Protein AF-A0A7V6W7D2-F1 (afdb_monomer_lite)

Sequence (387 aa):
TKGYAPPEQHGSRQTDERSDIYALGMTLHHLLTGVDPRPADYIYVPIRQWNPSLSGGLERIIDKCTALDPSDRYQNCNELMYDLSHYEEMDASYQRRNKAKLRYFLTAVAVVIVMTLTGIAGQILKAYEINTQYEQLISVSQATDYDKKIESYLAAMDLSGSDPRAYLQLLRAYQETGHFGDEESNEFNAHFNRNKAAFDPHSEVYLEMMYEAGSTYLFLYSGSDNTFRTRILKAYPFFKQVADSEVKDNPYAAVANSYALLGEFYSDFVVDATSVREPTRDAYEELLQSLALCLETVDRYESDDAAYIKLVMYRELSNLLHDHRNGLATTGVERDQVIGILNEIQEKTKTLSVTQAVSLDLQEIIISTHATYVEDIERSYANLLGR

Radius of gyration: 49.21 Å; chains: 1; bounding box: 96×36×135 Å

Foldseek 3Di:
DAQLQAPVVVDDDDDDQLRVLSSVLSVVLCVLQVDDRRDPPDDDDQSCVSPVPDAPLNSVLSCQSNDNDSVSHDVHVVVSVVSVVCSNVVGPVNVVVVVVVVVVVVVVVVVVVVVVVVVVVVVVVVVVVLVVLLCVLLPDDPPDDLVSNLVSLLVSCVSPLQDLSSLLSNLVSCVVVLADEPVNLVSSCVSCVVCVVNYDLQDLSLLVSLLSQLVCLQQRYDYPDNPNLRSLLSSQVSLVSNCPHPHPPNVCNLVSVLSNLVNVCSVPQVPDPPDNDQDALVSVVSNLVSLVSNLVVLVPDDDPCSLVRNLVSLVVSLVVLLVCLLSCQVNPPDLCSSLVSLVVSLVCLVPDDDDDPNSVVSSCVSNVCSVVSNVSSVVSNVVVVVD

Secondary structure (DSSP, 8-state):
-TTTS-GGGGTTSPP-HHHHHHHHHHHHHHHHH---S-STT-----HHHH-TTS-HHHHHHHHHHT-SSGGGS-SSHHHHHHHHHTTTTTSHHHHHHHHHHHHHHHHHHHHHHHHHHHHHHHHHHHHHHHHHHHHHHHS--TTS-HHHHHHHHHHHHHH-TT-HHHHHHHHHHHHHHT-B-HHHHHHHHHHHHHHGGGS-TT-HHHHHHHHHHHHHHHHTB-SS---HHHHHHHHHHHHHHHHT---TT-TTHHHHHHHHHHHHHHHHHTS-SS--PPPPHHHHHHHHHHHHHHHHHHHT--STTHHHHHHHHHHHHHHHHHHTHHHHHHTT--HHHHHHHHHHHHHHHHHS---SHHHHHHHHHHHHHHHHHHHHHHHHHHHHHT-

pLDDT: mean 89.58, std 8.89, range [45.0, 98.31]

Structure (mmCIF, N/CA/C/O backbone):
data_AF-A0A7V6W7D2-F1
#
_entry.id   AF-A0A7V6W7D2-F1
#
loop_
_atom_site.group_PDB
_atom_site.id
_atom_site.type_symbol
_atom_site.label_atom_id
_atom_site.label_alt_id
_atom_site.label_comp_id
_atom_site.label_asym_id
_atom_site.label_entity_id
_atom_site.label_seq_id
_atom_site.pdbx_PDB_ins_code
_atom_site.Cartn_x
_atom_site.Cartn_y
_atom_site.Cartn_z
_atom_site.occupancy
_atom_site.B_iso_or_equiv
_atom_site.auth_seq_id
_atom_site.auth_comp_id
_atom_site.auth_asym_id
_atom_site.auth_atom_id
_atom_site.pdbx_PDB_model_num
ATOM 1 N N . THR A 1 1 ? 33.618 -3.111 -96.592 1.00 71.44 1 THR A N 1
ATOM 2 C CA . THR A 1 1 ? 34.487 -1.925 -96.787 1.00 71.44 1 THR A CA 1
ATOM 3 C C . THR A 1 1 ? 35.830 -2.183 -96.141 1.00 71.44 1 THR A C 1
ATOM 5 O O . THR A 1 1 ? 35.834 -2.661 -95.012 1.00 71.44 1 THR A O 1
ATOM 8 N N . LYS A 1 2 ? 36.953 -1.919 -96.828 1.00 79.62 2 LYS A N 1
ATOM 9 C CA . LYS A 1 2 ? 38.308 -2.114 -96.266 1.00 79.62 2 LYS A CA 1
ATOM 10 C C . LYS A 1 2 ? 38.415 -1.408 -94.902 1.00 79.62 2 LYS A C 1
ATOM 12 O O . LYS A 1 2 ? 37.872 -0.318 -94.768 1.00 79.62 2 LYS A O 1
ATOM 17 N N . GLY A 1 3 ? 39.008 -2.046 -93.895 1.00 80.88 3 GLY A N 1
ATOM 18 C CA . GLY A 1 3 ? 39.093 -1.515 -92.522 1.00 80.88 3 GLY A CA 1
ATOM 19 C C . GLY A 1 3 ? 37.903 -1.827 -91.600 1.00 80.88 3 GLY A C 1
ATOM 20 O O . GLY A 1 3 ? 38.085 -1.896 -90.394 1.00 80.88 3 GLY A O 1
ATOM 21 N N . TYR A 1 4 ? 36.704 -2.071 -92.142 1.00 89.06 4 TYR A N 1
ATOM 22 C CA . TYR A 1 4 ? 35.518 -2.486 -91.362 1.00 89.06 4 TYR A CA 1
ATOM 23 C C . TYR A 1 4 ? 35.174 -3.959 -91.564 1.00 89.06 4 TYR A C 1
ATOM 25 O O . TYR A 1 4 ? 34.538 -4.581 -90.724 1.00 89.06 4 TYR A O 1
ATOM 33 N N . ALA A 1 5 ? 35.555 -4.508 -92.715 1.00 87.69 5 ALA A N 1
ATOM 34 C CA . ALA A 1 5 ? 35.389 -5.918 -93.010 1.00 87.69 5 ALA A CA 1
ATOM 35 C C . ALA A 1 5 ? 36.337 -6.742 -92.122 1.00 87.69 5 ALA A C 1
ATOM 37 O O . ALA A 1 5 ? 37.532 -6.427 -92.085 1.00 87.69 5 ALA A O 1
ATOM 38 N N . PRO A 1 6 ? 35.848 -7.788 -91.441 1.00 87.12 6 PRO A N 1
ATOM 39 C CA . PRO A 1 6 ? 36.695 -8.638 -90.625 1.00 87.12 6 PRO A CA 1
ATOM 40 C C . PRO A 1 6 ? 37.739 -9.408 -91.456 1.00 87.12 6 PRO A C 1
ATOM 42 O O . PRO A 1 6 ? 37.597 -9.548 -92.679 1.00 87.12 6 PRO A O 1
ATOM 45 N N . PRO A 1 7 ? 38.801 -9.935 -90.820 1.00 84.19 7 PRO A N 1
ATOM 46 C CA . PRO A 1 7 ? 39.882 -10.632 -91.518 1.00 84.19 7 PRO A CA 1
ATOM 47 C C . PRO A 1 7 ? 39.406 -11.822 -92.362 1.00 84.19 7 PRO A C 1
ATOM 49 O O . PRO A 1 7 ? 39.915 -12.034 -93.462 1.00 84.19 7 PRO A O 1
ATOM 52 N N . GLU A 1 8 ? 38.396 -12.566 -91.901 1.00 84.19 8 GLU A N 1
ATOM 53 C CA . GLU A 1 8 ? 37.854 -13.717 -92.628 1.00 84.19 8 GLU A CA 1
ATOM 54 C C . GLU A 1 8 ? 37.227 -13.356 -93.984 1.00 84.19 8 GLU A C 1
ATOM 56 O O . GLU A 1 8 ? 37.327 -14.157 -94.910 1.00 84.19 8 GLU A O 1
ATOM 61 N N . GLN A 1 9 ? 36.690 -12.137 -94.151 1.00 82.25 9 GLN A N 1
ATOM 62 C CA . GLN A 1 9 ? 36.133 -11.657 -95.427 1.00 82.25 9 GLN A CA 1
ATOM 63 C C . GLN A 1 9 ? 37.195 -11.428 -96.511 1.00 82.25 9 GLN A C 1
ATOM 65 O O . GLN A 1 9 ? 36.861 -11.337 -97.691 1.00 82.25 9 GLN A O 1
ATOM 70 N N . HIS A 1 10 ? 38.466 -11.323 -96.123 1.00 76.44 10 HIS A N 1
ATOM 71 C CA . HIS A 1 10 ? 39.592 -11.175 -97.044 1.00 76.44 10 HIS A CA 1
ATOM 72 C C . HIS A 1 10 ? 40.284 -12.520 -97.343 1.00 76.44 10 HIS A C 1
ATOM 74 O O . HIS A 1 10 ? 41.186 -12.569 -98.178 1.00 76.44 10 HIS A O 1
ATOM 80 N N . GLY A 1 11 ? 39.882 -13.601 -96.660 1.00 71.62 11 GLY A N 1
ATOM 81 C CA . GLY A 1 11 ? 40.419 -14.954 -96.814 1.00 71.62 11 GLY A CA 1
ATOM 82 C C . GLY A 1 11 ? 39.405 -15.945 -97.399 1.00 71.62 11 GLY A C 1
ATOM 83 O O . GLY A 1 11 ? 38.419 -15.566 -98.019 1.00 71.62 11 GLY A O 1
ATOM 84 N N . SER A 1 12 ? 39.655 -17.243 -97.199 1.00 59.41 12 SER A N 1
ATOM 85 C CA . SER A 1 12 ? 38.819 -18.356 -97.687 1.00 59.41 12 SER A CA 1
ATOM 86 C C . SER A 1 12 ? 37.833 -18.915 -96.648 1.00 59.41 12 SER A C 1
ATOM 88 O O . SER A 1 12 ? 37.252 -19.979 -96.865 1.00 59.41 12 SER A O 1
ATOM 90 N N . ARG A 1 13 ? 37.656 -18.246 -95.499 1.00 70.00 13 ARG A N 1
ATOM 91 C CA . ARG A 1 13 ? 36.721 -18.675 -94.444 1.00 70.00 13 ARG A CA 1
ATOM 92 C C . ARG A 1 13 ? 35.325 -18.110 -94.712 1.00 70.00 13 ARG A C 1
ATOM 94 O O . ARG A 1 13 ? 35.185 -16.975 -95.153 1.00 70.00 13 ARG A O 1
ATOM 101 N N . GLN A 1 14 ? 34.296 -18.908 -94.438 1.00 75.75 14 GLN A N 1
ATOM 102 C CA . GLN A 1 14 ? 32.905 -18.482 -94.575 1.00 75.75 14 GLN A CA 1
ATOM 103 C C . GLN A 1 14 ? 32.557 -17.443 -93.501 1.00 75.75 14 GLN A C 1
ATOM 105 O O . GLN A 1 14 ? 32.919 -17.606 -92.338 1.00 75.75 14 GLN A O 1
ATOM 110 N N . THR A 1 15 ? 31.854 -16.387 -93.902 1.00 81.00 15 THR A N 1
ATOM 111 C CA . THR A 1 15 ? 31.313 -15.364 -93.000 1.00 81.00 15 THR A CA 1
ATOM 112 C C . THR A 1 15 ? 30.073 -15.868 -92.275 1.00 81.00 15 THR A C 1
ATOM 114 O O . THR A 1 15 ? 29.241 -16.547 -92.881 1.00 81.00 15 THR A O 1
ATOM 117 N N . ASP A 1 16 ? 29.911 -15.465 -91.020 1.00 86.12 16 ASP A N 1
ATOM 118 C CA . ASP A 1 16 ? 28.704 -15.692 -90.224 1.00 86.12 16 ASP A CA 1
ATOM 119 C C . ASP A 1 16 ? 28.278 -14.402 -89.498 1.00 86.12 16 ASP A C 1
ATOM 121 O O . ASP A 1 16 ? 28.831 -13.329 -89.740 1.00 86.12 16 ASP A O 1
ATOM 125 N N . GLU A 1 17 ? 27.282 -14.492 -88.616 1.00 87.44 17 GLU A N 1
ATOM 126 C CA . GLU A 1 17 ? 26.745 -13.362 -87.842 1.00 87.44 17 GLU A CA 1
ATOM 127 C C . GLU A 1 17 ? 27.808 -12.587 -87.035 1.00 87.44 17 GLU A C 1
ATOM 129 O O . GLU A 1 17 ? 27.656 -11.393 -86.771 1.00 87.44 17 GLU A O 1
ATOM 134 N N . ARG A 1 18 ? 28.944 -13.215 -86.709 1.00 92.00 18 ARG A N 1
ATOM 135 C CA . ARG A 1 18 ? 30.051 -12.593 -85.965 1.00 92.00 18 ARG A CA 1
ATOM 136 C C . ARG A 1 18 ? 30.905 -11.683 -86.844 1.00 92.00 18 ARG A C 1
ATOM 138 O O . ARG A 1 18 ? 31.683 -10.875 -86.326 1.00 92.00 18 ARG A O 1
ATOM 145 N N . SER A 1 19 ? 30.774 -11.790 -88.167 1.00 91.25 19 SER A N 1
ATOM 146 C CA . SER A 1 19 ? 31.380 -10.851 -89.109 1.00 91.25 19 SER A CA 1
ATOM 147 C C . SER A 1 19 ? 30.695 -9.479 -89.051 1.00 91.25 19 SER A C 1
ATOM 149 O O . SER A 1 19 ? 31.384 -8.457 -89.091 1.00 91.25 19 SER A O 1
ATOM 151 N N . ASP A 1 20 ? 29.370 -9.443 -88.870 1.00 92.19 20 ASP A N 1
ATOM 152 C CA . ASP A 1 20 ? 28.613 -8.194 -88.693 1.00 92.19 20 ASP A CA 1
ATOM 153 C C . ASP A 1 20 ? 28.908 -7.544 -87.333 1.00 92.19 20 ASP A C 1
ATOM 155 O O . ASP A 1 20 ? 29.052 -6.324 -87.244 1.00 92.19 20 ASP A O 1
ATOM 159 N N . ILE A 1 21 ? 29.096 -8.356 -86.286 1.00 95.31 21 ILE A N 1
ATOM 160 C CA . ILE A 1 21 ? 29.528 -7.896 -84.954 1.00 95.31 21 ILE A CA 1
ATOM 161 C C . ILE A 1 21 ? 30.895 -7.201 -85.022 1.00 95.31 21 ILE A C 1
ATOM 163 O O . ILE A 1 21 ? 31.075 -6.137 -84.429 1.00 95.31 21 ILE A O 1
ATOM 167 N N . TYR A 1 22 ? 31.845 -7.751 -85.783 1.00 94.00 22 TYR A N 1
ATOM 168 C CA . TYR A 1 22 ? 33.147 -7.110 -85.989 1.00 94.00 22 TYR A CA 1
ATOM 169 C C . TYR A 1 22 ? 33.021 -5.782 -86.731 1.00 94.00 22 TYR A C 1
ATOM 171 O O . TYR A 1 22 ? 33.601 -4.778 -86.311 1.00 94.00 22 TYR A O 1
ATOM 179 N N . ALA A 1 23 ? 32.245 -5.760 -87.819 1.00 93.44 23 ALA A N 1
ATOM 180 C CA . ALA A 1 23 ? 32.035 -4.545 -88.594 1.00 93.44 23 ALA A CA 1
ATOM 181 C C . ALA A 1 23 ? 31.404 -3.440 -87.738 1.00 93.44 23 ALA A C 1
ATOM 183 O O . ALA A 1 23 ? 31.875 -2.303 -87.768 1.00 93.44 23 ALA A O 1
ATOM 184 N N . LEU A 1 24 ? 30.413 -3.791 -86.914 1.00 94.38 24 LEU A N 1
ATOM 185 C CA . LEU A 1 24 ? 29.808 -2.883 -85.945 1.00 94.38 24 LEU A CA 1
ATOM 186 C C . LEU A 1 24 ? 30.826 -2.396 -84.903 1.00 94.38 24 LEU A C 1
ATOM 188 O O . LEU A 1 24 ? 30.880 -1.198 -84.636 1.00 94.38 24 LEU A O 1
ATOM 192 N N . GLY A 1 25 ? 31.671 -3.282 -84.366 1.00 95.19 25 GLY A N 1
ATOM 193 C CA . GLY A 1 25 ? 32.755 -2.923 -83.446 1.00 95.19 25 GLY A CA 1
ATOM 194 C C . GLY A 1 25 ? 33.726 -1.900 -84.041 1.00 95.19 25 GLY A C 1
ATOM 195 O O . GLY A 1 25 ? 34.005 -0.879 -83.416 1.00 95.19 25 GLY A O 1
ATOM 196 N N . MET A 1 26 ? 34.167 -2.112 -85.284 1.00 94.62 26 MET A N 1
ATOM 197 C CA . MET A 1 26 ? 35.031 -1.168 -86.004 1.00 94.62 26 MET A CA 1
ATOM 198 C C . MET A 1 26 ? 34.318 0.146 -86.341 1.00 94.62 26 MET A C 1
ATOM 200 O O . MET A 1 26 ? 34.935 1.211 -86.311 1.00 94.62 26 MET A O 1
ATOM 204 N N . THR A 1 27 ? 33.013 0.108 -86.632 1.00 95.19 27 THR A N 1
ATOM 205 C CA . THR A 1 27 ? 32.205 1.322 -86.799 1.00 95.19 27 THR A CA 1
ATOM 206 C C . THR A 1 27 ? 32.121 2.116 -85.498 1.00 95.19 27 THR A C 1
ATOM 208 O O . THR A 1 27 ? 32.364 3.319 -85.518 1.00 95.19 27 THR A O 1
ATOM 211 N N . LEU A 1 28 ? 31.838 1.468 -84.366 1.00 94.38 28 LEU A N 1
ATOM 212 C CA . LEU A 1 28 ? 31.812 2.116 -83.053 1.00 94.38 28 LEU A CA 1
ATOM 213 C C . LEU A 1 28 ? 33.186 2.685 -82.681 1.00 94.38 28 LEU A C 1
ATOM 215 O O . LEU A 1 28 ? 33.269 3.823 -82.222 1.00 94.38 28 LEU A O 1
ATOM 219 N N . HIS A 1 29 ? 34.262 1.935 -82.938 1.00 95.38 29 HIS A N 1
ATOM 220 C CA . HIS A 1 29 ? 35.635 2.397 -82.731 1.00 95.38 29 HIS A CA 1
ATOM 221 C C . HIS A 1 29 ? 35.926 3.674 -83.523 1.00 95.38 29 HIS A C 1
ATOM 223 O O . HIS A 1 29 ? 36.360 4.672 -82.945 1.00 95.38 29 HIS A O 1
ATOM 229 N N . HIS A 1 30 ? 35.612 3.687 -84.820 1.00 94.75 30 HIS A N 1
ATOM 230 C CA . HIS A 1 30 ? 35.800 4.866 -85.662 1.00 94.75 30 HIS A CA 1
ATOM 231 C C . HIS A 1 30 ? 34.952 6.054 -85.187 1.00 94.75 30 HIS A C 1
ATOM 233 O O . HIS A 1 30 ? 35.463 7.167 -85.102 1.00 94.75 30 HIS A O 1
ATOM 239 N N . LEU A 1 31 ? 33.684 5.844 -84.824 1.00 94.50 31 LEU A N 1
ATOM 240 C CA . LEU A 1 31 ? 32.814 6.923 -84.341 1.00 94.50 31 LEU A CA 1
ATOM 241 C C . LEU A 1 31 ? 33.328 7.560 -83.041 1.00 94.50 31 LEU A C 1
ATOM 243 O O . LEU A 1 31 ? 33.190 8.768 -82.859 1.00 94.50 31 LEU A O 1
ATOM 247 N N . LEU A 1 32 ? 33.917 6.764 -82.146 1.00 93.38 32 LEU A N 1
ATOM 248 C CA . LEU A 1 32 ? 34.380 7.230 -80.836 1.00 93.38 32 LEU A CA 1
ATOM 249 C C . LEU A 1 32 ? 35.798 7.808 -80.857 1.00 93.38 32 LEU A C 1
ATOM 251 O O . LEU A 1 32 ? 36.115 8.665 -80.034 1.00 93.38 32 LEU A O 1
ATOM 255 N N . THR A 1 33 ? 36.651 7.346 -81.773 1.00 92.50 33 THR A N 1
ATOM 256 C CA . THR A 1 33 ? 38.042 7.820 -81.896 1.00 92.50 33 THR A CA 1
ATOM 257 C C . THR A 1 33 ? 38.222 8.868 -82.993 1.00 92.50 33 THR A C 1
ATOM 259 O O . THR A 1 33 ? 39.187 9.627 -82.956 1.00 92.50 33 THR A O 1
ATOM 262 N N . GLY A 1 34 ? 37.313 8.919 -83.972 1.00 91.44 34 GLY A N 1
ATOM 263 C CA . GLY A 1 34 ? 37.444 9.721 -85.191 1.00 91.44 34 GLY A CA 1
ATOM 264 C C . GLY A 1 34 ? 38.501 9.199 -86.172 1.00 91.44 34 GLY A C 1
ATOM 265 O O . GLY A 1 34 ? 38.789 9.868 -87.164 1.00 91.44 34 GLY A O 1
ATOM 266 N N . VAL A 1 35 ? 39.097 8.030 -85.908 1.00 90.06 35 VAL A N 1
ATOM 267 C CA . VAL A 1 35 ? 40.179 7.459 -86.718 1.00 90.06 35 VAL A CA 1
ATOM 268 C C . VAL A 1 35 ? 39.613 6.510 -87.763 1.00 90.06 35 VAL A C 1
ATOM 270 O O . VAL A 1 35 ? 39.015 5.487 -87.437 1.00 90.06 35 VAL A O 1
ATOM 273 N N . ASP A 1 36 ? 39.835 6.837 -89.031 1.00 90.50 36 ASP A N 1
ATOM 274 C CA . ASP A 1 36 ? 39.398 6.017 -90.156 1.00 90.50 36 ASP A CA 1
ATOM 275 C C . ASP A 1 36 ? 40.226 4.719 -90.252 1.00 90.50 36 ASP A C 1
ATOM 277 O O . ASP A 1 36 ? 41.445 4.803 -90.411 1.00 90.50 36 ASP A O 1
ATOM 281 N N . PRO A 1 37 ? 39.607 3.520 -90.215 1.00 89.06 37 PRO A N 1
ATOM 282 C CA . PRO A 1 37 ? 40.328 2.247 -90.269 1.00 89.06 37 PRO A CA 1
ATOM 283 C C . PRO A 1 37 ? 40.732 1.798 -91.688 1.00 89.06 37 PRO A C 1
ATOM 285 O O . PRO A 1 37 ? 41.272 0.708 -91.868 1.00 89.06 37 PRO A O 1
ATOM 288 N N . ARG A 1 38 ? 40.446 2.589 -92.733 1.00 88.50 38 ARG A N 1
ATOM 289 C CA . ARG A 1 38 ? 40.747 2.261 -94.146 1.00 88.50 38 ARG A CA 1
ATOM 290 C C . ARG A 1 38 ? 42.231 2.297 -94.569 1.00 88.50 38 ARG A C 1
ATOM 292 O O . ARG A 1 38 ? 42.565 1.526 -95.483 1.00 88.50 38 ARG A O 1
ATOM 299 N N . PRO A 1 39 ? 43.096 3.186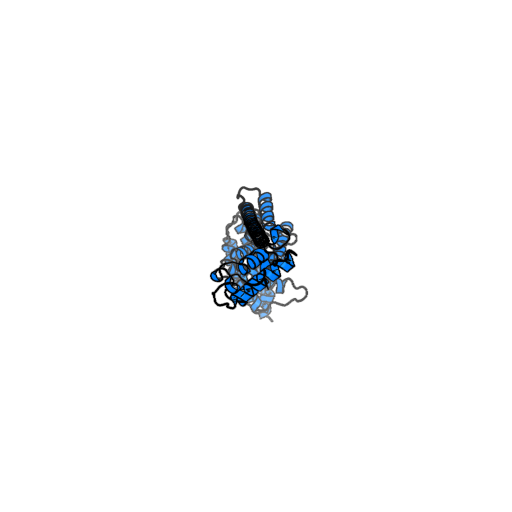 -94.035 1.00 88.81 39 PRO A N 1
ATOM 300 C CA . PRO A 1 39 ? 44.513 3.237 -94.393 1.00 88.81 39 PRO A CA 1
ATOM 301 C C . PRO A 1 39 ? 45.225 1.897 -94.166 1.00 88.81 39 PRO A C 1
ATOM 303 O O . PRO A 1 39 ? 44.860 1.121 -93.289 1.00 88.81 39 PRO A O 1
ATOM 306 N N . ALA A 1 40 ? 46.231 1.594 -94.991 1.00 80.06 40 ALA A N 1
ATOM 307 C CA . ALA A 1 40 ? 46.928 0.302 -94.947 1.00 80.06 40 ALA A CA 1
ATOM 308 C C . ALA A 1 40 ? 47.847 0.140 -93.720 1.00 80.06 40 ALA A C 1
ATOM 310 O O . ALA A 1 40 ? 48.209 -0.979 -93.374 1.00 80.06 40 ALA A O 1
ATOM 311 N N . ASP A 1 41 ? 48.216 1.251 -93.093 1.00 85.50 41 ASP A N 1
ATOM 312 C CA . ASP A 1 41 ? 49.046 1.382 -91.898 1.00 85.50 41 ASP A CA 1
ATOM 313 C C . ASP A 1 41 ? 48.224 1.540 -90.607 1.00 85.50 41 ASP A C 1
ATOM 315 O O . ASP A 1 41 ? 48.788 1.816 -89.550 1.00 85.50 41 ASP A O 1
ATOM 319 N N . TYR A 1 42 ? 46.899 1.361 -90.667 1.00 86.25 42 TYR A N 1
ATOM 320 C CA . TYR A 1 42 ? 46.043 1.434 -89.486 1.00 86.25 42 TYR A CA 1
ATOM 321 C C . TYR A 1 42 ? 46.416 0.358 -88.453 1.00 86.25 42 TYR A C 1
ATOM 323 O O . TYR A 1 42 ? 46.486 -0.834 -88.762 1.00 86.25 42 TYR A O 1
ATOM 331 N N . ILE A 1 43 ? 46.596 0.786 -87.202 1.00 86.88 43 ILE A N 1
ATOM 332 C CA . ILE A 1 43 ? 46.830 -0.080 -86.044 1.00 86.88 43 ILE A CA 1
ATOM 333 C C . ILE A 1 43 ? 45.671 0.125 -85.074 1.00 86.88 43 ILE A C 1
ATOM 335 O O . ILE A 1 43 ? 45.380 1.254 -84.677 1.00 86.88 43 ILE A O 1
ATOM 339 N N . TYR A 1 44 ? 45.023 -0.970 -84.675 1.00 90.31 44 TYR A N 1
ATOM 340 C CA . TYR A 1 44 ? 43.976 -0.914 -83.662 1.00 90.31 44 TYR A CA 1
ATOM 341 C C . TYR A 1 44 ? 44.560 -0.467 -82.319 1.00 90.31 44 TYR A C 1
ATOM 343 O O . TYR A 1 44 ? 45.518 -1.054 -81.812 1.00 90.31 44 TYR A O 1
ATOM 351 N N . VAL A 1 45 ? 43.956 0.564 -81.737 1.00 92.06 45 VAL A N 1
ATOM 352 C CA . VAL A 1 45 ? 44.331 1.123 -80.438 1.00 92.06 45 VAL A CA 1
ATOM 353 C C . VAL A 1 45 ? 43.060 1.266 -79.598 1.00 92.06 45 VAL A C 1
ATOM 355 O O . VAL A 1 45 ? 42.118 1.890 -80.089 1.00 92.06 45 VAL A O 1
ATOM 358 N N . PRO A 1 46 ? 43.011 0.752 -78.354 1.00 93.44 46 PRO A N 1
ATOM 359 C CA . PRO A 1 46 ? 41.826 0.845 -77.502 1.00 93.44 46 PRO A CA 1
ATOM 360 C C . PRO A 1 46 ? 41.312 2.280 -77.339 1.00 93.44 46 PRO A C 1
ATOM 362 O O . PRO A 1 46 ? 42.089 3.236 -77.233 1.00 93.44 46 PRO A O 1
ATOM 365 N N . ILE A 1 47 ? 39.988 2.443 -77.316 1.00 94.06 47 ILE A N 1
ATOM 366 C CA . ILE A 1 47 ? 39.328 3.756 -77.389 1.00 94.06 47 ILE A CA 1
ATOM 367 C C . ILE A 1 47 ? 39.723 4.710 -76.247 1.00 94.06 47 ILE A C 1
ATOM 369 O O . ILE A 1 47 ? 39.729 5.927 -76.443 1.00 94.06 47 ILE A O 1
ATOM 373 N N . ARG A 1 48 ? 40.116 4.204 -75.067 1.00 93.12 48 ARG A N 1
ATOM 374 C CA . ARG A 1 48 ? 40.504 5.052 -73.927 1.00 93.12 48 ARG A CA 1
ATOM 375 C C . ARG A 1 48 ? 41.930 5.576 -74.013 1.00 93.12 48 ARG A C 1
ATOM 377 O O . ARG A 1 48 ? 42.264 6.489 -73.262 1.00 93.12 48 ARG A O 1
ATOM 384 N N . GLN A 1 49 ? 42.758 5.069 -74.929 1.00 92.25 49 GLN A N 1
ATOM 385 C CA . GLN A 1 49 ? 44.034 5.720 -75.248 1.00 92.25 49 GLN A CA 1
ATOM 386 C C . GLN A 1 49 ? 43.819 7.015 -76.044 1.00 92.25 49 GLN A C 1
ATOM 388 O O . GLN A 1 49 ? 44.600 7.952 -75.902 1.00 92.25 49 GLN A O 1
ATOM 393 N N . TRP A 1 50 ? 42.736 7.093 -76.824 1.00 91.06 50 TRP A N 1
ATOM 394 C CA . TRP A 1 50 ? 42.327 8.304 -77.541 1.00 91.06 50 TRP A CA 1
ATOM 395 C C . TRP A 1 50 ? 41.590 9.279 -76.630 1.00 91.06 50 TRP A C 1
ATOM 397 O O . TRP A 1 50 ? 41.868 10.476 -76.632 1.00 91.06 50 TRP A O 1
ATOM 407 N N . ASN A 1 51 ? 40.661 8.763 -75.824 1.00 88.75 51 ASN A N 1
ATOM 408 C CA . ASN A 1 51 ? 39.927 9.561 -74.855 1.00 88.75 51 ASN A CA 1
ATOM 409 C C . ASN A 1 51 ? 39.756 8.799 -73.527 1.00 88.75 51 ASN A C 1
ATOM 411 O O . ASN A 1 51 ? 38.813 8.014 -73.383 1.00 88.75 51 ASN A O 1
ATOM 415 N N . PRO A 1 52 ? 40.604 9.076 -72.517 1.00 87.69 52 PRO A N 1
ATOM 416 C CA . PRO A 1 52 ? 40.542 8.410 -71.215 1.00 87.69 52 PRO A CA 1
ATOM 417 C C . PRO A 1 52 ? 39.216 8.575 -70.457 1.00 87.69 52 PRO A C 1
ATOM 419 O O . PRO A 1 52 ? 38.976 7.824 -69.507 1.00 87.69 52 PRO A O 1
ATOM 422 N N . SER A 1 53 ? 38.372 9.542 -70.852 1.00 86.06 53 SER A N 1
ATOM 423 C CA . SER A 1 53 ? 37.048 9.781 -70.256 1.00 86.06 53 SER A CA 1
ATOM 424 C C . SER A 1 53 ? 35.964 8.796 -70.713 1.00 86.06 53 SER A C 1
ATOM 426 O O . SER A 1 53 ? 34.906 8.740 -70.091 1.00 86.06 53 SER A O 1
ATOM 428 N N . LEU A 1 54 ? 36.216 7.994 -71.756 1.00 88.94 54 LEU A N 1
ATOM 429 C CA . LEU A 1 54 ? 35.298 6.937 -72.189 1.00 88.94 54 LEU A CA 1
ATOM 430 C C . LEU A 1 54 ? 35.254 5.784 -71.165 1.00 88.94 54 LEU A C 1
ATOM 432 O O . LEU A 1 54 ? 36.247 5.486 -70.493 1.00 88.94 54 LEU A O 1
ATOM 436 N N . SER A 1 55 ? 34.094 5.123 -71.052 1.00 88.31 55 SER A N 1
ATOM 437 C CA . SER A 1 55 ? 33.871 4.023 -70.100 1.00 88.31 55 SER A CA 1
ATOM 438 C C . SER A 1 55 ? 34.781 2.825 -70.384 1.00 88.31 55 SER A C 1
ATOM 440 O O . SER A 1 55 ? 34.899 2.369 -71.522 1.00 88.31 55 SER A O 1
ATOM 442 N N . GLY A 1 56 ? 35.380 2.263 -69.329 1.00 88.25 56 GLY A N 1
ATOM 443 C CA . GLY A 1 56 ? 36.153 1.019 -69.416 1.00 88.25 56 GLY A CA 1
ATOM 444 C C . GLY A 1 56 ? 35.314 -0.193 -69.829 1.00 88.25 56 GLY A C 1
ATOM 445 O O . GLY A 1 56 ? 35.844 -1.118 -70.437 1.00 88.25 56 GLY A O 1
ATOM 446 N N . GLY A 1 57 ? 34.009 -0.188 -69.538 1.00 89.94 57 GLY A N 1
ATOM 447 C CA . GLY A 1 57 ? 33.097 -1.219 -70.031 1.00 89.94 57 GLY A CA 1
ATOM 448 C C . GLY A 1 57 ? 32.890 -1.124 -71.540 1.00 89.94 57 GLY A C 1
ATOM 449 O O . GLY A 1 57 ? 32.968 -2.136 -72.226 1.00 89.94 57 GLY A O 1
ATOM 450 N N . LEU A 1 58 ? 32.740 0.094 -72.070 1.00 92.25 58 LEU A N 1
ATOM 451 C CA . LEU A 1 58 ? 32.582 0.319 -73.509 1.00 92.25 58 LEU A CA 1
ATOM 452 C C . LEU A 1 58 ? 33.831 -0.100 -74.299 1.00 92.25 58 LEU A C 1
ATOM 454 O O . LEU A 1 58 ? 33.709 -0.718 -75.351 1.00 92.25 58 LEU A O 1
ATOM 458 N N . GLU A 1 59 ? 35.025 0.179 -73.767 1.00 92.94 59 GLU A N 1
ATOM 459 C CA . GLU A 1 59 ? 36.291 -0.277 -74.357 1.00 92.94 59 GLU A CA 1
ATOM 460 C C . GLU A 1 59 ? 36.351 -1.803 -74.464 1.00 92.94 59 GLU A C 1
ATOM 462 O O . GLU A 1 59 ? 36.604 -2.326 -75.544 1.00 92.94 59 GLU A O 1
ATOM 467 N N . ARG A 1 60 ? 36.015 -2.520 -73.385 1.00 92.38 60 ARG A N 1
ATOM 468 C CA . ARG A 1 60 ? 35.994 -3.993 -73.377 1.00 92.38 60 ARG A CA 1
ATOM 469 C C . ARG A 1 60 ? 35.021 -4.580 -74.393 1.00 92.38 60 ARG A C 1
ATOM 471 O O . ARG A 1 60 ? 35.328 -5.598 -75.006 1.00 92.38 60 ARG A O 1
ATOM 478 N N . ILE A 1 61 ? 33.855 -3.957 -74.552 1.00 94.62 61 ILE A N 1
ATOM 479 C CA . ILE A 1 61 ? 32.837 -4.403 -75.508 1.00 94.62 61 ILE A CA 1
ATOM 480 C C . ILE A 1 61 ? 33.349 -4.238 -76.939 1.00 94.62 61 ILE A C 1
ATOM 482 O O . ILE A 1 61 ? 33.237 -5.169 -77.737 1.00 94.62 61 ILE A O 1
ATOM 486 N N . ILE A 1 62 ? 33.942 -3.084 -77.261 1.00 95.25 62 ILE A N 1
ATOM 487 C CA . ILE A 1 62 ? 34.494 -2.818 -78.595 1.00 95.25 62 ILE A CA 1
ATOM 488 C C . ILE A 1 62 ? 35.677 -3.746 -78.875 1.00 95.25 62 ILE A C 1
ATOM 490 O O . ILE A 1 62 ? 35.664 -4.405 -79.910 1.00 95.25 62 ILE A O 1
ATOM 494 N N . ASP A 1 63 ? 36.611 -3.896 -77.930 1.00 94.88 63 ASP A N 1
ATOM 495 C CA . ASP A 1 63 ? 37.754 -4.812 -78.045 1.00 94.88 63 ASP A CA 1
ATOM 496 C C . ASP A 1 63 ? 37.299 -6.254 -78.323 1.00 94.88 63 ASP A C 1
ATOM 498 O O . ASP A 1 63 ? 37.876 -6.940 -79.169 1.00 94.88 63 ASP A O 1
ATOM 502 N N . LYS A 1 64 ? 36.232 -6.707 -77.648 1.00 95.31 64 LYS A N 1
ATOM 503 C CA . LYS A 1 64 ? 35.644 -8.034 -77.867 1.00 95.31 64 LYS A CA 1
ATOM 504 C C . LYS A 1 64 ? 34.967 -8.144 -79.235 1.00 95.31 64 LYS A C 1
ATOM 506 O O . LYS A 1 64 ? 35.121 -9.161 -79.902 1.00 95.31 64 LYS A O 1
ATOM 511 N N . CYS A 1 65 ? 34.256 -7.114 -79.699 1.00 96.00 65 CYS A N 1
ATOM 512 C CA . CYS A 1 65 ? 33.688 -7.103 -81.054 1.00 96.00 65 CYS A CA 1
ATOM 513 C C . CYS A 1 65 ? 34.779 -7.196 -82.127 1.00 96.00 65 CYS A C 1
ATOM 515 O O . CYS A 1 65 ? 34.618 -7.915 -83.111 1.00 96.00 65 CYS A O 1
ATOM 517 N N . THR A 1 66 ? 35.896 -6.493 -81.926 1.00 94.31 66 THR A N 1
ATOM 518 C CA . THR A 1 66 ? 36.997 -6.383 -82.890 1.00 94.31 66 THR A CA 1
ATOM 519 C C . THR A 1 66 ? 38.087 -7.443 -82.701 1.00 94.31 66 THR A C 1
ATOM 521 O O . THR A 1 66 ? 39.182 -7.303 -83.252 1.00 94.31 66 THR A O 1
ATOM 524 N N . ALA A 1 67 ? 37.820 -8.511 -81.942 1.00 93.88 67 ALA A N 1
ATOM 525 C CA . ALA A 1 67 ? 38.762 -9.611 -81.771 1.00 93.88 67 ALA A CA 1
ATOM 526 C C . ALA A 1 67 ? 39.070 -10.291 -83.118 1.00 93.88 67 ALA A C 1
ATOM 528 O O . ALA A 1 67 ? 38.192 -10.458 -83.971 1.00 93.88 67 ALA A O 1
ATOM 529 N N . LEU A 1 68 ? 40.329 -10.683 -83.332 1.00 89.56 68 LEU A N 1
ATOM 530 C CA . LEU A 1 68 ? 40.750 -11.283 -84.603 1.00 89.56 68 LEU A CA 1
ATOM 531 C C . LEU A 1 68 ? 40.116 -12.662 -84.819 1.00 89.56 68 LEU A C 1
ATOM 533 O O . LEU A 1 68 ? 39.645 -12.934 -85.924 1.00 89.56 68 LEU A O 1
ATOM 537 N N . ASP A 1 69 ? 40.064 -13.498 -83.779 1.00 90.31 69 ASP A N 1
ATOM 538 C CA . ASP A 1 69 ? 39.385 -14.793 -83.828 1.00 90.31 69 ASP A CA 1
ATOM 539 C C . ASP A 1 69 ? 37.867 -14.616 -83.623 1.00 90.31 69 ASP A C 1
ATOM 541 O O . ASP A 1 69 ? 37.455 -14.050 -82.606 1.00 90.31 69 ASP A O 1
ATOM 545 N N . PRO A 1 70 ? 37.006 -15.097 -84.544 1.00 89.94 70 PRO A N 1
ATOM 546 C CA . PRO A 1 70 ? 35.560 -15.108 -84.337 1.00 89.94 70 PRO A CA 1
ATOM 547 C C . PRO A 1 70 ? 35.103 -15.812 -83.047 1.00 89.94 70 PRO A C 1
ATOM 549 O O . PRO A 1 70 ? 34.041 -15.469 -82.526 1.00 89.94 70 PRO A O 1
ATOM 552 N N . SER A 1 71 ? 35.865 -16.773 -82.501 1.00 91.31 71 SER A N 1
ATOM 553 C CA . SER A 1 71 ? 35.512 -17.420 -81.223 1.00 91.31 71 SER A CA 1
ATOM 554 C C . SER A 1 71 ? 35.597 -16.483 -80.021 1.00 91.31 71 SER A C 1
ATOM 556 O O . SER A 1 71 ? 34.889 -16.691 -79.039 1.00 91.31 71 SER A O 1
ATOM 558 N N . ASP A 1 72 ? 36.435 -15.452 -80.105 1.00 92.62 72 ASP A N 1
ATOM 559 C CA . ASP A 1 72 ? 36.661 -14.505 -79.012 1.00 92.62 72 ASP A CA 1
ATOM 560 C C . ASP A 1 72 ? 35.667 -13.333 -79.051 1.00 92.62 72 ASP A C 1
ATOM 562 O O . ASP A 1 72 ? 35.563 -12.565 -78.093 1.00 92.62 72 ASP A O 1
ATOM 566 N N . ARG A 1 73 ? 34.896 -13.211 -80.143 1.00 94.94 73 ARG A N 1
ATOM 567 C CA . ARG A 1 73 ? 33.831 -12.214 -80.302 1.00 94.94 73 ARG A CA 1
ATOM 568 C C . ARG A 1 73 ? 32.566 -12.617 -79.546 1.00 94.94 73 ARG A C 1
ATOM 570 O O . ARG A 1 73 ? 32.422 -13.737 -79.055 1.00 94.94 73 ARG A O 1
ATOM 577 N N . TYR A 1 74 ? 31.608 -11.698 -79.459 1.00 95.56 74 TYR A N 1
ATOM 578 C CA . TYR A 1 74 ? 30.242 -12.058 -79.075 1.00 95.56 74 TYR A CA 1
ATOM 579 C C . TYR A 1 74 ? 29.677 -13.070 -80.064 1.00 95.56 74 TYR A C 1
ATOM 581 O O . TYR A 1 74 ? 29.837 -12.900 -81.273 1.00 95.56 74 TYR A O 1
ATOM 589 N N . GLN A 1 75 ? 29.043 -14.125 -79.556 1.00 94.06 75 GLN A N 1
ATOM 590 C CA . GLN A 1 75 ? 28.577 -15.199 -80.432 1.00 94.06 75 GLN A CA 1
ATOM 591 C C . GLN A 1 75 ? 27.254 -14.851 -81.114 1.00 94.06 75 GLN A C 1
ATOM 593 O O . GLN A 1 75 ? 26.918 -15.460 -82.116 1.00 94.06 75 GLN A O 1
ATOM 598 N N . ASN A 1 76 ? 26.524 -13.855 -80.608 1.00 93.56 76 ASN A N 1
ATOM 599 C CA . ASN A 1 76 ? 25.283 -13.363 -81.196 1.00 93.56 76 ASN A CA 1
ATOM 600 C C . ASN A 1 76 ? 25.032 -11.897 -80.798 1.00 93.56 76 ASN A C 1
ATOM 602 O O . ASN A 1 76 ? 25.596 -11.382 -79.829 1.00 93.56 76 ASN A O 1
ATOM 606 N N . CYS A 1 77 ? 24.146 -11.222 -81.533 1.00 92.00 77 CYS A N 1
ATOM 607 C CA . CYS A 1 77 ? 23.812 -9.816 -81.289 1.00 92.00 77 CYS A CA 1
ATOM 608 C C . CYS A 1 77 ? 23.120 -9.570 -79.938 1.00 92.00 77 CYS A C 1
ATOM 610 O O . CYS A 1 77 ? 23.196 -8.455 -79.425 1.00 92.00 77 CYS A O 1
ATOM 612 N N . ASN A 1 78 ? 22.461 -10.576 -79.350 1.00 92.94 78 ASN A N 1
ATOM 613 C CA . ASN A 1 78 ? 21.791 -10.423 -78.055 1.00 92.94 78 ASN A CA 1
ATOM 614 C C . ASN A 1 78 ? 22.806 -10.258 -76.919 1.00 92.94 78 ASN A C 1
ATOM 616 O O . ASN A 1 78 ? 22.614 -9.400 -76.061 1.00 92.94 78 ASN A O 1
ATOM 620 N N . GLU A 1 79 ? 23.902 -11.024 -76.935 1.00 93.25 79 GLU A N 1
ATOM 621 C CA . GLU A 1 79 ? 24.999 -10.860 -75.972 1.00 93.25 79 GLU A CA 1
ATOM 622 C C . GLU A 1 79 ? 25.637 -9.470 -76.077 1.00 93.25 79 GLU A C 1
ATOM 624 O O . GLU A 1 79 ? 25.852 -8.809 -75.063 1.00 93.25 79 GLU A O 1
ATOM 629 N N . LEU A 1 80 ? 25.889 -8.998 -77.304 1.00 93.50 80 LEU A N 1
ATOM 630 C CA . LEU A 1 80 ? 26.427 -7.656 -77.531 1.00 93.50 80 LEU A CA 1
ATOM 631 C C . LEU A 1 80 ? 25.463 -6.567 -77.036 1.00 93.50 80 LEU A C 1
ATOM 633 O O . LEU A 1 80 ? 25.884 -5.627 -76.367 1.00 93.50 80 LEU A O 1
ATOM 637 N N . MET A 1 81 ? 24.172 -6.690 -77.352 1.00 93.00 81 MET A N 1
ATOM 638 C CA . MET A 1 81 ? 23.144 -5.743 -76.912 1.00 93.00 81 MET A CA 1
ATOM 639 C C . MET A 1 81 ? 23.070 -5.667 -75.384 1.00 93.00 81 MET A C 1
ATOM 641 O O . MET A 1 81 ? 22.996 -4.570 -74.836 1.00 93.00 81 MET A O 1
ATOM 645 N N . TYR A 1 82 ? 23.122 -6.817 -74.705 1.00 92.25 82 TYR A N 1
ATOM 646 C CA . TYR A 1 82 ? 23.091 -6.889 -73.246 1.00 92.25 82 TYR A CA 1
ATOM 647 C C . TYR A 1 82 ? 24.288 -6.170 -72.614 1.00 92.25 82 TYR A C 1
ATOM 649 O O . TYR A 1 82 ? 24.104 -5.361 -71.703 1.00 92.25 82 TYR A O 1
ATOM 657 N N . ASP A 1 83 ? 25.503 -6.416 -73.105 1.00 92.25 83 ASP A N 1
ATOM 658 C CA . ASP A 1 83 ? 26.688 -5.748 -72.564 1.00 92.25 83 ASP A CA 1
ATOM 659 C C . ASP A 1 83 ? 26.675 -4.245 -72.894 1.00 92.25 83 ASP A C 1
ATOM 661 O O . ASP A 1 83 ? 26.997 -3.429 -72.033 1.00 92.25 83 ASP A O 1
ATOM 665 N N . LEU A 1 84 ? 26.229 -3.847 -74.094 1.00 90.75 84 LEU A N 1
ATOM 666 C CA . LEU A 1 84 ? 26.072 -2.433 -74.460 1.00 90.75 84 LEU A CA 1
ATOM 667 C C . LEU A 1 84 ? 25.039 -1.709 -73.594 1.00 90.75 84 LEU A C 1
ATOM 669 O O . LEU A 1 84 ? 25.249 -0.542 -73.277 1.00 90.75 84 LEU A O 1
ATOM 673 N N . SER A 1 85 ? 23.948 -2.362 -73.181 1.00 90.00 85 SER A N 1
ATOM 674 C CA . SER A 1 85 ? 22.963 -1.744 -72.285 1.00 90.00 85 SER A CA 1
ATOM 675 C C . SER A 1 85 ? 23.440 -1.657 -70.830 1.00 90.00 85 SER A C 1
ATOM 677 O O . SER A 1 85 ? 22.931 -0.827 -70.084 1.00 90.00 85 SER A O 1
ATOM 679 N N . HIS A 1 86 ? 24.428 -2.470 -70.433 1.00 86.38 86 HIS A N 1
ATOM 680 C CA . HIS A 1 86 ? 24.965 -2.534 -69.064 1.00 86.38 86 HIS A CA 1
ATOM 681 C C . HIS A 1 86 ? 26.453 -2.141 -68.975 1.00 86.38 86 HIS A C 1
ATOM 683 O O . HIS A 1 86 ? 27.138 -2.450 -67.997 1.00 86.38 86 HIS A O 1
ATOM 689 N N . TYR A 1 87 ? 26.977 -1.423 -69.972 1.00 85.56 87 TYR A N 1
ATOM 690 C CA . TYR A 1 87 ? 28.407 -1.111 -70.078 1.00 85.56 87 TYR A CA 1
ATOM 691 C C . TYR A 1 87 ? 28.949 -0.296 -68.885 1.00 85.56 87 TYR A C 1
ATOM 693 O O . TYR A 1 87 ? 30.130 -0.392 -68.547 1.00 85.56 87 TYR A O 1
ATOM 701 N N . GLU A 1 88 ? 28.107 0.495 -68.214 1.00 79.88 88 GLU A N 1
ATOM 702 C CA . GLU A 1 88 ? 28.479 1.249 -67.007 1.00 79.88 88 GLU A CA 1
ATOM 703 C C . GLU A 1 88 ? 28.705 0.341 -65.787 1.00 79.88 88 GLU A C 1
ATOM 705 O O . GLU A 1 88 ? 29.538 0.643 -64.932 1.00 79.88 88 GLU A O 1
ATOM 710 N N . GLU A 1 89 ? 28.027 -0.808 -65.717 1.00 77.50 89 GLU A N 1
ATOM 711 C CA . GLU A 1 89 ? 28.152 -1.771 -64.614 1.00 77.50 89 GLU A CA 1
ATOM 712 C C . GLU A 1 89 ? 29.468 -2.563 -64.675 1.00 77.50 89 GLU A C 1
ATOM 714 O O . GLU A 1 89 ? 29.996 -3.021 -63.652 1.00 77.50 89 GLU A O 1
ATOM 719 N N . MET A 1 90 ? 30.028 -2.683 -65.883 1.00 70.38 90 MET A N 1
ATOM 720 C CA . MET A 1 90 ? 31.333 -3.290 -66.149 1.00 70.38 90 MET A CA 1
ATOM 721 C C . MET A 1 90 ? 32.503 -2.369 -65.777 1.00 70.38 90 MET A C 1
ATOM 723 O O . MET A 1 90 ? 33.657 -2.819 -65.766 1.00 70.38 90 MET A O 1
ATOM 727 N N . ASP A 1 91 ? 32.232 -1.099 -65.456 1.00 77.31 91 ASP A N 1
ATOM 728 C CA . ASP A 1 91 ? 33.254 -0.168 -65.006 1.00 77.31 91 ASP A CA 1
ATOM 729 C C . ASP A 1 91 ? 33.661 -0.464 -63.550 1.00 77.31 91 ASP A C 1
ATOM 731 O O . ASP A 1 91 ? 32.853 -0.533 -62.616 1.00 77.31 91 ASP A O 1
ATOM 735 N N . ALA A 1 92 ? 34.969 -0.591 -63.330 1.00 69.62 92 ALA A N 1
ATOM 736 C CA . ALA A 1 92 ? 35.542 -0.773 -62.002 1.00 69.62 92 ALA A CA 1
ATOM 737 C C . ALA A 1 92 ? 35.182 0.394 -61.062 1.00 69.62 92 ALA A C 1
ATOM 739 O O . ALA A 1 92 ? 35.133 0.215 -59.839 1.00 69.62 92 ALA A O 1
ATOM 740 N N . SER A 1 93 ? 34.919 1.584 -61.616 1.00 70.44 93 SER A N 1
ATOM 741 C CA . SER A 1 93 ? 34.488 2.761 -60.860 1.00 70.44 93 SER A CA 1
ATOM 742 C C . SER A 1 93 ? 33.088 2.580 -60.238 1.00 70.44 93 SER A C 1
ATOM 744 O O . SER A 1 93 ? 32.903 2.875 -59.050 1.00 70.44 93 SER A O 1
ATOM 746 N N . TYR A 1 94 ? 32.134 2.005 -60.980 1.00 72.31 94 TYR A N 1
ATOM 747 C CA . TYR A 1 94 ? 30.763 1.740 -60.536 1.00 72.31 94 TYR A CA 1
ATOM 748 C C . TYR A 1 94 ? 30.731 0.703 -59.403 1.00 72.31 94 TYR A C 1
ATOM 750 O O . TYR A 1 94 ? 30.165 0.941 -58.329 1.00 72.31 94 TYR A O 1
ATOM 758 N N . GLN A 1 95 ? 31.460 -0.405 -59.569 1.00 75.31 95 GLN A N 1
ATOM 759 C CA . GLN A 1 95 ? 31.554 -1.459 -58.552 1.00 75.31 95 GLN A CA 1
ATOM 760 C C . GLN A 1 95 ? 32.188 -0.965 -57.238 1.00 75.31 95 GLN A C 1
ATOM 762 O O . GLN A 1 95 ? 31.744 -1.336 -56.146 1.00 75.31 95 GLN A O 1
ATOM 767 N N . ARG A 1 96 ? 33.206 -0.090 -57.308 1.00 78.50 96 ARG A N 1
ATOM 768 C CA . ARG A 1 96 ? 33.830 0.522 -56.117 1.00 78.50 96 ARG A CA 1
ATOM 769 C C . ARG A 1 96 ? 32.859 1.428 -55.359 1.00 78.50 96 ARG A C 1
ATOM 771 O O . ARG A 1 96 ? 32.827 1.373 -54.127 1.00 78.50 96 ARG A O 1
ATOM 778 N N . ARG A 1 97 ? 32.049 2.226 -56.067 1.00 79.12 97 ARG A N 1
ATOM 779 C CA . ARG A 1 97 ? 31.037 3.110 -55.457 1.00 79.12 97 ARG A CA 1
ATOM 780 C C . ARG A 1 97 ? 29.963 2.310 -54.723 1.00 79.12 97 ARG A C 1
ATOM 782 O O . ARG A 1 97 ? 29.655 2.637 -53.579 1.00 79.12 97 ARG A O 1
ATOM 789 N N . ASN A 1 98 ? 29.459 1.230 -55.315 1.00 81.19 98 ASN A N 1
ATOM 790 C CA . ASN A 1 98 ? 28.445 0.388 -54.671 1.00 81.19 98 ASN A CA 1
ATOM 791 C C . ASN A 1 98 ? 28.994 -0.358 -53.442 1.00 81.19 98 ASN A C 1
ATOM 793 O O . ASN A 1 98 ? 28.342 -0.377 -52.399 1.00 81.19 98 ASN A O 1
ATOM 797 N N . LYS A 1 99 ? 30.237 -0.863 -53.490 1.00 83.62 99 LYS A N 1
ATOM 798 C CA . LYS A 1 99 ? 30.907 -1.435 -52.304 1.00 83.62 99 LYS A CA 1
ATOM 799 C C . LYS A 1 99 ? 31.147 -0.398 -51.203 1.00 83.62 99 LYS A C 1
ATOM 801 O O . LYS A 1 99 ? 31.091 -0.731 -50.023 1.00 83.62 99 LYS A O 1
ATOM 806 N N . ALA A 1 100 ? 31.427 0.858 -51.553 1.00 86.25 100 ALA A N 1
ATOM 807 C CA . ALA A 1 100 ? 31.523 1.937 -50.571 1.00 86.25 100 ALA A CA 1
ATOM 808 C C . ALA A 1 100 ? 30.164 2.218 -49.914 1.00 86.25 100 ALA A C 1
ATOM 810 O O . ALA A 1 100 ? 30.096 2.230 -48.690 1.00 86.25 100 ALA A O 1
ATOM 811 N N . LYS A 1 101 ? 29.083 2.342 -50.698 1.00 89.50 101 LYS A N 1
ATOM 812 C CA . LYS A 1 101 ? 27.712 2.504 -50.178 1.00 89.50 101 LYS A CA 1
ATOM 813 C C . LYS A 1 101 ? 27.317 1.371 -49.227 1.00 89.50 101 LYS A C 1
ATOM 815 O O . LYS A 1 101 ? 26.819 1.653 -48.143 1.00 89.50 101 LYS A O 1
ATOM 820 N N . LEU A 1 102 ? 27.599 0.115 -49.588 1.00 91.88 102 LEU A N 1
ATOM 821 C CA . LEU A 1 102 ? 27.323 -1.036 -48.722 1.00 91.88 102 LEU A CA 1
ATOM 822 C C . LEU A 1 102 ? 28.127 -0.979 -47.417 1.00 91.88 102 LEU A C 1
ATOM 824 O O . LEU A 1 102 ? 27.571 -1.228 -46.355 1.00 91.88 102 LEU A O 1
ATOM 828 N N . ARG A 1 103 ? 29.414 -0.608 -47.471 1.00 92.88 103 ARG A N 1
ATOM 829 C CA . ARG A 1 103 ? 30.219 -0.414 -46.255 1.00 92.88 103 ARG A CA 1
ATOM 830 C C . ARG A 1 103 ? 29.625 0.670 -45.359 1.00 92.88 103 ARG A C 1
ATOM 832 O O . ARG A 1 103 ? 29.448 0.404 -44.180 1.00 92.88 103 ARG A O 1
ATOM 839 N N . TYR A 1 104 ? 29.263 1.831 -45.912 1.00 93.75 104 TYR A N 1
ATOM 840 C CA . TYR A 1 104 ? 28.617 2.901 -45.142 1.00 93.75 104 TYR A CA 1
ATOM 841 C C . TYR A 1 104 ? 27.293 2.447 -44.519 1.00 93.75 104 TYR A C 1
ATOM 843 O O . TYR A 1 104 ? 27.037 2.723 -43.348 1.00 93.75 104 TYR A O 1
ATOM 851 N N . PHE A 1 105 ? 26.482 1.701 -45.270 1.00 95.19 105 PHE A N 1
ATOM 852 C CA . PHE A 1 105 ? 25.242 1.123 -44.764 1.00 95.19 105 PHE A CA 1
ATOM 853 C C . PHE A 1 105 ? 25.497 0.157 -43.599 1.00 95.19 105 PHE A C 1
ATOM 855 O O . PHE A 1 105 ? 24.915 0.324 -42.532 1.00 95.19 105 PHE A O 1
ATOM 862 N N . LEU A 1 106 ? 26.417 -0.799 -43.754 1.00 96.31 106 LEU A N 1
ATOM 863 C CA . LEU A 1 106 ? 26.755 -1.756 -42.696 1.00 96.31 106 LEU A CA 1
ATOM 864 C C . LEU A 1 106 ? 27.342 -1.070 -41.458 1.00 96.31 106 LEU A C 1
ATOM 866 O O . LEU A 1 106 ? 26.997 -1.441 -40.339 1.00 96.31 106 LEU A O 1
ATOM 870 N N . THR A 1 107 ? 28.178 -0.043 -41.635 1.00 95.94 107 THR A N 1
ATOM 871 C CA . THR A 1 107 ? 28.679 0.745 -40.501 1.00 95.94 107 THR A CA 1
ATOM 872 C C . THR A 1 107 ? 27.557 1.494 -39.794 1.00 95.94 107 THR A C 1
ATOM 874 O O . THR A 1 107 ? 27.538 1.522 -38.569 1.00 95.94 107 THR A O 1
ATOM 877 N N . ALA A 1 108 ? 26.596 2.053 -40.535 1.00 96.50 108 ALA A N 1
ATOM 878 C CA . ALA A 1 108 ? 25.447 2.728 -39.940 1.00 96.50 108 ALA A CA 1
ATOM 879 C C . ALA A 1 108 ? 24.579 1.743 -39.141 1.00 96.50 108 ALA A C 1
ATOM 881 O O . ALA A 1 108 ? 24.224 2.034 -38.003 1.00 96.50 108 ALA A O 1
ATOM 882 N N . VAL A 1 109 ? 24.313 0.551 -39.687 1.00 97.50 109 VAL A N 1
ATOM 883 C CA . VAL A 1 109 ? 23.588 -0.520 -38.982 1.00 97.50 109 VAL A CA 1
ATOM 884 C C . VAL A 1 109 ? 24.320 -0.933 -37.703 1.00 97.50 109 VAL A C 1
ATOM 886 O O . VAL A 1 109 ? 23.695 -1.030 -36.651 1.00 97.50 109 VAL A O 1
ATOM 889 N N . ALA A 1 110 ? 25.641 -1.120 -37.758 1.00 97.19 110 ALA A N 1
ATOM 890 C CA . ALA A 1 110 ? 26.433 -1.468 -36.581 1.00 97.19 110 ALA A CA 1
ATOM 891 C C . ALA A 1 110 ? 26.365 -0.381 -35.494 1.00 97.19 110 ALA A C 1
ATOM 893 O O . ALA A 1 110 ? 26.183 -0.702 -34.322 1.00 97.19 110 ALA A O 1
ATOM 894 N N . VAL A 1 111 ? 26.449 0.900 -35.873 1.00 98.06 111 VAL A N 1
ATOM 895 C CA . VAL A 1 111 ? 26.312 2.025 -34.931 1.00 98.06 111 VAL A CA 1
ATOM 896 C C . VAL A 1 111 ? 24.926 2.044 -34.288 1.00 98.06 111 VAL A C 1
ATOM 898 O O . VAL A 1 111 ? 24.837 2.193 -33.072 1.00 98.06 111 VAL A O 1
ATOM 901 N N . VAL A 1 112 ? 23.857 1.836 -35.065 1.00 98.31 112 VAL A N 1
ATOM 902 C CA . VAL A 1 112 ? 22.486 1.759 -34.532 1.00 98.31 112 VAL A CA 1
ATOM 903 C C . VAL A 1 112 ? 22.368 0.629 -33.512 1.00 98.31 112 VAL A C 1
ATOM 905 O O . VAL A 1 112 ? 21.892 0.869 -32.408 1.00 98.31 112 VAL A O 1
ATOM 908 N N . ILE A 1 113 ? 22.868 -0.568 -33.831 1.00 98.06 113 ILE A N 1
ATOM 909 C CA . ILE A 1 113 ? 22.847 -1.712 -32.907 1.00 98.06 113 ILE A CA 1
ATOM 910 C C . ILE A 1 113 ? 23.578 -1.369 -31.605 1.00 98.06 113 ILE A C 1
ATOM 912 O O . ILE A 1 113 ? 23.035 -1.586 -30.525 1.00 98.06 113 ILE A O 1
ATOM 916 N N . VAL A 1 114 ? 24.782 -0.795 -31.688 1.00 98.25 114 VAL A N 1
ATOM 917 C CA . VAL A 1 114 ? 25.554 -0.402 -30.498 1.00 98.25 114 VAL A CA 1
ATOM 918 C C . VAL A 1 114 ? 24.802 0.637 -29.663 1.00 98.25 114 VAL A C 1
ATOM 920 O O . VAL A 1 114 ? 24.733 0.495 -28.442 1.00 98.25 114 VAL A O 1
ATOM 923 N N . MET A 1 115 ? 24.198 1.650 -30.290 1.00 98.12 115 MET A N 1
ATOM 924 C CA . MET A 1 115 ? 23.417 2.674 -29.587 1.00 98.12 115 MET A CA 1
ATOM 925 C C . MET A 1 115 ? 22.182 2.082 -28.902 1.00 98.12 115 MET A C 1
ATOM 927 O O . MET A 1 115 ? 21.916 2.399 -27.744 1.00 98.12 115 MET A O 1
ATOM 931 N N . THR A 1 116 ? 21.460 1.184 -29.577 1.00 98.06 116 THR A N 1
ATOM 932 C CA . THR A 1 116 ? 20.295 0.499 -29.006 1.00 98.06 116 THR A CA 1
ATOM 933 C C . THR A 1 116 ? 20.692 -0.379 -27.823 1.00 98.06 116 THR A C 1
ATOM 935 O O . THR A 1 116 ? 20.078 -0.278 -26.764 1.00 98.06 116 THR A O 1
ATOM 938 N N . LEU A 1 117 ? 21.748 -1.187 -27.959 1.00 98.06 117 LEU A N 1
ATOM 939 C CA . LEU A 1 117 ? 22.253 -2.025 -26.867 1.00 98.06 117 LEU A CA 1
ATOM 940 C C . LEU A 1 117 ? 22.707 -1.184 -25.670 1.00 98.06 117 LEU A C 1
ATOM 942 O O . LEU A 1 117 ? 22.396 -1.524 -24.533 1.00 98.06 117 LEU A O 1
ATOM 946 N N . THR A 1 118 ? 23.380 -0.059 -25.921 1.00 97.75 118 THR A N 1
ATOM 947 C CA . THR A 1 118 ? 23.808 0.868 -24.863 1.00 97.75 118 THR A CA 1
ATOM 948 C C . THR A 1 118 ? 22.604 1.494 -24.155 1.00 97.75 118 THR A C 1
ATOM 950 O O . THR A 1 118 ? 22.590 1.572 -22.930 1.00 97.75 118 THR A O 1
ATOM 953 N N . GLY A 1 119 ? 21.564 1.887 -24.899 1.00 97.88 119 GLY A N 1
ATOM 954 C CA . GLY A 1 119 ? 20.324 2.408 -24.321 1.00 97.88 119 GLY A CA 1
ATOM 955 C C . GLY A 1 119 ? 19.606 1.381 -23.443 1.00 97.88 119 GLY A C 1
ATOM 956 O O . GLY A 1 119 ? 19.210 1.705 -22.326 1.00 97.88 119 GLY A O 1
ATOM 957 N N . ILE A 1 120 ? 19.495 0.132 -23.909 1.00 97.81 120 ILE A N 1
ATOM 958 C CA . ILE A 1 120 ? 18.907 -0.971 -23.132 1.00 97.81 120 ILE A CA 1
ATOM 959 C C . ILE A 1 120 ? 19.728 -1.233 -21.864 1.00 97.81 120 ILE A C 1
ATOM 961 O O . ILE A 1 120 ? 19.162 -1.287 -20.774 1.00 97.81 120 ILE A O 1
ATOM 965 N N . ALA A 1 121 ? 21.056 -1.334 -21.981 1.00 97.62 121 ALA A N 1
ATOM 966 C CA . ALA A 1 121 ? 21.940 -1.520 -20.833 1.00 97.62 121 ALA A CA 1
ATOM 967 C C . ALA A 1 121 ? 21.797 -0.378 -19.814 1.00 97.62 121 ALA A C 1
ATOM 969 O O . ALA A 1 121 ? 21.711 -0.635 -18.617 1.00 97.62 121 ALA A O 1
ATOM 970 N N . GLY A 1 122 ? 21.689 0.871 -20.277 1.00 97.62 122 GLY A N 1
ATOM 971 C CA . GLY A 1 122 ? 21.450 2.029 -19.416 1.00 97.62 122 GLY A CA 1
ATOM 972 C C . GLY A 1 122 ? 20.123 1.955 -18.654 1.00 97.62 122 GLY A C 1
ATOM 973 O O . GLY A 1 122 ? 20.093 2.262 -17.465 1.00 97.62 122 GLY A O 1
ATOM 974 N N . GLN A 1 123 ? 19.040 1.501 -19.294 1.00 96.31 123 GLN A N 1
ATOM 975 C CA . GLN A 1 123 ? 17.748 1.307 -18.619 1.00 96.31 123 GLN A CA 1
ATOM 976 C C . GLN A 1 123 ? 17.809 0.194 -17.568 1.00 96.31 123 GLN A C 1
ATOM 978 O O . GLN A 1 123 ? 17.272 0.361 -16.476 1.00 96.31 123 GLN A O 1
ATOM 983 N N . ILE A 1 124 ? 18.500 -0.910 -17.867 1.00 96.81 124 ILE A N 1
ATOM 984 C CA . ILE A 1 124 ? 18.694 -2.014 -16.916 1.00 96.81 124 ILE A CA 1
ATOM 985 C C . ILE A 1 124 ? 19.504 -1.542 -15.706 1.00 96.81 124 ILE A C 1
ATOM 987 O O . ILE A 1 124 ? 19.101 -1.787 -14.574 1.00 96.81 124 ILE A O 1
ATOM 991 N N . LEU A 1 125 ? 20.613 -0.832 -15.931 1.00 96.38 125 LEU A N 1
ATOM 992 C CA . LEU A 1 125 ? 21.439 -0.288 -14.850 1.00 96.38 125 LEU A CA 1
ATOM 993 C C . LEU A 1 125 ? 20.663 0.718 -13.997 1.00 96.38 125 LEU A C 1
ATOM 995 O O . LEU A 1 125 ? 20.742 0.661 -12.775 1.00 96.38 125 LEU A O 1
ATOM 999 N N . LYS A 1 126 ? 19.863 1.592 -14.622 1.00 95.75 126 LYS A N 1
ATOM 1000 C CA . LYS A 1 126 ? 18.977 2.513 -13.901 1.00 95.75 126 LYS A CA 1
ATOM 1001 C C . LYS A 1 126 ? 17.968 1.756 -13.032 1.00 95.75 126 LYS A C 1
ATOM 1003 O O . LYS A 1 126 ? 17.797 2.108 -11.872 1.00 95.75 126 LYS A O 1
ATOM 1008 N N . ALA A 1 127 ? 17.298 0.740 -13.578 1.00 93.69 127 ALA A N 1
ATOM 1009 C CA . ALA A 1 127 ? 16.330 -0.059 -12.828 1.00 93.69 127 ALA A CA 1
ATOM 1010 C C . ALA A 1 127 ? 16.994 -0.811 -11.663 1.00 93.69 127 ALA A C 1
ATOM 1012 O O . ALA A 1 127 ? 16.441 -0.863 -10.570 1.00 93.69 127 ALA A O 1
ATOM 1013 N N . TYR A 1 128 ? 18.200 -1.343 -11.877 1.00 94.81 128 TYR A N 1
ATOM 1014 C CA . TYR A 1 128 ? 18.985 -1.997 -10.834 1.00 94.81 128 TYR A CA 1
ATOM 1015 C C . TYR A 1 128 ? 19.363 -1.035 -9.699 1.00 94.81 128 TYR A C 1
ATOM 1017 O O . TYR A 1 128 ? 19.210 -1.388 -8.531 1.00 94.81 128 TYR A O 1
ATOM 1025 N N . GLU A 1 129 ? 19.821 0.175 -10.032 1.00 94.44 129 GLU A N 1
ATOM 1026 C CA . GLU A 1 129 ? 20.178 1.198 -9.043 1.00 94.44 129 GLU A CA 1
ATOM 1027 C C . GLU A 1 129 ? 18.957 1.631 -8.225 1.00 94.44 129 GLU A C 1
ATOM 1029 O O . GLU A 1 129 ? 19.013 1.634 -7.000 1.00 94.44 129 GLU A O 1
ATOM 1034 N N . ILE A 1 130 ? 17.829 1.908 -8.894 1.00 93.62 130 ILE A N 1
ATOM 1035 C CA . ILE A 1 130 ? 16.561 2.261 -8.238 1.00 93.62 130 ILE A CA 1
ATOM 1036 C C . ILE A 1 130 ? 16.121 1.150 -7.285 1.00 93.62 130 ILE A C 1
ATOM 1038 O O . ILE A 1 130 ? 15.810 1.433 -6.133 1.00 93.62 130 ILE A O 1
ATOM 1042 N N . ASN A 1 131 ? 16.131 -0.109 -7.729 1.00 94.12 131 ASN A N 1
ATOM 1043 C CA . ASN A 1 131 ? 15.738 -1.230 -6.877 1.00 94.12 131 ASN A CA 1
ATOM 1044 C C . ASN A 1 131 ? 16.692 -1.394 -5.688 1.00 94.12 131 ASN A C 1
ATOM 1046 O O . ASN A 1 131 ? 16.243 -1.601 -4.569 1.00 94.12 131 ASN A O 1
ATOM 1050 N N . THR A 1 132 ? 18.003 -1.260 -5.904 1.00 96.31 132 THR A N 1
ATOM 1051 C CA . THR A 1 132 ? 19.003 -1.361 -4.829 1.00 96.31 132 THR A CA 1
ATOM 1052 C C . THR A 1 132 ? 18.813 -0.258 -3.790 1.00 96.31 132 THR A C 1
ATOM 1054 O O . THR A 1 132 ? 18.801 -0.537 -2.593 1.00 96.31 132 THR A O 1
ATOM 1057 N N . GLN A 1 133 ? 18.633 0.984 -4.240 1.00 96.94 133 GLN A N 1
ATOM 1058 C CA . GLN A 1 133 ? 18.379 2.124 -3.365 1.00 96.94 133 GLN A CA 1
ATOM 1059 C C . GLN A 1 133 ? 17.045 1.966 -2.625 1.00 96.94 133 GLN A C 1
ATOM 1061 O O . GLN A 1 133 ? 16.980 2.230 -1.429 1.00 96.94 133 GLN A O 1
ATOM 1066 N N . TYR A 1 134 ? 16.002 1.488 -3.306 1.00 97.56 134 TYR A N 1
ATOM 1067 C CA . TYR A 1 134 ? 14.705 1.213 -2.695 1.00 97.56 134 TYR A CA 1
ATOM 1068 C C . TYR A 1 134 ? 14.821 0.188 -1.564 1.00 97.56 134 TYR A C 1
ATOM 1070 O O . TYR A 1 134 ? 14.383 0.463 -0.450 1.00 97.56 134 TYR A O 1
ATOM 1078 N N . GLU A 1 135 ? 15.461 -0.957 -1.821 1.00 97.38 135 GLU A N 1
ATOM 1079 C CA . GLU A 1 135 ? 15.650 -2.002 -0.809 1.00 97.38 135 GLU A CA 1
ATOM 1080 C C . GLU A 1 135 ? 16.413 -1.467 0.410 1.00 97.38 135 GLU A C 1
ATOM 1082 O O . GLU A 1 135 ? 16.000 -1.709 1.539 1.00 97.38 135 GLU A O 1
ATOM 1087 N N . GLN A 1 136 ? 17.462 -0.662 0.202 1.00 96.44 136 GLN A N 1
ATOM 1088 C CA . GLN A 1 136 ? 18.200 -0.023 1.300 1.00 96.44 136 GLN A CA 1
ATOM 1089 C C . GLN A 1 136 ? 17.324 0.907 2.148 1.00 96.44 136 GLN A C 1
ATOM 1091 O O . GLN A 1 136 ? 17.471 0.933 3.371 1.00 96.44 136 GLN A O 1
ATOM 1096 N N . LEU A 1 137 ? 16.425 1.662 1.511 1.00 97.69 137 LEU A N 1
ATOM 1097 C CA . LEU A 1 137 ? 15.553 2.617 2.190 1.00 97.69 137 LEU A CA 1
ATOM 1098 C C . LEU A 1 137 ? 14.447 1.938 3.009 1.00 97.69 137 LEU A C 1
ATOM 1100 O O . LEU A 1 137 ? 14.027 2.495 4.021 1.00 97.69 137 LEU A O 1
ATOM 1104 N N . ILE A 1 138 ? 13.985 0.747 2.613 1.00 96.88 138 ILE A N 1
ATOM 1105 C CA . ILE A 1 138 ? 12.982 -0.014 3.380 1.00 96.88 138 ILE A CA 1
ATOM 1106 C C . ILE A 1 138 ? 13.601 -0.980 4.399 1.00 96.88 138 ILE A C 1
ATOM 1108 O O . ILE A 1 138 ? 12.909 -1.436 5.306 1.00 96.88 138 ILE A O 1
ATOM 1112 N N . SER A 1 139 ? 14.896 -1.293 4.282 1.00 94.56 139 SER A N 1
ATOM 1113 C CA . SER A 1 139 ? 15.610 -2.234 5.156 1.00 94.56 139 SER A CA 1
ATOM 1114 C C . SER A 1 139 ? 16.444 -1.535 6.239 1.00 94.56 139 SER A C 1
ATOM 1116 O O . SER A 1 139 ? 17.576 -1.937 6.530 1.00 94.56 139 SER A O 1
ATOM 1118 N N . VAL A 1 140 ? 15.924 -0.452 6.815 1.00 94.00 140 VAL A N 1
ATOM 1119 C CA . VAL A 1 140 ? 16.618 0.314 7.856 1.00 94.00 140 VAL A CA 1
ATOM 1120 C C . VAL A 1 140 ? 16.710 -0.506 9.149 1.00 94.00 140 VAL A C 1
ATOM 1122 O O . VAL A 1 140 ? 15.782 -1.217 9.527 1.00 94.00 140 VAL A O 1
ATOM 1125 N N . SER A 1 141 ? 17.846 -0.415 9.849 1.00 91.44 141 SER A N 1
ATOM 1126 C CA . SER A 1 141 ? 18.044 -1.107 11.131 1.00 91.44 141 SER A CA 1
ATOM 1127 C C . SER A 1 141 ? 16.990 -0.707 12.166 1.00 91.44 141 SER A C 1
ATOM 1129 O O . SER A 1 141 ? 16.642 0.467 12.291 1.00 91.44 141 SER A O 1
ATOM 1131 N N . GLN A 1 142 ? 16.574 -1.668 12.992 1.00 83.25 142 GLN A N 1
ATOM 1132 C CA . GLN A 1 142 ? 15.648 -1.427 14.100 1.00 83.25 142 GLN A CA 1
ATOM 1133 C C . GLN A 1 142 ? 16.169 -0.409 15.124 1.00 83.25 142 GLN A C 1
ATOM 1135 O O . GLN A 1 142 ? 15.378 0.291 15.746 1.00 83.25 142 GLN A O 1
ATOM 1140 N N . ALA A 1 143 ? 17.494 -0.284 15.257 1.00 88.25 143 ALA A N 1
ATOM 1141 C CA . ALA A 1 143 ? 18.142 0.664 16.165 1.00 88.25 143 ALA A CA 1
ATOM 1142 C C . ALA A 1 143 ? 18.235 2.102 15.618 1.00 88.25 143 ALA A C 1
ATOM 1144 O O . ALA A 1 143 ? 18.781 2.972 16.293 1.00 88.25 143 ALA A O 1
ATOM 1145 N N . THR A 1 144 ? 17.787 2.348 14.385 1.00 91.44 144 THR A N 1
ATOM 1146 C CA . THR A 1 144 ? 17.804 3.687 13.785 1.00 91.44 144 THR A CA 1
ATOM 1147 C C . THR A 1 144 ? 16.774 4.590 14.458 1.00 91.44 144 THR A C 1
ATOM 1149 O O . THR A 1 144 ? 15.673 4.144 14.774 1.00 91.44 144 THR A O 1
ATOM 1152 N N . ASP A 1 145 ? 17.132 5.864 14.637 1.00 93.12 145 ASP A N 1
ATOM 1153 C CA . ASP A 1 145 ? 16.240 6.890 15.182 1.00 93.12 145 ASP A CA 1
ATOM 1154 C C . ASP A 1 145 ? 14.923 6.958 14.392 1.00 93.12 145 ASP A C 1
ATOM 1156 O O . ASP A 1 145 ? 14.932 6.881 13.161 1.00 93.12 145 ASP A O 1
ATOM 1160 N N . TYR A 1 146 ? 13.807 7.149 15.099 1.00 90.50 146 TYR A N 1
ATOM 1161 C CA . TYR A 1 146 ? 12.462 7.180 14.518 1.00 90.50 146 TYR A CA 1
ATOM 1162 C C . TYR A 1 146 ? 12.348 8.146 13.331 1.00 90.50 146 TYR A C 1
ATOM 1164 O O . TYR A 1 146 ? 11.996 7.714 12.236 1.00 90.50 146 TYR A O 1
ATOM 1172 N N . ASP A 1 147 ? 12.758 9.407 13.497 1.00 93.19 147 ASP A N 1
ATOM 1173 C CA . ASP A 1 147 ? 12.659 10.424 12.437 1.00 93.19 147 ASP A CA 1
ATOM 1174 C C . ASP A 1 147 ? 13.400 10.006 11.155 1.00 93.19 147 ASP A C 1
ATOM 1176 O O . ASP A 1 147 ? 12.934 10.245 10.043 1.00 93.19 147 ASP A O 1
ATOM 1180 N N . LYS A 1 148 ? 14.533 9.305 11.300 1.00 95.44 148 LYS A N 1
ATOM 1181 C CA . LYS A 1 148 ? 15.310 8.789 10.163 1.00 95.44 148 LYS A CA 1
ATOM 1182 C C . LYS A 1 148 ? 14.648 7.580 9.506 1.00 95.44 148 LYS A C 1
ATOM 1184 O O . LYS A 1 148 ? 14.793 7.414 8.297 1.00 95.44 148 LYS A O 1
ATOM 1189 N N . LYS A 1 149 ? 13.946 6.728 10.269 1.00 95.00 149 LYS A N 1
ATOM 1190 C CA . LYS A 1 149 ? 13.128 5.645 9.692 1.00 95.00 149 LYS A CA 1
ATOM 1191 C C . LYS A 1 149 ? 12.039 6.251 8.803 1.00 95.00 149 LYS A C 1
ATOM 1193 O O . LYS A 1 149 ? 11.923 5.855 7.647 1.00 95.00 149 LYS A O 1
ATOM 1198 N N . ILE A 1 150 ? 11.318 7.252 9.315 1.00 95.38 150 ILE A N 1
ATOM 1199 C CA . ILE A 1 150 ? 10.261 7.957 8.578 1.00 95.38 150 ILE A CA 1
ATOM 1200 C C . ILE A 1 150 ? 10.819 8.595 7.298 1.00 95.38 150 ILE A C 1
ATOM 1202 O O . ILE A 1 150 ? 10.327 8.290 6.213 1.00 95.38 150 ILE A O 1
ATOM 1206 N N . GLU A 1 151 ? 11.898 9.382 7.391 1.00 96.69 151 GLU A N 1
ATOM 1207 C CA . GLU A 1 151 ? 12.549 10.001 6.222 1.00 96.69 151 GLU A CA 1
ATOM 1208 C C . GLU A 1 151 ? 12.939 8.957 5.162 1.00 96.69 151 GLU A C 1
ATOM 1210 O O . GLU A 1 151 ? 12.698 9.145 3.968 1.00 96.69 151 GLU A O 1
ATOM 1215 N N . SER A 1 152 ? 13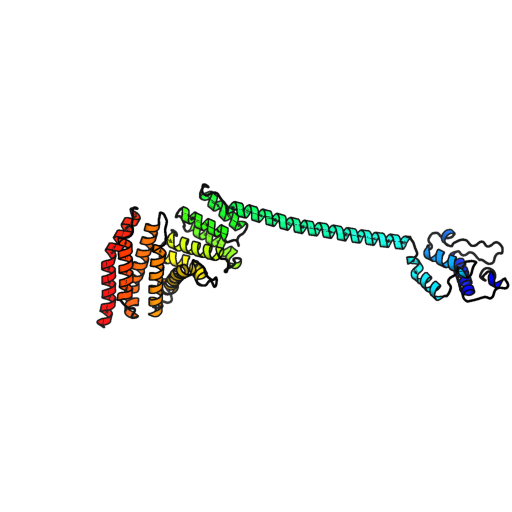.491 7.822 5.598 1.00 97.75 152 SER A N 1
ATOM 1216 C CA . SER A 1 152 ? 13.893 6.734 4.709 1.00 97.75 152 SER A CA 1
ATOM 1217 C C . SER A 1 152 ? 12.700 6.093 3.991 1.00 97.75 152 SER A C 1
ATOM 1219 O O . SER A 1 152 ? 12.741 5.895 2.775 1.00 97.75 152 SER A O 1
ATOM 1221 N N . TYR A 1 153 ? 11.613 5.797 4.706 1.00 97.56 153 TYR A N 1
ATOM 1222 C CA . TYR A 1 153 ? 10.429 5.169 4.116 1.00 97.56 153 TYR A CA 1
ATOM 1223 C C . TYR A 1 153 ? 9.673 6.114 3.177 1.00 97.56 153 TYR A C 1
ATOM 1225 O O . TYR A 1 153 ? 9.248 5.689 2.101 1.00 97.56 153 TYR A O 1
ATOM 1233 N N . LEU A 1 154 ? 9.588 7.404 3.507 1.00 97.31 154 LEU A N 1
ATOM 1234 C CA . LEU A 1 154 ? 9.030 8.418 2.608 1.00 97.31 154 LEU A CA 1
ATOM 1235 C C . LEU A 1 154 ? 9.872 8.565 1.335 1.00 97.31 154 LEU A C 1
ATOM 1237 O O . LEU A 1 154 ? 9.328 8.569 0.230 1.00 97.31 154 LEU A O 1
ATOM 1241 N N . ALA A 1 155 ? 11.203 8.578 1.462 1.00 97.81 155 ALA A N 1
ATOM 1242 C CA . ALA A 1 155 ? 12.097 8.582 0.307 1.00 97.81 155 ALA A CA 1
ATOM 1243 C C . ALA A 1 155 ? 11.922 7.322 -0.563 1.00 97.81 155 ALA A C 1
ATOM 1245 O O . ALA A 1 155 ? 11.970 7.409 -1.793 1.00 97.81 155 ALA A O 1
ATOM 1246 N N . ALA A 1 156 ? 11.666 6.156 0.042 1.00 97.94 156 ALA A N 1
ATOM 1247 C CA . ALA A 1 156 ? 11.345 4.936 -0.700 1.00 97.94 156 ALA A CA 1
ATOM 1248 C C . ALA A 1 156 ? 10.025 5.072 -1.479 1.00 97.94 156 ALA A C 1
ATOM 1250 O O . ALA A 1 156 ? 9.938 4.622 -2.622 1.00 97.94 156 ALA A O 1
ATOM 1251 N N . MET A 1 157 ? 9.017 5.726 -0.896 1.00 97.19 157 MET A N 1
ATOM 1252 C CA . MET A 1 157 ? 7.720 5.990 -1.535 1.00 97.19 157 MET A CA 1
ATOM 1253 C C . MET A 1 157 ? 7.819 7.016 -2.670 1.00 97.19 157 MET A C 1
ATOM 1255 O O . MET A 1 157 ? 7.084 6.913 -3.651 1.00 97.19 157 MET A O 1
ATOM 1259 N N . ASP A 1 158 ? 8.734 7.981 -2.589 1.00 95.62 158 ASP A N 1
ATOM 1260 C CA . ASP A 1 158 ? 9.023 8.887 -3.707 1.00 95.62 158 ASP A CA 1
ATOM 1261 C C . ASP A 1 158 ? 9.800 8.194 -4.836 1.00 95.62 158 ASP A C 1
ATOM 1263 O O . ASP A 1 158 ? 9.628 8.531 -6.011 1.00 95.62 158 ASP A O 1
ATOM 1267 N N . LEU A 1 159 ? 10.624 7.197 -4.501 1.00 95.75 159 LEU A N 1
ATOM 1268 C CA . LEU A 1 159 ? 11.390 6.412 -5.467 1.00 95.75 159 LEU A CA 1
ATOM 1269 C C . LEU A 1 159 ? 10.530 5.359 -6.193 1.00 95.75 159 LEU A C 1
ATOM 1271 O O . LEU A 1 159 ? 10.666 5.189 -7.406 1.00 95.75 159 LEU A O 1
ATOM 1275 N N . SER A 1 160 ? 9.648 4.666 -5.465 1.00 95.31 160 SER A N 1
ATOM 1276 C CA . SER A 1 160 ? 8.736 3.634 -5.980 1.00 95.31 160 SER A CA 1
ATOM 1277 C C . SER A 1 160 ? 7.369 3.710 -5.290 1.00 95.31 160 SER A C 1
ATOM 1279 O O . SER A 1 160 ? 7.037 2.934 -4.393 1.00 95.31 160 SER A O 1
ATOM 1281 N N . GLY A 1 161 ? 6.546 4.666 -5.725 1.00 94.81 161 GLY A N 1
ATOM 1282 C CA . GLY A 1 161 ? 5.263 4.966 -5.080 1.00 94.81 161 GLY A CA 1
ATOM 1283 C C . GLY A 1 161 ? 4.191 3.882 -5.186 1.00 94.81 161 GLY A C 1
ATOM 1284 O O . GLY A 1 161 ? 3.234 3.923 -4.418 1.00 94.81 161 GLY A O 1
ATOM 1285 N N . SER A 1 162 ? 4.337 2.920 -6.100 1.00 95.06 162 SER A N 1
ATOM 1286 C CA . SER A 1 162 ? 3.409 1.795 -6.275 1.00 95.06 162 SER A CA 1
ATOM 1287 C C . SER A 1 162 ? 3.798 0.541 -5.485 1.00 95.06 162 SER A C 1
ATOM 1289 O O . SER A 1 162 ? 3.087 -0.458 -5.565 1.00 95.06 162 SER A O 1
ATOM 1291 N N . ASP A 1 163 ? 4.924 0.547 -4.764 1.00 96.69 163 ASP A N 1
ATOM 1292 C CA . ASP A 1 163 ? 5.354 -0.602 -3.965 1.00 96.69 163 ASP A CA 1
ATOM 1293 C C . ASP A 1 163 ? 4.811 -0.490 -2.524 1.00 96.69 163 ASP A C 1
ATOM 1295 O O . ASP A 1 163 ? 5.218 0.417 -1.787 1.00 96.69 163 ASP A O 1
ATOM 1299 N N . PRO A 1 164 ? 3.906 -1.393 -2.093 1.00 97.69 164 PRO A N 1
ATOM 1300 C CA . PRO A 1 164 ? 3.257 -1.322 -0.782 1.00 97.69 164 PRO A CA 1
ATOM 1301 C C . PRO A 1 164 ? 4.222 -1.527 0.395 1.00 97.69 164 PRO A C 1
ATOM 1303 O O . PRO A 1 164 ? 3.899 -1.143 1.518 1.00 97.69 164 PRO A O 1
ATOM 1306 N N . ARG A 1 165 ? 5.418 -2.093 0.176 1.00 97.81 165 ARG A N 1
ATOM 1307 C CA . ARG A 1 165 ? 6.362 -2.413 1.262 1.00 97.81 165 ARG A CA 1
ATOM 1308 C C . ARG A 1 165 ? 6.839 -1.175 2.014 1.00 97.81 165 ARG A C 1
ATOM 1310 O O . ARG A 1 165 ? 6.974 -1.226 3.232 1.00 97.81 165 ARG A O 1
ATOM 1317 N N . ALA A 1 166 ? 7.054 -0.060 1.319 1.00 97.81 166 ALA A N 1
ATOM 1318 C CA . ALA A 1 166 ? 7.481 1.184 1.959 1.00 97.81 166 ALA A CA 1
ATOM 1319 C C . ALA A 1 166 ? 6.379 1.778 2.854 1.00 97.81 166 ALA A C 1
ATOM 1321 O O . ALA A 1 166 ? 6.651 2.171 3.985 1.00 97.81 166 ALA A O 1
ATOM 1322 N N . TYR A 1 167 ? 5.127 1.749 2.391 1.00 98.19 167 TYR A N 1
ATOM 1323 C CA . TYR A 1 167 ? 3.961 2.162 3.179 1.00 98.19 167 TYR A CA 1
ATOM 1324 C C . TYR A 1 167 ? 3.779 1.279 4.414 1.00 98.19 167 TYR A C 1
ATOM 1326 O O . TYR A 1 167 ? 3.503 1.780 5.498 1.00 98.19 167 TYR A O 1
ATOM 1334 N N . LEU A 1 168 ? 3.964 -0.033 4.258 1.00 96.88 168 LEU A N 1
ATOM 1335 C CA . LEU A 1 168 ? 3.886 -0.990 5.355 1.00 96.88 168 LEU A CA 1
ATOM 1336 C C . LEU A 1 168 ? 4.947 -0.710 6.430 1.00 96.88 168 LEU A C 1
ATOM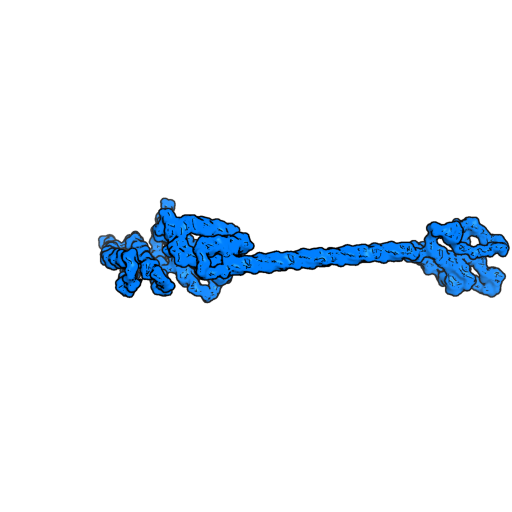 1338 O O . LEU A 1 168 ? 4.630 -0.705 7.616 1.00 96.88 168 LEU A O 1
ATOM 1342 N N . GLN A 1 169 ? 6.192 -0.432 6.030 1.00 96.31 169 GLN A N 1
ATOM 1343 C CA . GLN A 1 169 ? 7.250 -0.054 6.973 1.00 96.31 169 GLN A CA 1
ATOM 1344 C C . GLN A 1 169 ? 6.963 1.281 7.672 1.00 96.31 169 GLN A C 1
ATOM 1346 O O . GLN A 1 169 ? 7.201 1.404 8.872 1.00 96.31 169 GLN A O 1
ATOM 1351 N N . LEU A 1 170 ? 6.399 2.256 6.950 1.00 96.31 170 LEU A N 1
ATOM 1352 C CA . LEU A 1 170 ? 5.978 3.535 7.521 1.00 96.31 170 LEU A CA 1
ATOM 1353 C C . LEU A 1 170 ? 4.889 3.350 8.590 1.00 96.31 170 LEU A C 1
ATOM 1355 O O . LEU A 1 170 ? 5.029 3.844 9.705 1.00 96.31 170 LEU A O 1
ATOM 1359 N N . LEU A 1 171 ? 3.840 2.586 8.276 1.00 95.06 171 LEU A N 1
ATOM 1360 C CA . LEU A 1 171 ? 2.755 2.280 9.213 1.00 95.06 171 LEU A CA 1
ATOM 1361 C C . LEU A 1 171 ? 3.268 1.556 10.461 1.00 95.06 171 LEU A C 1
ATOM 1363 O O . LEU A 1 171 ? 2.912 1.934 11.574 1.00 95.06 171 LEU A O 1
ATOM 1367 N N . ARG A 1 172 ? 4.159 0.574 10.292 1.00 90.69 172 ARG A N 1
ATOM 1368 C CA . ARG A 1 172 ? 4.792 -0.133 11.415 1.00 90.69 172 ARG A CA 1
ATOM 1369 C C . ARG A 1 172 ? 5.639 0.796 12.283 1.00 90.69 172 ARG A C 1
ATOM 1371 O O . ARG A 1 172 ? 5.611 0.672 13.501 1.00 90.69 172 ARG A O 1
ATOM 1378 N N . ALA A 1 173 ? 6.340 1.765 11.693 1.00 91.19 173 ALA A N 1
ATOM 1379 C CA . ALA A 1 173 ? 7.078 2.763 12.465 1.00 91.19 173 ALA A CA 1
ATOM 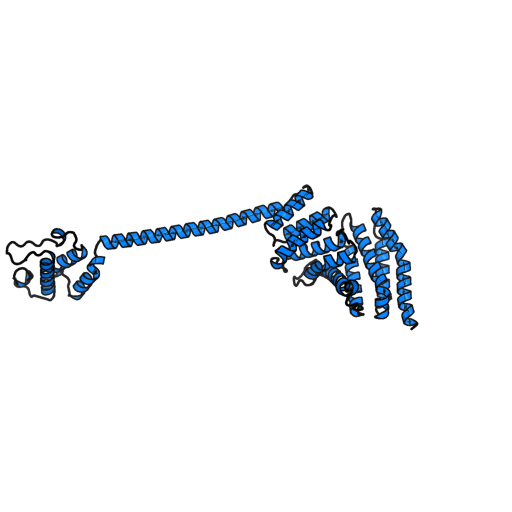1380 C C . ALA A 1 173 ? 6.152 3.652 13.313 1.00 91.19 173 ALA A C 1
ATOM 1382 O O . ALA A 1 173 ? 6.485 3.942 14.461 1.00 91.19 173 ALA A O 1
ATOM 1383 N N . TYR A 1 174 ? 4.982 4.042 12.795 1.00 89.06 174 TYR A N 1
ATOM 1384 C CA . TYR A 1 174 ? 3.967 4.746 13.594 1.00 89.06 174 TYR A CA 1
ATOM 1385 C C . TYR A 1 174 ? 3.426 3.877 14.734 1.00 89.06 174 TYR A C 1
ATOM 1387 O O . TYR A 1 174 ? 3.218 4.359 15.848 1.00 89.06 174 TYR A O 1
ATOM 1395 N N . GLN A 1 175 ? 3.244 2.580 14.483 1.00 84.00 175 GLN A N 1
ATOM 1396 C CA . GLN A 1 175 ? 2.811 1.627 15.505 1.00 84.00 175 GLN A CA 1
ATOM 1397 C C . GLN A 1 175 ? 3.851 1.431 16.614 1.00 84.00 175 GLN A C 1
ATOM 1399 O O . GLN A 1 175 ? 3.473 1.356 17.779 1.00 84.00 175 GLN A O 1
ATOM 1404 N N . GLU A 1 176 ? 5.149 1.419 16.289 1.00 80.56 176 GLU A N 1
ATOM 1405 C CA . GLU A 1 176 ? 6.234 1.309 17.280 1.00 80.56 176 GLU A CA 1
ATOM 1406 C C . GLU A 1 176 ? 6.233 2.463 18.296 1.00 80.56 176 GLU A C 1
ATOM 1408 O O . GLU A 1 176 ? 6.570 2.260 19.463 1.00 80.56 176 GLU A O 1
ATOM 1413 N N . THR A 1 177 ? 5.878 3.680 17.873 1.00 80.06 177 THR A N 1
ATOM 1414 C CA . THR A 1 177 ? 5.862 4.859 18.757 1.00 80.06 177 THR A CA 1
ATOM 1415 C C . THR A 1 177 ? 4.507 5.113 19.406 1.00 80.06 177 THR A C 1
ATOM 1417 O O . THR A 1 177 ? 4.431 5.869 20.378 1.00 80.06 177 THR A O 1
ATOM 1420 N N . GLY A 1 178 ? 3.440 4.514 18.870 1.00 72.94 178 GLY A N 1
ATOM 1421 C CA . GLY A 1 178 ? 2.061 4.789 19.264 1.00 72.94 178 GLY A CA 1
ATOM 1422 C C . GLY A 1 178 ? 1.590 6.201 18.896 1.00 72.94 178 GLY A C 1
ATOM 1423 O O . GLY A 1 178 ? 0.582 6.661 19.434 1.00 72.94 178 GLY A O 1
ATOM 1424 N N . HIS A 1 179 ? 2.313 6.910 18.021 1.00 76.88 179 HIS A N 1
ATOM 1425 C CA . HIS A 1 179 ? 1.970 8.262 17.587 1.00 76.88 179 HIS A CA 1
ATOM 1426 C C . HIS A 1 179 ? 1.474 8.264 16.141 1.00 76.88 179 HIS A C 1
ATOM 1428 O O . HIS A 1 179 ? 2.212 7.917 15.221 1.00 76.88 179 HIS A O 1
ATOM 1434 N N . PHE A 1 180 ? 0.222 8.678 15.942 1.00 89.94 180 PHE A N 1
ATOM 1435 C CA . PHE A 1 180 ? -0.361 8.847 14.615 1.00 89.94 180 PHE A CA 1
ATOM 1436 C C . PHE A 1 180 ? -1.440 9.938 14.650 1.00 89.94 180 PHE A C 1
ATOM 1438 O O . PHE A 1 180 ? -2.579 9.699 15.047 1.00 89.94 180 PHE A O 1
ATOM 1445 N N . GLY A 1 181 ? -1.087 11.169 14.292 1.00 94.00 181 GLY A N 1
ATOM 1446 C CA . GLY A 1 181 ? -1.959 12.338 14.356 1.00 94.00 181 GLY A CA 1
ATOM 1447 C C . GLY A 1 181 ? -2.449 12.818 12.991 1.00 94.00 181 GLY A C 1
ATOM 1448 O O . GLY A 1 181 ? -2.505 12.080 12.005 1.00 94.00 181 GLY A O 1
ATOM 1449 N N . ASP A 1 182 ? -2.849 14.091 12.939 1.00 96.12 182 ASP A N 1
ATOM 1450 C CA . ASP A 1 182 ? -3.290 14.731 11.696 1.00 96.12 182 ASP A CA 1
ATOM 1451 C C . ASP A 1 182 ? -2.142 14.894 10.688 1.00 96.12 182 ASP A C 1
ATOM 1453 O O . ASP A 1 182 ? -2.375 14.769 9.486 1.00 96.12 182 ASP A O 1
ATOM 1457 N N . GLU A 1 183 ? -0.916 15.143 11.153 1.00 94.88 183 GLU A N 1
ATOM 1458 C CA . GLU A 1 183 ? 0.259 15.327 10.292 1.00 94.88 183 GLU A CA 1
ATOM 1459 C C . GLU A 1 183 ? 0.618 14.025 9.563 1.00 94.88 183 GLU A C 1
ATOM 1461 O O . GLU A 1 183 ? 0.618 13.996 8.330 1.00 94.88 183 GLU A O 1
ATOM 1466 N N . GLU A 1 184 ? 0.784 12.929 10.304 1.00 95.62 184 GLU A N 1
ATOM 1467 C CA . GLU A 1 184 ? 1.099 11.597 9.774 1.00 95.62 184 GLU A CA 1
ATOM 1468 C C . GLU A 1 184 ? -0.017 11.077 8.861 1.00 95.62 184 GLU A C 1
ATOM 1470 O O . GLU A 1 184 ? 0.235 10.576 7.763 1.00 95.62 184 GLU A O 1
ATOM 1475 N N . SER A 1 185 ? -1.278 11.248 9.276 1.00 96.94 185 SER A N 1
ATOM 1476 C CA . SER A 1 185 ? -2.447 10.903 8.461 1.00 96.94 185 SER A CA 1
ATOM 1477 C C . SER A 1 185 ? -2.433 11.645 7.122 1.00 96.94 185 SER A C 1
ATOM 1479 O O . SER A 1 185 ? -2.728 11.059 6.076 1.00 96.94 185 SER A O 1
ATOM 1481 N N . ASN A 1 186 ? -2.126 12.944 7.125 1.00 96.69 186 ASN A N 1
ATOM 1482 C CA . ASN A 1 186 ? -2.092 13.745 5.903 1.00 96.69 186 ASN A CA 1
ATOM 1483 C C . ASN A 1 186 ? -0.942 13.327 4.983 1.00 96.69 186 ASN A C 1
ATOM 1485 O O . ASN A 1 186 ? -1.155 13.206 3.775 1.00 96.69 186 ASN A O 1
ATOM 1489 N N . GLU A 1 187 ? 0.239 13.069 5.539 1.00 95.81 187 GLU A N 1
ATOM 1490 C CA . GLU A 1 187 ? 1.405 12.608 4.787 1.00 95.81 187 GLU A CA 1
ATOM 1491 C C . GLU A 1 187 ? 1.151 11.238 4.144 1.00 95.81 187 GLU A C 1
ATOM 1493 O O . GLU A 1 187 ? 1.224 11.106 2.917 1.00 95.81 187 GLU A O 1
ATOM 1498 N N . PHE A 1 188 ? 0.722 10.248 4.934 1.00 97.19 188 PHE A N 1
ATOM 1499 C CA . PHE A 1 188 ? 0.366 8.920 4.434 1.00 97.19 188 PHE A CA 1
ATOM 1500 C C . PHE A 1 188 ? -0.669 9.001 3.304 1.00 97.19 188 PHE A C 1
ATOM 1502 O O . PHE A 1 188 ? -0.465 8.452 2.217 1.00 97.19 188 PHE A O 1
ATOM 1509 N N . ASN A 1 189 ? -1.766 9.737 3.520 1.00 96.88 189 ASN A N 1
ATOM 1510 C CA . ASN A 1 189 ? -2.824 9.872 2.522 1.00 96.88 189 ASN A CA 1
ATOM 1511 C C . ASN A 1 189 ? -2.352 10.600 1.260 1.00 96.88 189 ASN A C 1
ATOM 1513 O O . ASN A 1 189 ? -2.826 10.278 0.169 1.00 96.88 189 ASN A O 1
ATOM 1517 N N . ALA A 1 190 ? -1.439 11.568 1.368 1.00 96.94 190 ALA A N 1
ATOM 1518 C CA . ALA A 1 190 ? -0.910 12.279 0.209 1.00 96.94 190 ALA A CA 1
ATOM 1519 C C . ALA A 1 190 ? -0.145 11.333 -0.727 1.00 96.94 190 ALA A C 1
ATOM 1521 O O . ALA A 1 190 ? -0.364 11.367 -1.942 1.00 96.94 190 ALA A O 1
ATOM 1522 N N . HIS A 1 191 ? 0.704 10.458 -0.182 1.00 97.12 191 HIS A N 1
ATOM 1523 C CA . HIS A 1 191 ? 1.419 9.461 -0.981 1.00 97.12 191 HIS A CA 1
ATOM 1524 C C . HIS A 1 191 ? 0.496 8.337 -1.466 1.00 97.12 191 HIS A C 1
ATOM 1526 O O . HIS A 1 191 ? 0.527 7.989 -2.649 1.00 97.12 191 HIS A O 1
ATOM 1532 N N . PHE A 1 192 ? -0.371 7.816 -0.592 1.00 96.94 192 PHE A N 1
ATOM 1533 C CA . PHE A 1 192 ? -1.285 6.726 -0.930 1.00 96.94 192 PHE A CA 1
ATOM 1534 C C . PHE A 1 192 ? -2.246 7.131 -2.051 1.00 96.94 192 PHE A C 1
ATOM 1536 O O . PHE A 1 192 ? -2.342 6.447 -3.067 1.00 96.94 192 PHE A O 1
ATOM 1543 N N . ASN A 1 193 ? -2.905 8.289 -1.933 1.00 96.31 193 ASN A N 1
ATOM 1544 C CA . ASN A 1 193 ? -3.866 8.747 -2.939 1.00 96.31 193 ASN A CA 1
ATOM 1545 C C . ASN A 1 193 ? -3.202 9.096 -4.275 1.00 96.31 193 ASN A C 1
ATOM 1547 O O . ASN A 1 193 ? -3.808 8.876 -5.324 1.00 96.31 193 ASN A O 1
ATOM 1551 N N . ARG A 1 194 ? -1.953 9.586 -4.261 1.00 96.44 194 ARG A N 1
ATOM 1552 C CA . ARG A 1 194 ? -1.171 9.843 -5.484 1.00 96.44 194 ARG A CA 1
ATOM 1553 C C . ARG A 1 194 ? -0.938 8.562 -6.291 1.00 96.44 194 ARG A C 1
ATOM 1555 O O . ARG A 1 194 ? -0.938 8.621 -7.517 1.00 96.44 194 ARG A O 1
ATOM 1562 N N . ASN A 1 195 ? -0.763 7.427 -5.613 1.00 96.12 195 ASN A N 1
ATOM 1563 C CA . ASN A 1 195 ? -0.392 6.150 -6.227 1.00 96.12 195 ASN A CA 1
ATOM 1564 C C . ASN A 1 195 ? -1.509 5.096 -6.211 1.00 96.12 195 ASN A C 1
ATOM 1566 O O . ASN A 1 195 ? -1.310 4.000 -6.727 1.00 96.12 195 ASN A O 1
ATOM 1570 N N . LYS A 1 196 ? -2.696 5.418 -5.678 1.00 94.62 196 LYS A N 1
ATOM 1571 C CA . LYS A 1 196 ? -3.793 4.467 -5.428 1.00 94.62 196 LYS A CA 1
ATOM 1572 C C . LYS A 1 196 ? -4.128 3.574 -6.628 1.00 94.62 196 LYS A C 1
ATOM 1574 O O . LYS A 1 196 ? -4.373 2.388 -6.457 1.00 94.62 196 LYS A O 1
ATOM 1579 N N . ALA A 1 197 ? -4.130 4.141 -7.834 1.00 95.50 197 ALA A N 1
ATOM 1580 C CA . ALA A 1 197 ? -4.473 3.424 -9.064 1.00 95.50 197 ALA A CA 1
ATOM 1581 C C . ALA A 1 197 ? -3.371 2.476 -9.579 1.00 95.50 197 ALA A C 1
ATOM 1583 O O . ALA A 1 197 ? -3.631 1.696 -10.489 1.00 95.50 197 ALA A O 1
ATOM 1584 N N . ALA A 1 198 ? -2.149 2.574 -9.050 1.00 96.50 198 ALA A N 1
ATOM 1585 C CA . ALA A 1 198 ? -0.998 1.787 -9.486 1.00 96.50 198 ALA A CA 1
ATOM 1586 C C . ALA A 1 198 ? -0.752 0.536 -8.627 1.00 96.50 198 ALA A C 1
ATOM 1588 O O . ALA A 1 198 ? 0.063 -0.300 -9.013 1.00 96.50 198 ALA A O 1
ATOM 1589 N N . PHE A 1 199 ? -1.421 0.405 -7.479 1.00 96.50 199 PHE A N 1
ATOM 1590 C CA . PHE A 1 199 ? -1.311 -0.792 -6.651 1.00 96.50 199 PHE A CA 1
ATOM 1591 C C . PHE A 1 199 ? -2.004 -1.989 -7.300 1.00 96.50 199 PHE A C 1
ATOM 1593 O O . PHE A 1 199 ? -3.043 -1.848 -7.945 1.00 96.50 199 PHE A O 1
ATOM 1600 N N . ASP A 1 200 ? -1.443 -3.174 -7.073 1.00 95.00 200 ASP A N 1
ATOM 1601 C CA . ASP A 1 200 ? -2.096 -4.438 -7.393 1.00 95.00 200 ASP A CA 1
ATOM 1602 C C . ASP A 1 200 ? -3.032 -4.844 -6.238 1.00 95.00 200 ASP A C 1
ATOM 1604 O O . ASP A 1 200 ? -2.535 -5.215 -5.168 1.00 95.00 200 ASP A O 1
ATOM 1608 N N . PRO A 1 201 ? -4.368 -4.803 -6.420 1.00 92.81 201 PRO A N 1
ATOM 1609 C CA . PRO A 1 201 ? -5.321 -5.141 -5.366 1.00 92.81 201 PRO A CA 1
ATOM 1610 C C . PRO A 1 201 ? -5.310 -6.629 -4.987 1.00 92.81 201 PRO A C 1
ATOM 1612 O O . PRO A 1 201 ? -5.874 -6.991 -3.956 1.00 92.81 201 PRO A O 1
ATOM 1615 N N . HIS A 1 202 ? -4.678 -7.490 -5.791 1.00 92.50 202 HIS A N 1
ATOM 1616 C CA . HIS A 1 202 ? -4.559 -8.924 -5.523 1.00 92.50 202 HIS A CA 1
ATOM 1617 C C . HIS A 1 202 ? -3.238 -9.306 -4.840 1.00 92.50 202 HIS A C 1
ATOM 1619 O O . HIS A 1 202 ? -3.021 -10.478 -4.536 1.00 92.50 202 HIS A O 1
ATOM 1625 N N . SER A 1 203 ? -2.353 -8.339 -4.590 1.00 94.75 203 SER A N 1
ATOM 1626 C CA . SER A 1 203 ? -1.096 -8.578 -3.885 1.00 94.75 203 SER A CA 1
ATOM 1627 C C . SER A 1 203 ? -1.338 -8.805 -2.391 1.00 94.75 203 SER A C 1
ATOM 1629 O O . SER A 1 203 ? -1.951 -7.973 -1.722 1.00 94.75 203 SER A O 1
ATOM 1631 N N . GLU A 1 204 ? -0.792 -9.892 -1.838 1.00 94.75 204 GLU A N 1
ATOM 1632 C CA . GLU A 1 204 ? -0.838 -10.174 -0.394 1.00 94.75 204 GLU A CA 1
ATOM 1633 C C . GLU A 1 204 ? -0.261 -9.013 0.429 1.00 94.75 204 GLU A C 1
ATOM 1635 O O . GLU A 1 204 ? -0.862 -8.584 1.410 1.00 94.75 204 GLU A O 1
ATOM 1640 N N . VAL A 1 205 ? 0.855 -8.433 -0.028 1.00 96.00 205 VAL A N 1
ATOM 1641 C CA . VAL A 1 205 ? 1.519 -7.306 0.647 1.00 96.00 205 VAL A CA 1
ATOM 1642 C C . VAL A 1 205 ? 0.664 -6.038 0.594 1.00 96.00 205 VAL A C 1
ATOM 1644 O O . VAL A 1 205 ? 0.676 -5.233 1.523 1.00 96.00 205 VAL A O 1
ATOM 1647 N N . TYR A 1 206 ? -0.095 -5.842 -0.488 1.00 96.94 206 TYR A N 1
ATOM 1648 C CA . TYR A 1 206 ? -1.033 -4.724 -0.576 1.00 96.94 206 TYR A CA 1
ATOM 1649 C C . TYR A 1 206 ? -2.185 -4.889 0.418 1.00 96.94 206 TYR A C 1
ATOM 1651 O O . TYR A 1 206 ? -2.528 -3.938 1.116 1.00 96.94 206 TYR A O 1
ATOM 1659 N N . LEU A 1 207 ? -2.758 -6.090 0.522 1.00 97.06 207 LEU A N 1
ATOM 1660 C CA . LEU A 1 207 ? -3.834 -6.367 1.475 1.00 97.06 207 LEU A CA 1
ATOM 1661 C C . LEU A 1 207 ? -3.357 -6.239 2.926 1.00 97.06 207 LEU A C 1
ATOM 1663 O O . LEU A 1 207 ? -4.081 -5.677 3.745 1.00 97.06 207 LEU A O 1
ATOM 1667 N N . GLU A 1 208 ? -2.131 -6.674 3.225 1.00 96.00 208 GLU A N 1
ATOM 1668 C CA . GLU A 1 208 ? -1.484 -6.436 4.519 1.00 96.00 208 GLU A CA 1
ATOM 1669 C C . GLU A 1 208 ? -1.338 -4.933 4.798 1.00 96.00 208 GLU A C 1
ATOM 1671 O O . GLU A 1 208 ? -1.783 -4.456 5.837 1.00 96.00 208 GLU A O 1
ATOM 1676 N N . MET A 1 209 ? -0.802 -4.154 3.853 1.00 97.62 209 MET A N 1
ATOM 1677 C CA . MET A 1 209 ? -0.689 -2.696 3.990 1.00 97.62 209 MET A CA 1
ATOM 1678 C C . MET A 1 209 ? -2.050 -2.031 4.254 1.00 97.62 209 MET A C 1
ATOM 1680 O O . MET A 1 209 ? -2.142 -1.139 5.096 1.00 97.62 209 MET A O 1
ATOM 1684 N N . MET A 1 210 ? -3.112 -2.452 3.559 1.00 98.12 210 MET A N 1
ATOM 1685 C CA . MET A 1 210 ? -4.462 -1.923 3.779 1.00 98.12 210 MET A CA 1
ATOM 1686 C C . MET A 1 210 ? -4.991 -2.295 5.170 1.00 98.12 210 MET A C 1
ATOM 1688 O O . MET A 1 210 ? -5.549 -1.446 5.862 1.00 98.12 210 MET A O 1
ATOM 1692 N N . TYR A 1 211 ? -4.774 -3.530 5.617 1.00 94.81 211 TYR A N 1
ATOM 1693 C CA . TYR A 1 211 ? -5.142 -3.947 6.968 1.00 94.81 211 TYR A CA 1
ATOM 1694 C C . TYR A 1 211 ? -4.403 -3.137 8.046 1.00 94.81 211 TYR A C 1
ATOM 1696 O O . TYR A 1 211 ? -5.030 -2.644 8.989 1.00 94.81 211 TYR A O 1
ATOM 1704 N N . GLU A 1 212 ? -3.092 -2.946 7.889 1.00 93.81 212 GLU A N 1
ATOM 1705 C CA . GLU A 1 212 ? -2.274 -2.163 8.819 1.00 93.81 212 GLU A CA 1
ATOM 1706 C C . GLU A 1 212 ? -2.669 -0.685 8.821 1.00 93.81 212 GLU A C 1
ATOM 1708 O O . GLU A 1 212 ? -2.730 -0.061 9.878 1.00 93.81 212 GLU A O 1
ATOM 1713 N N . ALA A 1 213 ? -3.021 -0.120 7.662 1.00 97.44 213 ALA A N 1
ATOM 1714 C CA . ALA A 1 213 ? -3.540 1.241 7.581 1.00 97.44 213 ALA A CA 1
ATOM 1715 C C . ALA A 1 213 ? -4.845 1.375 8.378 1.00 97.44 213 ALA A C 1
ATOM 1717 O O . ALA A 1 213 ? -4.957 2.253 9.234 1.00 97.44 213 ALA A O 1
ATOM 1718 N N . GLY A 1 214 ? -5.810 0.476 8.147 1.00 95.25 214 GLY A N 1
ATOM 1719 C CA . GLY A 1 214 ? -7.074 0.454 8.884 1.00 95.25 214 GLY A CA 1
ATOM 1720 C C . GLY A 1 214 ? -6.863 0.336 10.395 1.00 95.25 214 GLY A C 1
ATOM 1721 O O . GLY A 1 214 ? -7.443 1.102 11.164 1.00 95.25 214 GLY A O 1
ATOM 1722 N N . SER A 1 215 ? -5.974 -0.563 10.817 1.00 88.44 215 SER A N 1
ATOM 1723 C CA . SER A 1 215 ? -5.645 -0.787 12.228 1.00 88.44 215 SER A CA 1
ATOM 1724 C C . SER A 1 215 ? -4.998 0.446 12.863 1.00 88.44 215 SER A C 1
ATOM 1726 O O . SER A 1 215 ? -5.434 0.897 13.922 1.00 88.44 215 SER A O 1
ATOM 1728 N N . THR A 1 216 ? -4.030 1.066 12.189 1.00 90.44 216 THR A N 1
ATOM 1729 C CA . THR A 1 216 ? -3.384 2.300 12.658 1.00 90.44 216 THR A CA 1
ATOM 1730 C C . THR A 1 216 ? -4.395 3.441 12.824 1.00 90.44 216 THR A C 1
ATOM 1732 O O . THR A 1 216 ? -4.405 4.103 13.863 1.00 90.44 216 THR A O 1
ATOM 1735 N N . TYR A 1 217 ? -5.322 3.633 11.876 1.00 94.12 217 TYR A N 1
ATOM 1736 C CA . TYR A 1 217 ? -6.395 4.628 12.026 1.00 94.12 217 TYR A CA 1
ATOM 1737 C C . TYR A 1 217 ? -7.362 4.308 13.169 1.00 94.12 217 TYR A C 1
ATOM 1739 O O . TYR A 1 217 ? -7.785 5.213 13.888 1.00 94.12 217 TYR A O 1
ATOM 1747 N N . LEU A 1 218 ? -7.736 3.040 13.337 1.00 88.38 218 LEU A N 1
ATOM 1748 C CA . LEU A 1 218 ? -8.708 2.644 14.349 1.00 88.38 218 LEU A CA 1
ATOM 1749 C C . LEU A 1 218 ? -8.141 2.780 15.771 1.00 88.38 218 LEU A C 1
ATOM 1751 O O . LEU A 1 218 ? -8.828 3.275 16.671 1.00 88.38 218 LEU A O 1
ATOM 1755 N N . PHE A 1 219 ? -6.890 2.364 15.972 1.00 81.75 219 PHE A N 1
ATOM 1756 C CA . PHE A 1 219 ? -6.309 2.210 17.305 1.00 81.75 219 PHE A CA 1
ATOM 1757 C C . PHE A 1 219 ? -5.393 3.354 17.727 1.00 81.75 219 PHE A C 1
ATOM 1759 O O . PHE A 1 219 ? -5.423 3.730 18.898 1.00 81.75 219 PHE A O 1
ATOM 1766 N N . LEU A 1 220 ? -4.628 3.935 16.800 1.00 83.50 220 LEU A N 1
ATOM 1767 C CA . LEU A 1 220 ? -3.572 4.899 17.131 1.00 83.50 220 LEU A CA 1
ATOM 1768 C C . LEU A 1 220 ? -3.915 6.341 16.768 1.00 83.50 220 LEU A C 1
ATOM 1770 O O . LEU A 1 220 ? -3.261 7.255 17.263 1.00 83.50 220 LEU A O 1
ATOM 1774 N N . TYR A 1 221 ? -4.937 6.568 15.937 1.00 90.38 221 TYR A N 1
ATOM 1775 C CA . TYR A 1 221 ? -5.244 7.919 15.483 1.00 90.38 221 TYR A CA 1
ATOM 1776 C C . TYR A 1 221 ? -5.606 8.863 16.638 1.00 90.38 221 TYR A C 1
ATOM 1778 O O . TYR A 1 221 ? -6.621 8.697 17.320 1.00 90.38 221 TYR A O 1
ATOM 1786 N N . SER A 1 222 ? -4.790 9.900 16.804 1.00 89.12 222 SER A N 1
ATOM 1787 C CA . SER A 1 222 ? -4.882 10.904 17.864 1.00 89.12 222 SER A CA 1
ATOM 1788 C C . SER A 1 222 ? -4.960 12.332 17.309 1.00 89.12 222 SER A C 1
ATOM 1790 O O . SER A 1 222 ? -4.414 13.259 17.908 1.00 89.12 222 SER A O 1
ATOM 1792 N N . GLY A 1 223 ? -5.591 12.511 16.143 1.00 90.25 223 GLY A N 1
ATOM 1793 C CA . GLY A 1 223 ? -5.808 13.823 15.524 1.00 90.25 223 GLY A CA 1
ATOM 1794 C C . GLY A 1 223 ? -6.814 14.711 16.271 1.00 90.25 223 GLY A C 1
ATOM 1795 O O . GLY A 1 223 ? -7.281 14.385 17.363 1.00 90.25 223 GLY A O 1
ATOM 1796 N N . SER A 1 224 ? -7.169 15.841 15.657 1.00 88.31 224 SER A N 1
ATOM 1797 C CA . SER A 1 224 ? -8.059 16.864 16.235 1.00 88.31 224 SER A CA 1
ATOM 1798 C C . SER A 1 224 ? -9.431 16.342 16.691 1.00 88.31 224 SER A C 1
ATOM 1800 O O . SER A 1 224 ? -9.928 16.778 17.730 1.00 88.31 224 SER A O 1
ATOM 1802 N N . ASP A 1 225 ? -10.025 15.394 15.960 1.00 88.81 225 ASP A N 1
ATOM 1803 C CA . ASP A 1 225 ? -11.176 14.597 16.406 1.00 88.81 225 ASP A CA 1
ATOM 1804 C C . ASP A 1 225 ? -10.775 13.118 16.485 1.00 88.81 225 ASP A C 1
ATOM 1806 O O . ASP A 1 225 ? -10.746 12.411 15.479 1.00 88.81 225 ASP A O 1
ATOM 1810 N N . ASN A 1 226 ? -10.478 12.643 17.694 1.00 83.00 226 ASN A N 1
ATOM 1811 C CA . ASN A 1 226 ? -10.095 11.255 17.964 1.00 83.00 226 ASN A CA 1
ATOM 1812 C C . ASN A 1 226 ? -11.262 10.390 18.477 1.00 83.00 226 ASN A C 1
ATOM 1814 O O . ASN A 1 226 ? -11.044 9.304 19.029 1.00 83.00 226 ASN A O 1
ATOM 1818 N N . THR A 1 227 ? -12.512 10.842 18.309 1.00 87.00 227 THR A N 1
ATOM 1819 C CA . THR A 1 227 ? -13.682 10.035 18.680 1.00 87.00 227 THR A CA 1
ATOM 1820 C C . THR A 1 227 ? -13.658 8.690 17.959 1.00 87.00 227 THR A C 1
ATOM 1822 O O . THR A 1 227 ? -13.137 8.567 16.849 1.00 87.00 227 THR A O 1
ATOM 1825 N N . PHE A 1 228 ? -14.228 7.652 18.577 1.00 83.81 228 PHE A N 1
ATOM 1826 C CA . PHE A 1 228 ? -14.298 6.334 17.944 1.00 83.81 228 PHE A CA 1
ATOM 1827 C C . PHE A 1 228 ? -14.983 6.389 16.575 1.00 83.81 228 PHE A C 1
ATOM 1829 O O . PHE A 1 228 ? -14.463 5.818 15.624 1.00 83.81 228 PHE A O 1
ATOM 1836 N N . ARG A 1 229 ? -16.064 7.176 16.452 1.00 86.19 229 ARG A N 1
ATOM 1837 C CA . ARG A 1 229 ? -16.720 7.486 15.172 1.00 86.19 229 ARG A CA 1
ATOM 1838 C C . ARG A 1 229 ? -15.708 7.941 14.117 1.00 86.19 229 ARG A C 1
ATOM 1840 O O . ARG A 1 229 ? -15.679 7.396 13.022 1.00 86.19 229 ARG A O 1
ATOM 1847 N N . THR A 1 230 ? -14.877 8.930 14.424 1.00 90.19 230 THR A N 1
ATOM 1848 C CA . THR A 1 230 ? -13.919 9.463 13.447 1.00 90.19 230 THR A CA 1
ATOM 1849 C C . THR A 1 230 ? -12.822 8.453 13.111 1.00 90.19 230 THR A C 1
ATOM 1851 O O . THR A 1 230 ? -12.459 8.314 11.943 1.00 90.19 230 THR A O 1
ATOM 1854 N N . ARG A 1 231 ? -12.353 7.685 14.099 1.00 90.81 231 ARG A N 1
ATOM 1855 C CA . ARG A 1 231 ? -11.366 6.612 13.905 1.00 90.81 231 ARG A CA 1
ATOM 1856 C C . ARG A 1 231 ? -11.890 5.487 13.010 1.00 90.81 231 ARG A C 1
ATOM 1858 O O . ARG A 1 231 ? -11.243 5.159 12.018 1.00 90.81 231 ARG A O 1
ATOM 1865 N N . ILE A 1 232 ? -13.084 4.955 13.289 1.00 90.06 232 ILE A N 1
ATOM 1866 C CA . ILE A 1 232 ? -13.673 3.872 12.488 1.00 90.06 232 ILE A CA 1
ATOM 1867 C C . ILE A 1 232 ? -14.014 4.328 11.065 1.00 90.06 232 ILE A C 1
ATOM 1869 O O . ILE A 1 232 ? -13.770 3.587 10.120 1.00 90.06 232 ILE A O 1
ATOM 1873 N N . LEU A 1 233 ? -14.481 5.568 10.874 1.00 92.38 233 LEU A N 1
ATOM 1874 C CA . LEU A 1 233 ? -14.767 6.105 9.537 1.00 92.38 233 LEU A CA 1
ATOM 1875 C C . LEU A 1 233 ? -13.503 6.333 8.703 1.00 92.38 233 LEU A C 1
ATOM 1877 O O . LEU A 1 233 ? -13.526 6.128 7.492 1.00 92.38 233 LEU A O 1
ATOM 1881 N N . LYS A 1 234 ? -12.394 6.742 9.329 1.00 95.06 234 LYS A N 1
ATOM 1882 C CA . LYS A 1 234 ? -11.095 6.845 8.648 1.00 95.06 234 LYS A CA 1
ATOM 1883 C C . LYS A 1 234 ? -10.527 5.471 8.299 1.00 95.06 234 LYS A C 1
ATOM 1885 O O . LYS A 1 234 ? -9.944 5.318 7.232 1.00 95.06 234 LYS A O 1
ATOM 1890 N N . ALA A 1 235 ? -10.724 4.480 9.167 1.00 95.50 235 ALA A N 1
ATOM 1891 C CA . ALA A 1 235 ? -10.266 3.111 8.955 1.00 95.50 235 ALA A CA 1
ATOM 1892 C C . ALA A 1 235 ? -11.113 2.334 7.925 1.00 95.50 235 ALA A C 1
ATOM 1894 O O . ALA A 1 235 ? -10.586 1.490 7.197 1.00 95.50 235 ALA A O 1
ATOM 1895 N N . TYR A 1 236 ? -12.412 2.635 7.838 1.00 95.25 236 TYR A N 1
ATOM 1896 C CA . TYR A 1 236 ? -13.403 1.907 7.039 1.00 95.25 236 TYR A CA 1
ATOM 1897 C C . TYR A 1 236 ? -12.986 1.633 5.584 1.00 95.25 236 TYR A C 1
ATOM 1899 O O . TYR A 1 236 ? -13.040 0.471 5.178 1.00 95.25 236 TYR A O 1
ATOM 1907 N N . PRO A 1 237 ? -12.515 2.620 4.790 1.00 96.50 237 PRO A N 1
ATOM 1908 C CA . PRO A 1 237 ? -12.154 2.375 3.395 1.00 96.50 237 PRO A CA 1
ATOM 1909 C C . PRO A 1 237 ? -11.026 1.352 3.239 1.00 96.50 237 PRO A C 1
ATOM 1911 O O . PRO A 1 237 ? -10.970 0.649 2.231 1.00 96.50 237 PRO A O 1
ATOM 1914 N N . PHE A 1 238 ? -10.128 1.270 4.223 1.00 97.50 238 PHE A N 1
ATOM 1915 C CA . PHE A 1 238 ? -9.008 0.341 4.192 1.00 97.50 238 PHE A CA 1
ATOM 1916 C C . PHE A 1 238 ? -9.460 -1.085 4.497 1.00 97.50 238 PHE A C 1
ATOM 1918 O O . PHE A 1 238 ? -9.147 -2.007 3.747 1.00 97.50 238 PHE A O 1
ATOM 1925 N N . PHE A 1 239 ? -10.271 -1.257 5.542 1.00 95.81 239 PHE A N 1
ATOM 1926 C CA . PHE A 1 239 ? -10.835 -2.559 5.885 1.00 95.81 239 PHE A CA 1
ATOM 1927 C C . PHE A 1 239 ? -11.784 -3.088 4.812 1.00 95.81 239 PHE A C 1
ATOM 1929 O O . PHE A 1 239 ? -11.714 -4.269 4.479 1.00 95.81 239 PHE A O 1
ATOM 1936 N N . LYS A 1 240 ? -12.601 -2.219 4.206 1.00 95.88 240 LYS A N 1
ATOM 1937 C CA . LYS A 1 240 ? -13.478 -2.594 3.092 1.00 95.88 240 LYS A CA 1
ATOM 1938 C C . LYS A 1 240 ? -12.691 -3.149 1.906 1.00 95.88 240 LYS A C 1
ATOM 1940 O O . LYS A 1 240 ? -13.051 -4.191 1.380 1.00 95.88 240 LYS A O 1
ATOM 1945 N N . GLN A 1 241 ? -11.556 -2.540 1.555 1.00 96.50 241 GLN A N 1
ATOM 1946 C CA . GLN A 1 241 ? -10.690 -3.056 0.487 1.00 96.50 241 GLN A CA 1
ATOM 1947 C C . GLN A 1 241 ? -10.172 -4.477 0.766 1.00 96.50 241 GLN A C 1
ATOM 1949 O O . GLN A 1 241 ? -10.014 -5.267 -0.164 1.00 96.50 241 GLN A O 1
ATOM 1954 N N . VAL A 1 242 ? -9.874 -4.793 2.029 1.00 96.12 242 VAL A N 1
ATOM 1955 C CA . VAL A 1 242 ? -9.401 -6.125 2.433 1.00 96.12 242 VAL A CA 1
ATOM 1956 C C . VAL A 1 242 ? -10.554 -7.129 2.476 1.00 96.12 242 VAL A C 1
ATOM 1958 O O . VAL A 1 242 ? -10.369 -8.271 2.059 1.00 96.12 242 VAL A O 1
ATOM 1961 N N . ALA A 1 243 ? -11.729 -6.704 2.946 1.00 92.56 243 ALA A N 1
ATOM 1962 C CA . ALA A 1 243 ? -12.940 -7.519 3.020 1.00 92.56 243 ALA A CA 1
ATOM 1963 C C . ALA A 1 243 ? -13.482 -7.891 1.629 1.00 92.56 243 ALA A C 1
ATOM 1965 O O . ALA A 1 243 ? -13.836 -9.044 1.400 1.00 92.56 243 ALA A O 1
ATOM 1966 N N . ASP A 1 244 ? -13.462 -6.943 0.688 1.00 94.62 244 ASP A N 1
ATOM 1967 C CA . ASP A 1 244 ? -13.928 -7.125 -0.694 1.00 94.62 244 ASP A CA 1
ATOM 1968 C C . ASP A 1 244 ? -12.924 -7.909 -1.569 1.00 94.62 244 ASP A C 1
ATOM 1970 O O . ASP A 1 244 ? -13.154 -8.122 -2.761 1.00 94.62 244 ASP A O 1
ATOM 1974 N N . SER A 1 245 ? -11.781 -8.323 -1.012 1.00 94.38 245 SER A N 1
ATOM 1975 C CA . SER A 1 245 ? -10.737 -9.024 -1.758 1.00 94.38 245 SER A CA 1
ATOM 1976 C C . SER A 1 245 ? -11.140 -10.453 -2.129 1.00 94.38 245 SER A C 1
ATOM 1978 O O . SER A 1 245 ? -11.561 -11.245 -1.289 1.00 94.38 245 SER A O 1
ATOM 1980 N N . GLU A 1 246 ? -10.906 -10.829 -3.388 1.00 92.56 246 GLU A N 1
ATOM 1981 C CA . GLU A 1 246 ? -11.102 -12.199 -3.885 1.00 92.56 246 GLU A CA 1
ATOM 1982 C C . GLU A 1 246 ? -9.887 -13.119 -3.635 1.00 92.56 246 GLU A C 1
ATOM 1984 O O . GLU A 1 246 ? -9.877 -14.282 -4.058 1.00 92.56 246 GLU A O 1
ATOM 1989 N N . VAL A 1 247 ? -8.836 -12.616 -2.973 1.00 91.94 247 VAL A N 1
ATOM 1990 C CA . VAL A 1 247 ? -7.638 -13.404 -2.654 1.00 91.94 247 VAL A CA 1
ATOM 1991 C C . VAL A 1 247 ? -7.988 -14.473 -1.619 1.00 91.94 247 VAL A C 1
ATOM 1993 O O . VAL A 1 247 ? -8.384 -14.179 -0.491 1.00 91.94 247 VAL A O 1
ATOM 1996 N N . LYS A 1 248 ? -7.837 -15.741 -2.017 1.00 87.75 248 LYS A N 1
ATOM 1997 C CA . LYS A 1 248 ? -8.075 -16.895 -1.141 1.00 87.75 248 LYS A CA 1
ATOM 1998 C C . LYS A 1 248 ? -7.056 -16.936 -0.010 1.00 87.75 248 LYS A C 1
ATOM 2000 O O . LYS A 1 248 ? -5.915 -16.534 -0.194 1.00 87.75 248 LYS A O 1
ATOM 2005 N N . ASP A 1 249 ? -7.484 -17.465 1.134 1.00 86.56 249 ASP A N 1
ATOM 2006 C CA . ASP A 1 249 ? -6.643 -17.674 2.317 1.00 86.56 249 ASP A CA 1
ATOM 2007 C C . ASP A 1 249 ? -5.997 -16.387 2.876 1.00 86.56 249 ASP A C 1
ATOM 2009 O O . ASP A 1 249 ? -5.025 -16.457 3.625 1.00 86.56 249 ASP A O 1
ATOM 2013 N N . ASN A 1 250 ? -6.558 -15.208 2.567 1.00 86.44 250 ASN A N 1
ATOM 2014 C CA . ASN A 1 250 ? -6.132 -13.941 3.160 1.00 86.44 250 ASN A CA 1
ATOM 2015 C C . ASN A 1 250 ? -6.355 -13.969 4.691 1.00 86.44 250 ASN A C 1
ATOM 2017 O O . ASN A 1 250 ? -7.512 -13.991 5.133 1.00 86.44 250 ASN A O 1
ATOM 2021 N N . PRO A 1 251 ? -5.288 -13.913 5.515 1.00 84.50 251 PRO A N 1
ATOM 2022 C CA . PRO A 1 251 ? -5.402 -14.034 6.968 1.00 84.50 251 PRO A CA 1
ATOM 2023 C C . PRO A 1 251 ? -6.153 -12.860 7.612 1.00 84.50 251 PRO A C 1
ATOM 2025 O O . PRO A 1 251 ? -6.677 -12.998 8.716 1.00 84.50 251 PRO A O 1
ATOM 2028 N N . TYR A 1 252 ? -6.242 -11.721 6.921 1.00 85.75 252 TYR A N 1
ATOM 2029 C CA . TYR A 1 252 ? -6.873 -10.502 7.424 1.00 85.75 252 TYR A CA 1
ATOM 2030 C C . TYR A 1 252 ? -8.362 -10.397 7.075 1.00 85.75 252 TYR A C 1
ATOM 2032 O O . TYR A 1 252 ? -9.055 -9.560 7.650 1.00 85.75 252 TYR A O 1
ATOM 2040 N N . ALA A 1 253 ? -8.876 -11.220 6.151 1.00 86.56 253 ALA A N 1
ATOM 2041 C CA . ALA A 1 253 ? -10.202 -11.030 5.552 1.00 86.56 253 ALA A CA 1
ATOM 2042 C C . ALA A 1 253 ? -11.341 -11.016 6.583 1.00 86.56 253 ALA A C 1
ATOM 2044 O O . ALA A 1 253 ? -12.161 -10.103 6.584 1.00 86.56 253 ALA A O 1
ATOM 2045 N N . ALA A 1 254 ? -11.373 -11.990 7.498 1.00 80.12 254 ALA A N 1
ATOM 2046 C CA . ALA A 1 254 ? -12.436 -12.089 8.503 1.00 80.12 254 ALA A CA 1
ATOM 2047 C C . ALA A 1 254 ? -12.441 -10.887 9.464 1.00 80.12 254 ALA A C 1
ATOM 2049 O O . ALA A 1 254 ? -13.489 -10.307 9.761 1.00 80.12 254 ALA A O 1
ATOM 2050 N N . VAL A 1 255 ? -11.254 -10.479 9.916 1.00 77.88 255 VAL A N 1
ATOM 2051 C CA . VAL A 1 255 ? -11.089 -9.334 10.816 1.00 77.88 255 VAL A CA 1
ATOM 2052 C C . VAL A 1 255 ? -11.475 -8.040 10.115 1.00 77.88 255 VAL A C 1
ATOM 2054 O O . VAL A 1 255 ? -12.287 -7.271 10.626 1.00 77.88 255 VAL A O 1
ATOM 2057 N N . ALA A 1 256 ? -10.921 -7.813 8.925 1.00 88.44 256 ALA A N 1
ATOM 2058 C CA . ALA A 1 256 ? -11.203 -6.623 8.146 1.00 88.44 256 ALA A CA 1
ATOM 2059 C C . ALA A 1 256 ? -12.692 -6.518 7.812 1.00 88.44 256 ALA A C 1
ATOM 2061 O O . ALA A 1 256 ? -13.255 -5.438 7.940 1.00 88.44 256 ALA A O 1
ATOM 2062 N N . ASN A 1 257 ? -13.358 -7.630 7.489 1.00 87.00 257 ASN A N 1
ATOM 2063 C CA . ASN A 1 257 ? -14.803 -7.650 7.279 1.00 87.00 257 ASN A CA 1
ATOM 2064 C C . ASN A 1 257 ? -15.578 -7.170 8.517 1.00 87.00 257 ASN A C 1
ATOM 2066 O O . ASN A 1 257 ? -16.518 -6.394 8.390 1.00 87.00 257 ASN A O 1
ATOM 2070 N N . SER A 1 258 ? -15.144 -7.546 9.721 1.00 82.00 258 SER A N 1
ATOM 2071 C CA . SER A 1 258 ? -15.789 -7.109 10.972 1.00 82.00 258 SER A CA 1
ATOM 2072 C C . SER A 1 258 ? -15.713 -5.599 11.165 1.00 82.00 258 SER A C 1
ATOM 2074 O O . SER A 1 258 ? -16.716 -4.946 11.452 1.00 82.00 258 SER A O 1
ATOM 2076 N N . TYR A 1 259 ? -14.523 -5.025 10.979 1.00 86.81 259 TYR A N 1
ATOM 2077 C CA . TYR A 1 259 ? -14.337 -3.581 11.085 1.00 86.81 259 TYR A CA 1
ATOM 2078 C C . TYR A 1 259 ? -14.974 -2.824 9.916 1.00 86.81 259 TYR A C 1
ATOM 2080 O O . TYR A 1 259 ? -15.454 -1.708 10.109 1.00 86.81 259 TYR A O 1
ATOM 2088 N N . ALA A 1 260 ? -15.017 -3.420 8.722 1.00 91.25 260 ALA A N 1
ATOM 2089 C CA . ALA A 1 260 ? -15.693 -2.850 7.564 1.00 91.25 260 ALA A CA 1
ATOM 2090 C C . ALA A 1 260 ? -17.201 -2.732 7.812 1.00 91.25 260 ALA A C 1
ATOM 2092 O O . ALA A 1 260 ? -17.746 -1.653 7.615 1.00 91.25 260 ALA A O 1
ATOM 2093 N N . LEU A 1 261 ? -17.849 -3.782 8.324 1.00 85.25 261 LEU A N 1
ATOM 2094 C CA . LEU A 1 261 ? -19.271 -3.752 8.685 1.00 85.25 261 LEU A CA 1
ATOM 2095 C C . LEU A 1 261 ? -19.562 -2.708 9.770 1.00 85.25 261 LEU A C 1
ATOM 2097 O O . LEU A 1 261 ? -20.528 -1.953 9.670 1.00 85.25 261 LEU A O 1
ATOM 2101 N N . LEU A 1 262 ? -18.688 -2.594 10.776 1.00 85.62 262 LEU A N 1
ATOM 2102 C CA . LEU A 1 262 ? -18.814 -1.548 11.790 1.00 85.62 262 LEU A CA 1
ATOM 2103 C C . LEU A 1 262 ? -18.696 -0.147 11.171 1.00 85.62 262 LEU A C 1
ATOM 2105 O O . LEU A 1 262 ? -19.509 0.730 11.449 1.00 85.62 262 LEU A O 1
ATOM 2109 N N . GLY A 1 263 ? -17.707 0.066 10.305 1.00 89.81 263 GLY A N 1
ATOM 2110 C CA . GLY A 1 263 ? -17.526 1.327 9.591 1.00 89.81 263 GLY A CA 1
ATOM 2111 C C . GLY A 1 263 ? -18.690 1.674 8.662 1.00 89.81 263 GLY A C 1
ATOM 2112 O O . GLY A 1 263 ? -19.087 2.837 8.604 1.00 89.81 263 GLY A O 1
ATOM 2113 N N . GLU A 1 264 ? -19.274 0.677 8.000 1.00 88.12 264 GLU A N 1
ATOM 2114 C CA . GLU A 1 264 ? -20.463 0.820 7.158 1.00 88.12 264 GLU A CA 1
ATOM 2115 C C . GLU A 1 264 ? -21.674 1.240 7.990 1.00 88.12 264 GLU A C 1
ATOM 2117 O O . GLU A 1 264 ? -22.330 2.221 7.653 1.00 88.12 264 GLU A O 1
ATOM 2122 N N . PHE A 1 265 ? -21.893 0.609 9.148 1.00 85.88 265 PHE A N 1
ATOM 2123 C CA . PHE A 1 265 ? -22.950 1.012 10.073 1.00 85.88 265 PHE A CA 1
ATOM 2124 C C . PHE A 1 265 ? -22.798 2.475 10.521 1.00 85.88 265 PHE A C 1
ATOM 2126 O O . PHE A 1 265 ? -23.759 3.246 10.496 1.00 85.88 265 PHE A O 1
ATOM 2133 N N . TYR A 1 266 ? -21.586 2.894 10.903 1.00 85.44 266 TYR A N 1
ATOM 2134 C CA . TYR A 1 266 ? -21.335 4.291 11.273 1.00 85.44 266 TYR A CA 1
ATOM 2135 C C . TYR A 1 266 ? -21.539 5.246 10.089 1.00 85.44 266 TYR A C 1
ATOM 2137 O O . TYR A 1 266 ? -22.125 6.316 10.265 1.00 85.44 266 TYR A O 1
ATOM 2145 N N . SER A 1 267 ? -21.084 4.866 8.894 1.00 86.62 267 SER A N 1
ATOM 2146 C CA . SER A 1 267 ? -21.274 5.639 7.664 1.00 86.62 267 SER A CA 1
ATOM 2147 C C . SER A 1 267 ? -22.759 5.846 7.356 1.00 86.62 267 SER A C 1
ATOM 2149 O O . SER A 1 267 ? -23.179 6.975 7.106 1.00 86.62 267 SER A O 1
ATOM 2151 N N . ASP A 1 268 ? -23.557 4.785 7.438 1.00 83.06 268 ASP A N 1
ATOM 2152 C CA . ASP A 1 268 ? -24.951 4.787 6.993 1.00 83.06 268 ASP A CA 1
ATOM 2153 C C . ASP A 1 268 ? -25.922 5.358 8.033 1.00 83.06 268 ASP A C 1
ATOM 2155 O O . ASP A 1 268 ? -26.938 5.949 7.665 1.00 83.06 268 ASP A O 1
ATOM 2159 N N . PHE A 1 269 ? -25.625 5.200 9.328 1.00 78.31 269 PHE A N 1
ATOM 2160 C CA . PHE A 1 269 ? -26.594 5.471 10.399 1.00 78.31 269 PHE A CA 1
ATOM 2161 C C . PHE A 1 269 ? -26.151 6.519 11.425 1.00 78.31 269 PHE A C 1
ATOM 2163 O O . PHE A 1 269 ? -26.980 6.995 12.201 1.00 78.31 269 PHE A O 1
ATOM 2170 N N . VAL A 1 270 ? -24.868 6.899 11.449 1.00 73.75 270 VAL A N 1
ATOM 2171 C CA . VAL A 1 270 ? -24.321 7.844 12.445 1.00 73.75 270 VAL A CA 1
ATOM 2172 C C . VAL A 1 270 ? -23.841 9.155 11.807 1.00 73.75 270 VAL A C 1
ATOM 2174 O O . VAL A 1 270 ? -23.837 10.192 12.472 1.00 73.75 270 VAL A O 1
ATOM 2177 N N . VAL A 1 271 ? -23.448 9.146 10.528 1.00 67.31 271 VAL A N 1
ATOM 2178 C CA . VAL A 1 271 ? -22.861 10.312 9.833 1.00 67.31 271 VAL A CA 1
ATOM 2179 C C . VAL A 1 271 ? -23.890 11.160 9.084 1.00 67.31 271 VAL A C 1
ATOM 2181 O O . VAL A 1 271 ? -23.673 12.361 8.903 1.00 67.31 271 VAL A O 1
ATOM 2184 N N . ASP A 1 272 ? -25.012 10.585 8.653 1.00 51.81 272 ASP A N 1
ATOM 2185 C CA . ASP A 1 272 ? -25.882 11.271 7.703 1.00 51.81 272 ASP A CA 1
ATOM 2186 C C . ASP A 1 272 ? -26.860 12.248 8.387 1.00 51.81 272 ASP A C 1
ATOM 2188 O O . ASP A 1 272 ? -27.994 11.932 8.743 1.00 51.81 272 ASP A O 1
ATOM 2192 N N . ALA A 1 273 ? -26.415 13.498 8.544 1.00 45.00 273 ALA A N 1
ATOM 2193 C CA . ALA A 1 273 ? -27.243 14.614 9.007 1.00 45.00 273 ALA A CA 1
ATOM 2194 C C . ALA A 1 273 ? -28.405 14.957 8.046 1.00 45.00 273 ALA A C 1
ATOM 2196 O O . ALA A 1 273 ? -29.259 15.777 8.391 1.00 45.00 273 ALA A O 1
ATOM 2197 N N . THR A 1 274 ? -28.441 14.370 6.841 1.00 45.81 274 THR A N 1
ATOM 2198 C CA . THR A 1 274 ? -29.459 14.653 5.819 1.00 45.81 274 THR A CA 1
ATOM 2199 C C . THR A 1 274 ? -30.428 13.506 5.560 1.00 45.81 274 THR A C 1
ATOM 2201 O O . THR A 1 274 ? -31.558 13.762 5.137 1.00 45.81 274 THR A O 1
ATOM 2204 N N . SER A 1 275 ? -30.054 12.268 5.887 1.00 50.81 275 SER A N 1
ATOM 2205 C CA . SER A 1 275 ? -30.975 11.138 5.928 1.00 50.81 275 SER A CA 1
ATOM 2206 C C . SER A 1 275 ? -30.758 10.340 7.213 1.00 50.81 275 SER A C 1
ATOM 2208 O O . SER A 1 275 ? -29.878 9.497 7.315 1.00 50.81 275 SER A O 1
ATOM 2210 N N . VAL A 1 276 ? -31.576 10.601 8.238 1.00 55.47 276 VAL A N 1
ATOM 2211 C CA . VAL A 1 276 ? -31.664 9.688 9.386 1.00 55.47 276 VAL A CA 1
ATOM 2212 C C . VAL A 1 276 ? -32.407 8.452 8.891 1.00 55.47 276 VAL A C 1
ATOM 2214 O O . VAL A 1 276 ? -33.627 8.342 9.016 1.00 55.47 276 VAL A O 1
ATOM 2217 N N . ARG A 1 277 ? -31.691 7.558 8.213 1.00 66.31 277 ARG A N 1
ATOM 2218 C CA . ARG A 1 277 ? -32.197 6.223 7.938 1.00 66.31 277 ARG A CA 1
ATOM 2219 C C . ARG A 1 277 ? -32.152 5.495 9.275 1.00 66.31 277 ARG A C 1
ATOM 2221 O O . ARG A 1 277 ? -31.103 5.414 9.897 1.00 66.31 277 ARG A O 1
ATOM 2228 N N . GLU A 1 278 ? -33.292 5.043 9.776 1.00 74.75 278 GLU A N 1
ATOM 2229 C CA . GLU A 1 278 ? -33.283 4.197 10.969 1.00 74.75 278 GLU A CA 1
ATOM 2230 C C . GLU A 1 278 ? -32.756 2.806 10.572 1.00 74.75 278 GLU A C 1
ATOM 2232 O O . GLU A 1 278 ? -33.176 2.291 9.525 1.00 74.75 278 GLU A O 1
ATOM 2237 N N . PRO A 1 279 ? -31.838 2.195 11.346 1.00 83.88 279 PRO A N 1
ATOM 2238 C CA . PRO A 1 279 ? -31.345 0.861 11.028 1.00 83.88 279 PRO A CA 1
ATOM 2239 C C . PRO A 1 279 ? -32.483 -0.163 11.047 1.00 83.88 279 PRO A C 1
ATOM 2241 O O . PRO A 1 279 ? -33.374 -0.112 11.899 1.00 83.88 279 PRO A O 1
ATOM 2244 N N . THR A 1 280 ? -32.463 -1.101 10.101 1.00 88.94 280 THR A N 1
ATOM 2245 C CA . THR A 1 280 ? -33.402 -2.229 10.082 1.00 88.94 280 THR A CA 1
ATOM 2246 C C . THR A 1 280 ? -32.988 -3.287 11.103 1.00 88.94 280 THR A C 1
ATOM 2248 O O . THR A 1 280 ? -31.866 -3.281 11.608 1.00 88.94 280 THR A O 1
ATOM 2251 N N . ARG A 1 281 ? -33.885 -4.242 11.378 1.00 90.75 281 ARG A N 1
ATOM 2252 C CA . ARG A 1 281 ? -33.548 -5.429 12.174 1.00 90.75 281 ARG A CA 1
ATOM 2253 C C . ARG A 1 281 ? -32.323 -6.155 11.609 1.00 90.75 281 ARG A C 1
ATOM 2255 O O . ARG A 1 281 ? -31.403 -6.437 12.363 1.00 90.75 281 ARG A O 1
ATOM 2262 N N . ASP A 1 282 ? -32.303 -6.393 10.299 1.00 88.31 282 ASP A N 1
ATOM 2263 C CA . ASP A 1 282 ? -31.205 -7.096 9.626 1.00 88.31 282 ASP A CA 1
ATOM 2264 C C . ASP A 1 282 ? -29.870 -6.355 9.811 1.00 88.31 282 ASP A C 1
ATOM 2266 O O . ASP A 1 282 ? -28.878 -6.966 10.197 1.00 88.31 282 ASP A O 1
ATOM 2270 N N . ALA A 1 283 ? -29.863 -5.023 9.658 1.00 86.69 283 ALA A N 1
ATOM 2271 C CA . ALA A 1 283 ? -28.668 -4.204 9.878 1.00 86.69 283 ALA A CA 1
ATOM 2272 C C . ALA A 1 283 ? -28.160 -4.291 11.328 1.00 86.69 283 ALA A C 1
ATOM 2274 O O . ALA A 1 283 ? -26.955 -4.296 11.578 1.00 86.69 283 ALA A O 1
ATOM 2275 N N . TYR A 1 284 ? -29.070 -4.381 12.301 1.00 91.00 284 TYR A N 1
ATOM 2276 C CA . TYR A 1 284 ? -28.687 -4.607 13.689 1.00 91.00 284 TYR A CA 1
ATOM 2277 C C . TYR A 1 284 ? -28.164 -6.022 13.940 1.00 91.00 284 TYR A C 1
ATOM 2279 O O . TYR A 1 284 ? -27.185 -6.173 14.663 1.00 91.00 284 TYR A O 1
ATOM 2287 N N . GLU A 1 285 ? -28.774 -7.056 13.361 1.00 90.25 285 GLU A N 1
ATOM 2288 C CA . GLU A 1 285 ? -28.286 -8.432 13.500 1.00 90.25 285 GLU A CA 1
ATOM 2289 C C . GLU A 1 285 ? -26.878 -8.591 12.895 1.00 90.25 285 GLU A C 1
ATOM 2291 O O . GLU A 1 285 ? -26.015 -9.215 13.519 1.00 90.25 285 GLU A O 1
ATOM 2296 N N . GLU A 1 286 ? -26.606 -7.959 11.750 1.00 86.06 286 GLU A N 1
ATOM 2297 C CA . GLU A 1 286 ? -25.269 -7.880 11.142 1.00 86.06 286 GLU A CA 1
ATOM 2298 C C . GLU A 1 286 ? -24.274 -7.107 12.019 1.00 86.06 286 GLU A C 1
ATOM 2300 O O . GLU A 1 286 ? -23.137 -7.554 12.215 1.00 86.06 286 GLU A O 1
ATOM 2305 N N . LEU A 1 287 ? -24.701 -5.987 12.617 1.00 87.06 287 LEU A N 1
ATOM 2306 C CA . LEU A 1 287 ? -23.887 -5.260 13.588 1.00 87.06 287 LEU A CA 1
ATOM 2307 C C . LEU A 1 287 ? -23.504 -6.172 14.760 1.00 87.06 287 LEU A C 1
ATOM 2309 O O . LEU A 1 287 ? -22.323 -6.281 15.072 1.00 87.06 287 LEU A O 1
ATOM 2313 N N . LEU A 1 288 ? -24.460 -6.865 15.390 1.00 90.50 288 LEU A N 1
ATOM 2314 C CA . LEU A 1 288 ? -24.180 -7.727 16.547 1.00 90.50 288 LEU A CA 1
ATOM 2315 C C . LEU A 1 288 ? -23.195 -8.860 16.212 1.00 90.50 288 LEU A C 1
ATOM 2317 O O . LEU A 1 288 ? -22.318 -9.161 17.022 1.00 90.50 288 LEU A O 1
ATOM 2321 N N . GLN A 1 289 ? -23.296 -9.457 15.020 1.00 85.38 289 GLN A N 1
ATOM 2322 C CA . GLN A 1 289 ? -22.322 -10.449 14.543 1.00 85.38 289 GLN A CA 1
ATOM 2323 C C . GLN A 1 289 ? -20.924 -9.836 14.382 1.00 85.38 289 GLN A C 1
ATOM 2325 O O . GLN A 1 289 ? -19.930 -10.421 14.817 1.00 85.38 289 GLN A O 1
ATOM 2330 N N . SER A 1 290 ? -20.856 -8.629 13.819 1.00 83.81 290 SER A N 1
ATOM 2331 C CA . SER A 1 290 ? -19.606 -7.886 13.635 1.00 83.81 290 SER A CA 1
ATOM 2332 C C . SER A 1 290 ? -18.960 -7.514 14.967 1.00 83.81 290 SER A C 1
ATOM 2334 O O . SER A 1 290 ? -17.742 -7.611 15.104 1.00 83.81 290 SER A O 1
ATOM 2336 N N . LEU A 1 291 ? -19.759 -7.140 15.972 1.00 88.19 291 LEU A N 1
ATOM 2337 C CA . LEU A 1 291 ? -19.278 -6.852 17.325 1.00 88.19 291 LEU A CA 1
ATOM 2338 C C . LEU A 1 291 ? -18.692 -8.103 17.986 1.00 88.19 291 LEU A C 1
ATOM 2340 O O . LEU A 1 291 ? -17.607 -8.026 18.558 1.00 88.19 291 LEU A O 1
ATOM 2344 N N . ALA A 1 292 ? -19.360 -9.254 17.871 1.00 86.19 292 ALA A N 1
ATOM 2345 C CA . ALA A 1 292 ? -18.858 -10.514 18.418 1.00 86.19 292 ALA A CA 1
ATOM 2346 C C . ALA A 1 292 ? -17.514 -10.923 17.784 1.00 86.19 292 ALA A C 1
ATOM 2348 O O . ALA A 1 292 ? -16.572 -11.273 18.496 1.00 86.19 292 ALA A O 1
ATOM 2349 N N . LEU A 1 293 ? -17.383 -10.803 16.459 1.00 81.75 293 LEU A N 1
ATOM 2350 C CA . LEU A 1 293 ? -16.131 -11.112 15.763 1.00 81.75 293 LEU A CA 1
ATOM 2351 C C . LEU A 1 293 ? -15.021 -10.090 16.073 1.00 81.75 293 LEU A C 1
ATOM 2353 O O . LEU A 1 293 ? -13.855 -10.464 16.232 1.00 81.75 293 LEU A O 1
ATOM 2357 N N . CYS A 1 294 ? -15.375 -8.809 16.239 1.00 81.81 294 CYS A N 1
ATOM 2358 C CA . CYS A 1 294 ? -14.455 -7.788 16.744 1.00 81.81 294 CYS A CA 1
ATOM 2359 C C . CYS A 1 294 ? -13.919 -8.154 18.134 1.00 81.81 294 CYS A C 1
ATOM 2361 O O . CYS A 1 294 ? -12.714 -8.054 18.348 1.00 81.81 294 CYS A O 1
ATOM 2363 N N . LEU A 1 295 ? -14.779 -8.594 19.062 1.00 85.50 295 LEU A N 1
ATOM 2364 C CA . LEU A 1 295 ? -14.362 -9.007 20.408 1.00 85.50 295 LEU A CA 1
ATOM 2365 C C . LEU A 1 295 ? -13.384 -10.181 20.363 1.00 85.50 295 LEU A C 1
ATOM 2367 O O . LEU A 1 295 ? -12.323 -10.114 20.980 1.00 85.50 295 LEU A O 1
ATOM 2371 N N . GLU A 1 296 ? -13.704 -11.219 19.587 1.00 83.62 296 GLU A N 1
ATOM 2372 C CA . GLU A 1 296 ? -12.826 -12.380 19.419 1.00 83.62 296 GLU A CA 1
ATOM 2373 C C . GLU A 1 296 ? -11.462 -11.989 18.837 1.00 83.62 296 GLU A C 1
ATOM 2375 O O . GLU A 1 296 ? -10.426 -12.518 19.240 1.00 83.62 296 GLU A O 1
ATOM 2380 N N . THR A 1 297 ? -11.449 -11.050 17.892 1.00 76.38 297 THR A N 1
ATOM 2381 C CA . THR A 1 297 ? -10.209 -10.615 17.252 1.00 76.38 297 THR A CA 1
ATOM 2382 C C . THR A 1 297 ? -9.360 -9.757 18.178 1.00 76.38 297 THR A C 1
ATOM 2384 O O . THR A 1 297 ? -8.161 -9.998 18.313 1.00 76.38 297 THR A O 1
ATOM 2387 N N . VAL A 1 298 ? -9.975 -8.768 18.827 1.00 78.19 298 VAL A N 1
ATOM 2388 C CA . VAL A 1 298 ? -9.297 -7.859 19.756 1.00 78.19 298 VAL A CA 1
ATOM 2389 C C . VAL A 1 298 ? -8.652 -8.647 20.896 1.00 78.19 298 VAL A C 1
ATOM 2391 O O . VAL A 1 298 ? -7.549 -8.313 21.316 1.00 78.19 298 VAL A O 1
ATOM 2394 N N . ASP A 1 299 ? -9.261 -9.749 21.335 1.00 79.88 299 ASP A N 1
ATOM 2395 C CA . ASP A 1 299 ? -8.674 -10.649 22.330 1.00 79.88 299 ASP A CA 1
ATOM 2396 C C . ASP A 1 299 ? -7.348 -11.285 21.901 1.00 79.88 299 ASP A C 1
ATOM 2398 O O . ASP A 1 299 ? -6.465 -11.487 22.741 1.00 79.88 299 ASP A O 1
ATOM 2402 N N . ARG A 1 300 ? -7.179 -11.567 20.606 1.00 76.94 300 ARG A N 1
ATOM 2403 C CA . ARG A 1 300 ? -5.959 -12.171 20.047 1.00 76.94 300 ARG A CA 1
ATOM 2404 C C . ARG A 1 300 ? -4.827 -11.161 19.844 1.00 76.94 300 ARG A C 1
ATOM 2406 O O . ARG A 1 300 ? -3.722 -11.568 19.504 1.00 76.94 300 ARG A O 1
ATOM 2413 N N . TYR A 1 301 ? -5.087 -9.867 20.034 1.00 68.25 301 TYR A N 1
ATOM 2414 C CA . TYR A 1 301 ? -4.069 -8.826 19.930 1.00 68.25 301 TYR A CA 1
ATOM 2415 C C . TYR A 1 301 ? -3.089 -8.905 21.113 1.00 68.25 301 TYR A C 1
ATOM 2417 O O . TYR A 1 301 ? -3.496 -8.824 22.280 1.00 68.25 301 TYR A O 1
ATOM 2425 N N . GLU A 1 302 ? -1.802 -9.070 20.804 1.00 70.00 302 GLU A N 1
ATOM 2426 C CA . GLU A 1 302 ? -0.706 -9.180 21.771 1.00 70.00 302 GLU A CA 1
ATOM 2427 C C . GLU A 1 302 ? 0.377 -8.131 21.477 1.00 70.00 302 GLU A C 1
ATOM 2429 O O . GLU A 1 302 ? 1.035 -8.165 20.440 1.00 70.00 302 GLU A O 1
ATOM 2434 N N . SER A 1 303 ? 0.551 -7.195 22.409 1.00 67.06 303 SER A N 1
ATOM 2435 C CA . SER A 1 303 ? 1.548 -6.119 22.404 1.00 67.06 303 SER A CA 1
ATOM 2436 C C . SER A 1 303 ? 1.691 -5.554 23.828 1.00 67.06 303 SER A C 1
ATOM 2438 O O . SER A 1 303 ? 0.879 -5.860 24.710 1.00 67.06 303 SER A O 1
ATOM 2440 N N . ASP A 1 304 ? 2.684 -4.691 24.059 1.00 63.44 304 ASP A N 1
ATOM 2441 C CA . ASP A 1 304 ? 2.895 -4.042 25.365 1.00 63.44 304 ASP A CA 1
ATOM 2442 C C . ASP A 1 304 ? 1.725 -3.120 25.778 1.00 63.44 304 ASP A C 1
ATOM 2444 O O . ASP A 1 304 ? 1.476 -2.906 26.968 1.00 63.44 304 ASP A O 1
ATOM 2448 N N . ASP A 1 305 ? 0.968 -2.606 24.806 1.00 66.44 305 ASP A N 1
ATOM 2449 C CA . ASP A 1 305 ? -0.210 -1.751 24.977 1.00 66.44 305 ASP A CA 1
ATOM 2450 C C . ASP A 1 305 ? -1.549 -2.485 24.756 1.00 66.44 305 ASP A C 1
ATOM 2452 O O . ASP A 1 305 ? -2.621 -1.877 24.842 1.00 66.44 305 ASP A O 1
ATOM 2456 N N . ALA A 1 306 ? -1.526 -3.809 24.560 1.00 79.44 306 ALA A N 1
ATOM 2457 C CA . ALA A 1 306 ? -2.716 -4.594 24.232 1.00 79.44 306 ALA A CA 1
ATOM 2458 C C . ALA A 1 306 ? -3.839 -4.448 25.259 1.00 79.44 306 ALA A C 1
ATOM 2460 O O . ALA A 1 306 ? -5.008 -4.370 24.888 1.00 79.44 306 ALA A O 1
ATOM 2461 N N . ALA A 1 307 ? -3.507 -4.371 26.551 1.00 85.88 307 ALA A N 1
ATOM 2462 C CA . ALA A 1 307 ? -4.510 -4.191 27.595 1.00 85.88 307 ALA A CA 1
ATOM 2463 C C . ALA A 1 307 ? -5.282 -2.871 27.430 1.00 85.88 307 ALA A C 1
ATOM 2465 O O . ALA A 1 307 ? -6.500 -2.848 27.582 1.00 85.88 307 ALA A O 1
ATOM 2466 N N . TYR A 1 308 ? -4.589 -1.784 27.082 1.00 83.94 308 TYR A N 1
ATOM 2467 C CA . TYR A 1 308 ? -5.220 -0.489 26.835 1.00 83.94 308 TYR A CA 1
ATOM 2468 C C . TYR A 1 308 ? -6.134 -0.550 25.606 1.00 83.94 308 TYR A C 1
ATOM 2470 O O . TYR A 1 308 ? -7.306 -0.185 25.694 1.00 83.94 308 TYR A O 1
ATOM 2478 N N . ILE A 1 309 ? -5.631 -1.081 24.487 1.00 79.56 309 ILE A N 1
ATOM 2479 C CA . ILE A 1 309 ? -6.386 -1.185 23.230 1.00 79.56 309 ILE A CA 1
ATOM 2480 C C . ILE A 1 309 ? -7.646 -2.041 23.405 1.00 79.56 309 ILE A C 1
ATOM 2482 O O . ILE A 1 309 ? -8.734 -1.620 23.004 1.00 79.56 309 ILE A O 1
ATOM 2486 N N . LYS A 1 310 ? -7.528 -3.200 24.069 1.00 88.31 310 LYS A N 1
ATOM 2487 C CA . LYS A 1 310 ? -8.662 -4.082 24.391 1.00 88.31 310 LYS A CA 1
ATOM 2488 C C . LYS A 1 310 ? -9.741 -3.338 25.170 1.00 88.31 310 LYS A C 1
ATOM 2490 O O . LYS A 1 310 ? -10.906 -3.364 24.784 1.00 88.31 310 LYS A O 1
ATOM 2495 N N . LEU A 1 311 ? -9.355 -2.615 26.221 1.00 90.88 311 LEU A N 1
ATOM 2496 C CA . LEU A 1 311 ? -10.293 -1.859 27.051 1.00 90.88 311 LEU A CA 1
ATOM 2497 C C . LEU A 1 311 ? -10.948 -0.701 26.299 1.00 90.88 311 LEU A C 1
ATOM 2499 O O . LEU A 1 311 ? -12.151 -0.491 26.446 1.00 90.88 311 LEU A O 1
ATOM 2503 N N . VAL A 1 312 ? -10.197 0.029 25.470 1.00 85.25 312 VAL A N 1
ATOM 2504 C CA . VAL A 1 312 ? -10.782 1.063 24.608 1.00 85.25 312 VAL A CA 1
ATOM 2505 C C . VAL A 1 312 ? -11.848 0.436 23.718 1.00 85.25 312 VAL A C 1
ATOM 2507 O O . VAL A 1 312 ? -12.976 0.914 23.717 1.00 85.25 312 VAL A O 1
ATOM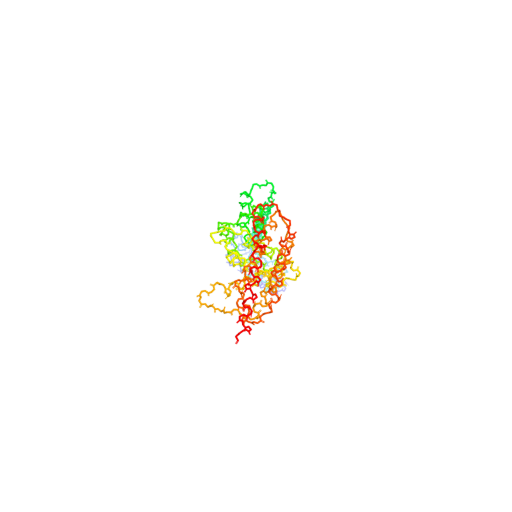 2510 N N . MET A 1 313 ? -11.549 -0.674 23.043 1.00 85.88 313 MET A N 1
ATOM 2511 C CA . MET A 1 313 ? -12.533 -1.358 22.204 1.00 85.88 313 MET A CA 1
ATOM 2512 C C . MET A 1 313 ? -13.755 -1.819 22.994 1.00 85.88 313 MET A C 1
ATOM 2514 O O . MET A 1 313 ? -14.875 -1.500 22.617 1.00 85.88 313 MET A O 1
ATOM 2518 N N . TYR A 1 314 ? -13.567 -2.490 24.127 1.00 92.19 314 TYR A N 1
ATOM 2519 C CA . TYR A 1 314 ? -14.661 -2.927 25.000 1.00 92.19 314 TYR A CA 1
ATOM 2520 C C . TYR A 1 314 ? -15.589 -1.788 25.405 1.00 92.19 314 TYR A C 1
ATOM 2522 O O . TYR A 1 314 ? -16.814 -1.935 25.347 1.00 92.19 314 TYR A O 1
ATOM 2530 N N . ARG A 1 315 ? -15.019 -0.634 25.755 1.00 91.38 315 ARG A N 1
ATOM 2531 C CA . ARG A 1 315 ? -15.791 0.566 26.063 1.00 91.38 315 ARG A CA 1
ATOM 2532 C C . ARG A 1 315 ? -16.593 1.041 24.856 1.00 91.38 315 ARG A C 1
ATOM 2534 O O . ARG A 1 315 ? -17.788 1.275 24.989 1.00 91.38 315 ARG A O 1
ATOM 2541 N N . GLU A 1 316 ? -15.967 1.173 23.690 1.00 87.06 316 GLU A N 1
ATOM 2542 C CA . GLU A 1 316 ? -16.643 1.712 22.504 1.00 87.06 316 GLU A CA 1
ATOM 2543 C C . GLU A 1 316 ? -17.753 0.785 21.988 1.00 87.06 316 GLU A C 1
ATOM 2545 O O . GLU A 1 316 ? -18.835 1.262 21.649 1.00 87.06 316 GLU A O 1
ATOM 2550 N N . LEU A 1 317 ? -17.545 -0.536 22.009 1.00 89.56 317 LEU A N 1
ATOM 2551 C CA . LEU A 1 317 ? -18.590 -1.499 21.645 1.00 89.56 317 LEU A CA 1
ATOM 2552 C C . LEU A 1 317 ? -19.755 -1.458 22.650 1.00 89.56 317 LEU A C 1
ATOM 2554 O O . LEU A 1 317 ? -20.917 -1.503 22.247 1.00 89.56 317 LEU A O 1
ATOM 2558 N N . SER A 1 318 ? -19.461 -1.302 23.947 1.00 93.25 318 SER A N 1
ATOM 2559 C CA . SER A 1 318 ? -20.494 -1.140 24.982 1.00 93.25 318 SER A CA 1
ATOM 2560 C C . SER A 1 318 ? -21.304 0.143 24.782 1.00 93.25 318 SER A C 1
ATOM 2562 O O . SER A 1 318 ? -22.532 0.110 24.863 1.00 93.25 318 SER A O 1
ATOM 2564 N N . ASN A 1 319 ? -20.627 1.258 24.487 1.00 90.00 319 ASN A N 1
ATOM 2565 C CA . ASN A 1 319 ? -21.264 2.546 24.211 1.00 90.00 319 ASN A CA 1
ATOM 2566 C C . ASN A 1 319 ? -22.185 2.451 22.992 1.00 90.00 319 ASN A C 1
ATOM 2568 O O . ASN A 1 319 ? -23.326 2.891 23.058 1.00 90.00 319 ASN A O 1
ATOM 2572 N N . LEU A 1 320 ? -21.732 1.816 21.907 1.00 88.31 320 LEU A N 1
ATOM 2573 C CA . LEU A 1 320 ? -22.538 1.652 20.698 1.00 88.31 320 LEU A CA 1
ATOM 2574 C C . LEU A 1 320 ? -23.831 0.867 20.966 1.00 88.31 320 LEU A C 1
ATOM 2576 O O . LEU A 1 320 ? -24.909 1.279 20.532 1.00 88.31 320 LEU A O 1
ATOM 2580 N N . LEU A 1 321 ? -23.744 -0.246 21.704 1.00 92.56 321 LEU A N 1
ATOM 2581 C CA . LEU A 1 321 ? -24.923 -1.028 22.090 1.00 92.56 321 LEU A CA 1
ATOM 2582 C C . LEU A 1 321 ? -25.888 -0.209 22.952 1.00 92.56 321 LEU A C 1
ATOM 2584 O O . LEU A 1 321 ? -27.104 -0.264 22.752 1.00 92.56 321 LEU A O 1
ATOM 2588 N N . HIS A 1 322 ? -25.353 0.568 23.895 1.00 93.56 322 HIS A N 1
ATOM 2589 C CA . HIS A 1 322 ? -26.158 1.431 24.754 1.00 93.56 322 HIS A CA 1
ATOM 2590 C C . HIS A 1 322 ? -26.836 2.554 23.968 1.00 93.56 322 HIS A C 1
ATOM 2592 O O . HIS A 1 322 ? -28.045 2.750 24.117 1.00 93.56 322 HIS A O 1
ATOM 2598 N N . ASP A 1 323 ? -26.112 3.245 23.092 1.00 89.00 323 ASP A N 1
ATOM 2599 C CA . ASP A 1 323 ? -26.623 4.359 22.290 1.00 89.00 323 ASP A CA 1
ATOM 2600 C C . ASP A 1 323 ? -27.743 3.904 21.344 1.00 89.00 323 ASP A C 1
ATOM 2602 O O . ASP A 1 323 ? -28.772 4.574 21.215 1.00 89.00 323 ASP A O 1
ATOM 2606 N N . HIS A 1 324 ? -27.610 2.712 20.754 1.00 90.12 324 HIS A N 1
ATOM 2607 C CA . HIS A 1 324 ? -28.600 2.155 19.830 1.00 90.12 324 HIS A CA 1
ATOM 2608 C C . HIS A 1 324 ? -29.676 1.277 20.492 1.00 90.12 324 HIS A C 1
ATOM 2610 O O . HIS A 1 324 ? -30.530 0.733 19.786 1.00 90.12 324 HIS A O 1
ATOM 2616 N N . ARG A 1 325 ? -29.721 1.179 21.830 1.00 93.88 325 ARG A N 1
ATOM 2617 C CA . ARG A 1 325 ? -30.660 0.310 22.576 1.00 93.88 325 ARG A CA 1
ATOM 2618 C C . ARG A 1 325 ? -32.129 0.462 22.182 1.00 93.88 325 ARG A C 1
ATOM 2620 O O . ARG A 1 325 ? -32.868 -0.516 22.148 1.00 93.88 325 ARG A O 1
ATOM 2627 N N . ASN A 1 326 ? -32.562 1.688 21.882 1.00 91.75 326 ASN A N 1
ATOM 2628 C CA . ASN A 1 326 ? -33.950 1.957 21.512 1.00 91.75 326 ASN A CA 1
ATOM 2629 C C . ASN A 1 326 ? -34.273 1.392 20.129 1.00 91.75 326 ASN A C 1
ATOM 2631 O O . ASN A 1 326 ? -35.318 0.773 19.977 1.00 91.75 326 ASN A O 1
ATOM 2635 N N . GLY A 1 327 ? -33.373 1.570 19.159 1.00 90.56 327 GLY A N 1
ATOM 2636 C CA . GLY A 1 327 ? -33.543 1.032 17.810 1.00 90.56 327 GLY A CA 1
ATOM 2637 C C . GLY A 1 327 ? -33.448 -0.494 17.777 1.00 90.56 327 GLY A C 1
ATOM 2638 O O . GLY A 1 327 ? -34.258 -1.148 17.124 1.00 90.56 327 GLY A O 1
ATOM 2639 N N . LEU A 1 328 ? -32.533 -1.075 18.561 1.00 93.06 328 LEU A N 1
ATOM 2640 C CA . LEU A 1 328 ? -32.445 -2.526 18.767 1.00 93.06 328 LEU A CA 1
ATOM 2641 C C . LEU A 1 328 ? -33.779 -3.088 19.285 1.00 93.06 328 LEU A C 1
ATOM 2643 O O . LEU A 1 328 ? -34.316 -4.051 18.741 1.00 93.06 328 LEU A O 1
ATOM 2647 N N . ALA A 1 329 ? -34.358 -2.433 20.294 1.00 93.06 329 ALA A N 1
ATOM 2648 C CA . ALA A 1 329 ? -35.622 -2.855 20.876 1.00 93.06 329 ALA A CA 1
ATOM 2649 C C . ALA A 1 329 ? -36.803 -2.688 19.897 1.00 93.06 329 ALA A C 1
ATOM 2651 O O . ALA A 1 329 ? -37.601 -3.612 19.733 1.00 93.06 329 ALA A O 1
ATOM 2652 N N . THR A 1 330 ? -36.927 -1.539 19.219 1.00 92.56 330 THR A N 1
ATOM 2653 C CA . THR A 1 330 ? -38.068 -1.251 18.323 1.00 92.56 330 THR A CA 1
ATOM 2654 C C . THR A 1 330 ? -38.088 -2.119 17.072 1.00 92.56 330 THR A C 1
ATOM 2656 O O . THR A 1 330 ? -39.165 -2.391 16.542 1.00 92.56 330 THR A O 1
ATOM 2659 N N . THR A 1 331 ? -36.925 -2.570 16.604 1.00 92.56 331 THR A N 1
ATOM 2660 C CA . THR A 1 331 ? -36.796 -3.452 15.435 1.00 92.56 331 THR A CA 1
ATOM 2661 C C . THR A 1 331 ? -36.986 -4.936 15.768 1.00 92.56 331 THR A C 1
ATOM 2663 O O . THR A 1 331 ? -37.084 -5.760 14.857 1.00 92.56 331 THR A O 1
ATOM 2666 N N . GLY A 1 332 ? -37.109 -5.287 17.053 1.00 92.31 332 GLY A N 1
ATOM 2667 C CA . GLY A 1 332 ? -37.375 -6.654 17.505 1.00 92.31 332 GLY A CA 1
ATOM 2668 C C . GLY A 1 332 ? -36.152 -7.572 17.483 1.00 92.31 332 GLY A C 1
ATOM 2669 O O . GLY A 1 332 ? -36.312 -8.780 17.300 1.00 92.31 332 GLY A O 1
ATOM 2670 N N . VAL A 1 333 ? -34.951 -7.012 17.638 1.00 95.19 333 VAL A N 1
ATOM 2671 C CA . VAL A 1 333 ? -33.723 -7.777 17.907 1.00 95.19 333 VAL A CA 1
ATOM 2672 C C . VAL A 1 333 ? -33.851 -8.464 19.268 1.00 95.19 333 VAL A C 1
ATOM 2674 O O . VAL A 1 333 ? -34.514 -7.949 20.161 1.00 95.19 333 VAL A O 1
ATOM 2677 N N . GLU A 1 334 ? -33.261 -9.645 19.449 1.00 94.88 334 GLU A N 1
ATOM 2678 C CA . GLU A 1 334 ? -33.384 -10.369 20.718 1.00 94.88 334 GLU A CA 1
ATOM 2679 C C . GLU A 1 334 ? -32.605 -9.672 21.843 1.00 94.88 334 GLU A C 1
ATOM 2681 O O . GLU A 1 334 ? -31.386 -9.494 21.776 1.00 94.88 334 GLU A O 1
ATOM 2686 N N . ARG A 1 335 ? -33.307 -9.321 22.929 1.00 95.62 335 ARG A N 1
ATOM 2687 C CA . ARG A 1 335 ? -32.724 -8.632 24.094 1.00 95.62 335 ARG A CA 1
ATOM 2688 C C . ARG A 1 335 ? -31.532 -9.391 24.670 1.00 95.62 335 ARG A C 1
ATOM 2690 O O . ARG A 1 335 ? -30.505 -8.792 24.985 1.00 95.62 335 ARG A O 1
ATOM 2697 N N . ASP A 1 336 ? -31.681 -10.704 24.820 1.00 95.31 336 ASP A N 1
ATOM 2698 C CA . ASP A 1 336 ? -30.675 -11.552 25.461 1.00 95.31 336 ASP A CA 1
ATOM 2699 C C . ASP A 1 336 ? -29.395 -11.646 24.618 1.00 95.31 336 ASP A C 1
ATOM 2701 O O . ASP A 1 336 ? -28.314 -11.831 25.173 1.00 95.31 336 ASP A O 1
ATOM 2705 N N . GLN A 1 337 ? -29.486 -11.430 23.301 1.00 94.56 337 GLN A N 1
ATOM 2706 C CA . GLN A 1 337 ? -28.319 -11.323 22.428 1.00 94.56 337 GLN A CA 1
ATOM 2707 C C . GLN A 1 337 ? -27.525 -10.041 22.720 1.00 94.56 337 GLN A C 1
ATOM 2709 O O . GLN A 1 337 ? -26.307 -10.091 22.879 1.00 94.56 337 GLN A O 1
ATOM 2714 N N . VAL A 1 338 ? -28.214 -8.902 22.850 1.00 95.69 338 VAL A N 1
ATOM 2715 C CA . VAL A 1 338 ? -27.591 -7.602 23.161 1.00 95.69 338 VAL A CA 1
ATOM 2716 C C . VAL A 1 338 ? -26.938 -7.624 24.545 1.00 95.69 338 VAL A C 1
ATOM 2718 O O . VAL A 1 338 ? -25.773 -7.258 24.696 1.00 95.69 338 VAL A O 1
ATOM 2721 N N . ILE A 1 339 ? -27.674 -8.090 25.559 1.00 96.56 339 ILE A N 1
ATOM 2722 C CA . ILE A 1 339 ? -27.167 -8.200 26.934 1.00 96.56 339 ILE A CA 1
ATOM 2723 C C . ILE A 1 339 ? -26.042 -9.241 27.017 1.00 96.56 339 ILE A C 1
ATOM 2725 O O . ILE A 1 339 ? -25.079 -9.042 27.755 1.00 96.56 339 ILE A O 1
ATOM 2729 N N . GLY A 1 340 ? -26.122 -10.325 26.240 1.00 96.56 340 GLY A N 1
ATOM 2730 C CA . GLY A 1 340 ? -25.076 -11.342 26.152 1.00 96.56 340 GLY A CA 1
ATOM 2731 C C . GLY A 1 340 ? -23.714 -10.758 25.774 1.00 96.56 340 GLY A C 1
ATOM 2732 O O . GLY A 1 340 ? -22.728 -11.062 26.441 1.00 96.56 340 GLY A O 1
ATOM 2733 N N . ILE A 1 341 ? -23.673 -9.859 24.784 1.00 94.94 341 ILE A N 1
ATOM 2734 C CA . ILE A 1 341 ? -22.432 -9.191 24.359 1.00 94.94 341 ILE A CA 1
ATOM 2735 C C . ILE A 1 341 ? -21.888 -8.272 25.463 1.00 94.94 341 ILE A C 1
ATOM 2737 O O . ILE A 1 341 ? -20.688 -8.287 25.733 1.00 94.94 341 ILE A O 1
ATOM 2741 N N . LEU A 1 342 ? -22.746 -7.506 26.148 1.00 96.31 342 LEU A N 1
ATOM 2742 C CA . LEU A 1 342 ? -22.311 -6.662 27.272 1.00 96.31 342 LEU A CA 1
ATOM 2743 C C . LEU A 1 342 ? -21.737 -7.484 28.432 1.00 96.31 342 LEU A C 1
ATOM 2745 O O . LEU A 1 342 ? -20.689 -7.131 28.974 1.00 96.31 342 LEU A O 1
ATOM 2749 N N . ASN A 1 343 ? -22.386 -8.600 28.770 1.00 96.62 343 ASN A N 1
ATOM 2750 C CA . ASN A 1 343 ? -21.906 -9.512 29.805 1.00 96.62 343 ASN A CA 1
ATOM 2751 C C . ASN A 1 343 ? -20.554 -10.122 29.419 1.00 96.62 343 ASN A C 1
ATOM 2753 O O . ASN A 1 343 ? -19.651 -10.203 30.250 1.00 96.62 343 ASN A O 1
ATOM 2757 N N . GLU A 1 344 ? -20.397 -10.529 28.158 1.00 96.00 344 GLU A N 1
ATOM 2758 C CA . GLU A 1 344 ? -19.131 -11.046 27.645 1.00 96.00 344 GLU A CA 1
ATOM 2759 C C . GLU A 1 344 ? -18.013 -9.999 27.752 1.00 96.00 344 GLU A C 1
ATOM 2761 O O . GLU A 1 344 ? -16.937 -10.306 28.271 1.00 96.00 344 GLU A O 1
ATOM 2766 N N . ILE A 1 345 ? -18.280 -8.753 27.343 1.00 96.00 345 ILE A N 1
ATOM 2767 C CA . ILE A 1 345 ? -17.346 -7.634 27.514 1.00 96.00 345 ILE A CA 1
ATOM 2768 C C . ILE A 1 345 ? -16.965 -7.472 28.987 1.00 96.00 345 ILE A C 1
ATOM 2770 O O . ILE A 1 345 ? -15.784 -7.356 29.310 1.00 96.00 345 ILE A O 1
ATOM 2774 N N . GLN A 1 346 ? -17.939 -7.500 29.898 1.00 96.69 346 GLN A N 1
ATOM 2775 C CA . GLN A 1 346 ? -17.679 -7.334 31.325 1.00 96.69 346 GLN A CA 1
ATOM 2776 C C . GLN A 1 346 ? -16.769 -8.434 31.882 1.00 96.69 346 GLN A C 1
ATOM 2778 O O . GLN A 1 346 ? -15.835 -8.142 32.632 1.00 96.69 346 GLN A O 1
ATOM 2783 N N . GLU A 1 347 ? -17.024 -9.693 31.527 1.00 95.75 347 GLU A N 1
ATOM 2784 C CA . GLU A 1 347 ? -16.219 -10.827 31.985 1.00 95.75 347 GLU A CA 1
ATOM 2785 C C . GLU A 1 347 ? -14.790 -10.765 31.431 1.00 95.75 347 GLU A C 1
ATOM 2787 O O . GLU A 1 347 ? -13.823 -10.958 32.178 1.00 95.75 347 GLU A O 1
ATOM 2792 N N . LYS A 1 348 ? -14.626 -10.396 30.154 1.00 94.62 348 LYS A N 1
ATOM 2793 C CA . LYS A 1 348 ? -13.301 -10.162 29.557 1.00 94.62 348 LYS A CA 1
ATOM 2794 C C . LYS A 1 348 ? -12.574 -9.010 30.247 1.00 94.62 348 LYS A C 1
ATOM 2796 O O . LYS A 1 348 ? -11.414 -9.155 30.625 1.00 94.62 348 LYS A O 1
ATOM 2801 N N . THR A 1 349 ? -13.257 -7.898 30.509 1.00 95.50 349 THR A N 1
ATOM 2802 C CA . THR A 1 349 ? -12.683 -6.752 31.226 1.00 95.50 349 THR A CA 1
ATOM 2803 C C . THR A 1 349 ? -12.219 -7.130 32.634 1.00 95.50 349 THR A C 1
ATOM 2805 O O . THR A 1 349 ? -11.134 -6.715 33.032 1.00 95.50 349 THR A O 1
ATOM 2808 N N . LYS A 1 350 ? -12.983 -7.934 33.388 1.00 94.75 350 LYS A N 1
ATOM 2809 C CA . LYS A 1 350 ? -12.602 -8.388 34.744 1.00 94.75 350 LYS A CA 1
ATOM 2810 C C . LYS A 1 350 ? -11.389 -9.319 34.751 1.00 94.75 350 LYS A C 1
ATOM 2812 O O . LYS A 1 350 ? -10.631 -9.324 35.717 1.00 94.75 350 LYS A O 1
ATOM 2817 N N . THR A 1 351 ? -11.247 -10.144 33.718 1.00 93.56 351 THR A N 1
ATOM 2818 C CA . THR A 1 351 ? -10.181 -11.156 33.629 1.00 93.56 351 THR A CA 1
ATOM 2819 C C . THR A 1 351 ? -8.897 -10.624 32.996 1.00 93.56 351 THR A C 1
ATOM 2821 O O . THR A 1 351 ? -7.840 -11.239 33.146 1.00 93.56 351 THR A O 1
ATOM 2824 N N . LEU A 1 352 ? -8.959 -9.467 32.333 1.00 92.50 352 LEU A N 1
ATOM 2825 C CA . LEU A 1 352 ? -7.804 -8.814 31.734 1.00 92.50 352 LEU A CA 1
ATOM 2826 C C . LEU A 1 352 ? -6.822 -8.316 32.807 1.00 92.50 352 LEU A C 1
ATOM 2828 O O . LEU A 1 352 ? -7.179 -7.559 33.711 1.00 92.50 352 LEU A O 1
ATOM 2832 N N . SER A 1 353 ? -5.555 -8.714 32.680 1.00 89.56 353 SER A N 1
ATOM 2833 C CA . SER A 1 353 ? -4.474 -8.231 33.543 1.00 89.56 353 SER A CA 1
ATOM 2834 C C . SER A 1 353 ? -4.018 -6.843 33.101 1.00 89.56 353 SER A C 1
ATOM 2836 O O . SER A 1 353 ? -3.585 -6.662 31.964 1.00 89.56 353 SER A O 1
ATOM 2838 N N . VAL A 1 354 ? -4.066 -5.873 34.015 1.00 88.81 354 VAL A N 1
ATOM 2839 C CA . VAL A 1 354 ? -3.791 -4.462 33.727 1.00 88.81 354 VAL A CA 1
ATOM 2840 C C . VAL A 1 354 ? -2.839 -3.880 34.771 1.00 88.81 354 VAL A C 1
ATOM 2842 O O . VAL A 1 354 ? -3.012 -4.097 35.967 1.00 88.81 354 VAL A O 1
ATOM 2845 N N . THR A 1 355 ? -1.826 -3.133 34.326 1.00 84.94 355 THR A N 1
ATOM 2846 C CA . THR A 1 355 ? -0.808 -2.528 35.209 1.00 84.94 355 THR A CA 1
ATOM 2847 C C . THR A 1 355 ? -0.712 -1.009 35.082 1.00 84.94 355 THR A C 1
ATOM 2849 O O . THR A 1 355 ? -0.331 -0.335 36.038 1.00 84.94 355 THR A O 1
ATOM 2852 N N . GLN A 1 356 ? -1.056 -0.451 33.919 1.00 83.31 356 GLN A N 1
ATOM 2853 C CA . GLN A 1 356 ? -0.991 0.986 33.664 1.00 83.31 356 GLN A CA 1
ATOM 2854 C C . GLN A 1 356 ? -2.193 1.713 34.281 1.00 83.31 356 GLN A C 1
ATOM 2856 O O . GLN A 1 356 ? -3.326 1.256 34.157 1.00 83.31 356 GLN A O 1
ATOM 2861 N N . ALA A 1 357 ? -1.956 2.879 34.891 1.00 85.62 357 ALA A N 1
ATOM 2862 C CA . ALA A 1 357 ? -2.999 3.659 35.567 1.00 85.62 357 ALA A CA 1
ATOM 2863 C C . ALA A 1 357 ? -4.168 4.048 34.642 1.00 85.62 357 ALA A C 1
ATOM 2865 O O . ALA A 1 357 ? -5.320 3.945 35.045 1.00 85.62 357 ALA A O 1
ATOM 2866 N N . VAL A 1 358 ? -3.879 4.438 33.395 1.00 79.75 358 VAL A N 1
ATOM 2867 C CA . VAL A 1 358 ? -4.909 4.797 32.399 1.00 79.75 358 VAL A CA 1
ATOM 2868 C C . VAL A 1 358 ? -5.800 3.597 32.072 1.00 79.75 358 VAL A C 1
ATOM 2870 O O . VAL A 1 358 ? -7.018 3.714 31.983 1.00 79.75 358 VAL A O 1
ATOM 2873 N N . SER A 1 359 ? -5.199 2.421 31.931 1.00 88.81 359 SER A N 1
ATOM 2874 C CA . SER A 1 359 ? -5.931 1.190 31.654 1.00 88.81 359 SER A CA 1
ATOM 2875 C C . SER A 1 359 ? -6.735 0.718 32.872 1.00 88.81 359 SER A C 1
ATOM 2877 O O . SER A 1 359 ? -7.830 0.198 32.702 1.00 88.81 359 SER A O 1
ATOM 2879 N N . LEU A 1 360 ? -6.242 0.925 34.099 1.00 91.00 360 LEU A N 1
ATOM 2880 C CA . LEU A 1 360 ? -7.008 0.634 35.320 1.00 91.00 360 LEU A CA 1
ATOM 2881 C C . LEU A 1 360 ? -8.272 1.501 35.411 1.00 91.00 360 LEU A C 1
ATOM 2883 O O . LEU A 1 360 ? -9.340 0.978 35.716 1.00 91.00 360 LEU A O 1
ATOM 2887 N N . ASP A 1 361 ? -8.167 2.789 35.077 1.00 90.38 361 ASP A N 1
ATOM 2888 C CA . ASP A 1 361 ? -9.313 3.707 35.022 1.00 90.38 361 ASP A CA 1
ATOM 2889 C C . ASP A 1 361 ? -10.352 3.247 33.984 1.00 90.38 361 ASP A C 1
ATOM 2891 O O . ASP A 1 361 ? -11.536 3.117 34.289 1.00 90.38 361 ASP A O 1
ATOM 2895 N N . LEU A 1 362 ? -9.910 2.873 32.775 1.00 91.50 362 LEU A N 1
ATOM 2896 C CA . LEU A 1 362 ? -10.800 2.298 31.757 1.00 91.50 362 LEU A CA 1
ATOM 2897 C C . LEU A 1 362 ? -11.479 1.005 32.226 1.00 91.50 362 LEU A C 1
ATOM 2899 O O . LEU A 1 362 ? -12.673 0.819 31.989 1.00 91.50 362 LEU A O 1
ATOM 2903 N N . GLN A 1 363 ? -10.729 0.117 32.881 1.00 95.12 363 GLN A N 1
ATOM 2904 C CA . GLN A 1 363 ? -11.250 -1.138 33.415 1.00 95.12 363 GLN A CA 1
ATOM 2905 C C . GLN A 1 363 ? -12.346 -0.880 34.459 1.00 95.12 363 GLN A C 1
ATOM 2907 O O . GLN A 1 363 ? -13.415 -1.490 34.389 1.00 95.12 363 GLN A O 1
ATOM 2912 N N . GLU A 1 364 ? -12.121 0.057 35.383 1.00 94.88 364 GLU A N 1
ATOM 2913 C CA . GLU A 1 364 ? -13.104 0.454 36.395 1.00 94.88 364 GLU A CA 1
ATOM 2914 C C . GLU A 1 364 ? -14.348 1.096 35.766 1.00 94.88 364 GLU A C 1
ATOM 2916 O O . GLU A 1 364 ? -15.476 0.750 36.136 1.00 94.88 364 GLU A O 1
ATOM 2921 N N . ILE A 1 365 ? -14.171 1.971 34.771 1.00 94.62 365 ILE A N 1
ATOM 2922 C CA . ILE A 1 365 ? -15.279 2.600 34.042 1.00 94.62 365 ILE A CA 1
ATOM 2923 C C . ILE A 1 365 ? -16.172 1.532 33.407 1.00 94.62 365 ILE A C 1
ATOM 2925 O O . ILE A 1 365 ? -17.370 1.522 33.664 1.00 94.62 365 ILE A O 1
ATOM 2929 N N . ILE A 1 366 ? -15.609 0.599 32.636 1.00 96.00 366 ILE A N 1
ATOM 2930 C CA . ILE A 1 366 ? -16.396 -0.432 31.937 1.00 96.00 366 ILE A CA 1
ATOM 2931 C C . ILE A 1 366 ? -17.133 -1.337 32.936 1.00 96.00 366 ILE A C 1
ATOM 2933 O O . ILE A 1 366 ? -18.305 -1.661 32.742 1.00 96.00 366 ILE A O 1
ATOM 2937 N N . ILE A 1 367 ? -16.471 -1.742 34.026 1.00 95.75 367 ILE A N 1
ATOM 2938 C CA . ILE A 1 367 ? -17.090 -2.602 35.045 1.00 95.75 367 ILE A CA 1
ATOM 2939 C C . ILE A 1 367 ? -18.231 -1.871 35.762 1.00 95.75 367 ILE A C 1
ATOM 2941 O O . ILE A 1 367 ? -19.280 -2.476 35.999 1.00 95.75 367 ILE A O 1
ATOM 2945 N N . SER A 1 368 ? -18.034 -0.595 36.109 1.00 95.19 368 SER A N 1
ATOM 2946 C CA . SER A 1 368 ? -19.002 0.197 36.874 1.00 95.19 368 SER A CA 1
ATOM 2947 C C . SER A 1 368 ? -20.210 0.645 36.047 1.00 95.19 368 SER A C 1
ATOM 2949 O O . SER A 1 368 ? -21.319 0.688 36.582 1.00 95.19 368 SER A O 1
ATOM 2951 N N . THR A 1 369 ? -20.047 0.922 34.749 1.00 95.75 369 THR A N 1
ATOM 2952 C CA . THR A 1 369 ? -21.158 1.327 33.869 1.00 95.75 369 THR A CA 1
ATOM 2953 C C . THR A 1 369 ? -22.018 0.155 33.403 1.00 95.75 369 THR A C 1
ATOM 2955 O O . THR A 1 369 ? -23.189 0.360 33.081 1.00 95.75 369 THR A O 1
ATOM 2958 N N . HIS A 1 370 ? -21.487 -1.072 33.417 1.00 96.88 370 HIS A N 1
ATOM 2959 C CA . HIS A 1 370 ? -22.168 -2.260 32.898 1.00 96.88 370 HIS A CA 1
ATOM 2960 C C . HIS A 1 370 ? -23.590 -2.456 33.450 1.00 96.88 370 HIS A C 1
ATOM 2962 O O . HIS A 1 370 ? -24.527 -2.649 32.680 1.00 96.88 370 HIS A O 1
ATOM 2968 N N . ALA A 1 371 ? -23.770 -2.392 34.775 1.00 95.94 371 ALA A N 1
ATOM 2969 C CA . ALA A 1 371 ? -25.081 -2.613 35.393 1.00 95.94 371 ALA A CA 1
ATOM 2970 C C . ALA A 1 371 ? -26.121 -1.589 34.910 1.00 95.94 371 ALA A C 1
ATOM 2972 O O . ALA A 1 371 ? -27.245 -1.958 34.579 1.00 95.94 371 ALA A O 1
ATOM 2973 N N . THR A 1 372 ? -25.712 -0.324 34.799 1.00 97.06 372 THR A N 1
ATOM 2974 C CA . THR A 1 372 ? -26.546 0.758 34.267 1.00 97.06 372 THR A CA 1
ATOM 2975 C C . THR A 1 372 ? -26.917 0.508 32.807 1.00 97.06 372 THR A C 1
ATOM 2977 O O . THR A 1 372 ? -28.069 0.695 32.429 1.00 97.06 372 THR A O 1
ATOM 2980 N N . TYR A 1 373 ? -25.969 0.054 31.980 1.00 97.56 373 TYR A N 1
ATOM 2981 C CA . TYR A 1 373 ? -26.232 -0.223 30.564 1.00 97.56 373 TYR A CA 1
ATOM 2982 C C . TYR A 1 373 ? -27.225 -1.367 30.379 1.00 97.56 373 TYR A C 1
ATOM 2984 O O . TYR A 1 373 ? -28.142 -1.248 29.566 1.00 97.56 373 TYR A O 1
ATOM 2992 N N . VAL A 1 374 ? -27.083 -2.440 31.160 1.00 97.38 374 VAL A N 1
ATOM 2993 C CA . VAL A 1 374 ? -28.034 -3.557 31.157 1.00 97.38 374 VAL A CA 1
ATOM 2994 C C . VAL A 1 374 ? -29.425 -3.085 31.588 1.00 97.38 374 VAL A C 1
ATOM 2996 O O . VAL A 1 374 ? -30.386 -3.356 30.872 1.00 97.38 374 VAL A O 1
ATOM 2999 N N . GLU A 1 375 ? -29.546 -2.325 32.682 1.00 97.06 375 GLU A N 1
ATOM 3000 C CA . GLU A 1 375 ? -30.841 -1.803 33.155 1.00 97.06 375 GLU A CA 1
ATOM 3001 C C . GLU A 1 375 ? -31.505 -0.881 32.116 1.00 97.06 375 GLU A C 1
ATOM 3003 O O . GLU A 1 375 ? -32.706 -0.984 31.852 1.00 97.06 375 GLU A O 1
ATOM 3008 N N . ASP A 1 376 ? -30.728 0.000 31.482 1.00 97.19 376 ASP A N 1
ATOM 3009 C CA . ASP A 1 376 ? -31.223 0.899 30.440 1.00 97.19 376 ASP A CA 1
ATOM 3010 C C . ASP A 1 376 ? -31.724 0.135 29.210 1.00 97.19 376 ASP A C 1
ATOM 3012 O O . ASP A 1 376 ? -32.766 0.486 28.648 1.00 97.19 376 ASP A O 1
ATOM 3016 N N . ILE A 1 377 ? -31.012 -0.918 28.798 1.00 95.62 377 ILE A N 1
ATOM 3017 C CA . ILE A 1 377 ? -31.439 -1.798 27.707 1.00 95.62 377 ILE A CA 1
ATOM 3018 C C . ILE A 1 377 ? -32.715 -2.538 28.106 1.00 95.62 377 ILE A C 1
ATOM 3020 O O . ILE A 1 377 ? -33.705 -2.467 27.379 1.00 95.62 377 ILE A O 1
ATOM 3024 N N . GLU A 1 378 ? -32.755 -3.183 29.272 1.00 95.94 378 GLU A N 1
ATOM 3025 C CA . GLU A 1 378 ? -33.955 -3.870 29.764 1.00 95.94 378 GLU A CA 1
ATOM 3026 C C . GLU A 1 378 ? -35.172 -2.943 29.792 1.00 95.94 378 GLU A C 1
ATOM 3028 O O . GLU A 1 378 ? -36.258 -3.325 29.344 1.00 95.94 378 GLU A O 1
ATOM 3033 N N . ARG A 1 379 ? -34.988 -1.697 30.244 1.00 95.50 379 ARG A N 1
ATOM 3034 C CA . ARG A 1 379 ? -36.032 -0.673 30.240 1.00 95.50 379 ARG A CA 1
ATOM 3035 C C . ARG A 1 379 ? -36.501 -0.339 28.822 1.00 95.50 379 ARG A C 1
ATOM 3037 O O . ARG A 1 379 ? -37.711 -0.236 28.610 1.00 95.50 379 ARG A O 1
ATOM 3044 N N . SER A 1 380 ? -35.597 -0.177 27.856 1.00 94.69 380 SER A N 1
ATOM 3045 C CA . SER A 1 380 ? -35.965 0.079 26.454 1.00 94.69 380 SER A CA 1
ATOM 3046 C C . SER A 1 380 ? -36.833 -1.041 25.866 1.00 94.69 380 SER A C 1
ATOM 3048 O O . SER A 1 380 ? -37.826 -0.746 25.201 1.00 94.69 380 SER A O 1
ATOM 3050 N N . TYR A 1 381 ? -36.539 -2.304 26.183 1.00 94.31 381 TYR A N 1
ATOM 3051 C CA . TYR A 1 381 ? -37.349 -3.454 25.761 1.00 94.31 381 TYR A CA 1
ATOM 3052 C C . TYR A 1 381 ? -38.690 -3.553 26.506 1.00 94.31 381 TYR A C 1
ATOM 3054 O O . TYR A 1 381 ? -39.734 -3.773 25.889 1.00 94.31 381 TYR A O 1
ATOM 3062 N N . ALA A 1 382 ? -38.699 -3.342 27.825 1.00 91.56 382 ALA A N 1
ATOM 3063 C CA . ALA A 1 382 ? -39.921 -3.389 28.631 1.00 91.56 382 ALA A CA 1
ATOM 3064 C C . ALA A 1 382 ? -40.944 -2.320 28.209 1.00 91.56 382 ALA A C 1
ATOM 3066 O O . ALA A 1 382 ? -42.147 -2.583 28.172 1.00 91.56 382 ALA A O 1
ATOM 3067 N N . ASN A 1 383 ? -40.469 -1.129 27.830 1.00 88.75 383 ASN A N 1
ATOM 3068 C CA . ASN A 1 383 ? -41.312 -0.030 27.358 1.00 88.75 383 ASN A CA 1
ATOM 3069 C C . ASN A 1 383 ? -42.075 -0.347 26.057 1.00 88.75 383 ASN A C 1
ATOM 3071 O O . ASN A 1 383 ? -43.064 0.327 25.767 1.00 88.75 383 ASN A O 1
ATOM 3075 N N . LEU A 1 384 ? -41.640 -1.346 25.282 1.00 83.19 384 LEU A N 1
ATOM 3076 C CA . LEU A 1 384 ? -42.328 -1.797 24.068 1.00 83.19 384 LEU A CA 1
ATOM 3077 C C . LEU A 1 384 ? -43.366 -2.882 24.347 1.00 83.19 384 LEU A C 1
ATOM 3079 O O . LEU A 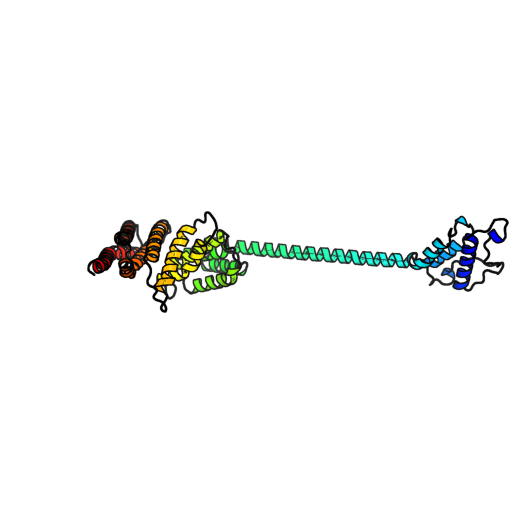1 384 ? -44.402 -2.883 23.701 1.00 83.19 384 LEU A O 1
ATOM 3083 N N . LEU A 1 385 ? -43.128 -3.756 25.329 1.00 66.06 385 LEU A N 1
ATOM 3084 C CA . LEU A 1 385 ? -44.094 -4.780 25.756 1.00 66.06 385 LEU A CA 1
ATOM 3085 C C . LEU A 1 385 ? -45.314 -4.185 26.481 1.00 66.06 385 LEU A C 1
ATOM 3087 O O . LEU A 1 385 ? -46.356 -4.829 26.572 1.00 66.06 385 LEU A O 1
ATOM 3091 N N . GLY A 1 386 ? -45.168 -2.976 27.035 1.00 58.16 386 GLY A N 1
ATOM 3092 C CA . GLY A 1 386 ? -46.246 -2.220 27.680 1.00 58.16 386 GLY A CA 1
ATOM 3093 C C . GLY A 1 386 ? -47.043 -1.294 26.749 1.00 58.16 386 GLY A C 1
ATOM 3094 O O . GLY A 1 386 ? -47.957 -0.622 27.232 1.00 58.16 386 GLY A O 1
ATOM 3095 N N . ARG A 1 387 ? -46.689 -1.222 25.458 1.00 51.69 387 ARG A N 1
ATOM 3096 C CA . ARG A 1 387 ? -47.445 -0.544 24.390 1.00 51.69 387 ARG A CA 1
ATOM 3097 C C . ARG A 1 387 ? -48.206 -1.575 23.570 1.00 51.69 387 ARG A C 1
ATOM 3099 O O . ARG A 1 387 ? -49.298 -1.207 23.085 1.00 51.69 387 ARG A O 1
#